Protein AF-A0A3D3YYX7-F1 (afdb_monomer_lite)

Sequence (593 aa):
MVRGTFVSLSLAIGIAASSFFGPSGAAPVSASFKPTRCFSAPGLVEGSTMRCGTVQVPMVSGGKGVVTLFVTIVGSNSKGAKQAVFHLPGGPGASAESYAPILASTYLPLSEAVGKPIIFVDQRGTGRSKPFLECSDIAVPAKCSAAWAAAKIDPLAFTTPNAADDLAAVAGALGLSSIDVWGASYGSRLALETVRRHANLVRSLVIESVDTSDSQLDDAQDILAALTRVGSECASNAACNGVIPDLVATTEATAKTLATAPLVTQLGIIDTNMFLSDVSSLMEWSRGISFVPAYIASVRDRDAAAAEAFRGVILSLPFPGGQFSEAMNRLVNCTDIAPFNAAAAMGRNAASTENLLSQARRAQTIEQYVKPCAGWPVDPTMTNQPVLSDVPTLVLTGAIDSNTPLENAQFAASHLTNSTIVTFPSTGHFAVHQGGTPCGESILAAFFLEPAASVKTKCVGKAKPIEKLPLPLDASFQSAFITSLGFSADVPEGWITLDHATWRTAGGVVGFARAPGRIKDAIAAVASQVGLETVAPKQEMIGNLTWTQVSGPDTSLLFYQAKNSVVVLVVGLSNGGDVSTFAKRIARSITSP

Structure (mmCIF, N/CA/C/O backbone):
data_AF-A0A3D3YYX7-F1
#
_entry.id   AF-A0A3D3YYX7-F1
#
loop_
_atom_site.group_PDB
_atom_site.id
_atom_site.type_symbol
_atom_site.label_atom_id
_atom_site.label_alt_id
_atom_site.label_comp_id
_atom_site.label_asym_id
_atom_site.label_entity_id
_atom_site.label_seq_id
_atom_site.pdbx_PDB_ins_code
_atom_site.Cartn_x
_atom_site.Cartn_y
_atom_site.Cartn_z
_atom_site.occupancy
_atom_site.B_iso_or_equiv
_atom_site.auth_seq_id
_atom_site.auth_comp_id
_atom_site.auth_asym_id
_atom_site.auth_atom_id
_atom_site.pdbx_PDB_model_num
ATOM 1 N N . MET A 1 1 ? -56.704 -52.235 49.862 1.00 36.00 1 MET A N 1
ATOM 2 C CA . MET A 1 1 ? -55.242 -52.044 49.726 1.00 36.00 1 MET A CA 1
ATOM 3 C C . MET A 1 1 ? -55.007 -50.543 49.609 1.00 36.00 1 MET A C 1
ATOM 5 O O . MET A 1 1 ? -55.415 -49.971 48.618 1.00 36.00 1 MET A O 1
ATOM 9 N N . VAL A 1 2 ? -54.876 -49.840 50.736 1.00 29.88 2 VAL A N 1
ATOM 10 C CA . VAL A 1 2 ? -53.619 -49.471 51.430 1.00 29.88 2 VAL A CA 1
ATOM 11 C C . VAL A 1 2 ? -52.890 -48.298 50.749 1.00 29.88 2 VAL A C 1
ATOM 13 O O . VAL A 1 2 ? -52.233 -48.506 49.743 1.00 29.88 2 VAL A O 1
ATOM 16 N N . ARG A 1 3 ? -53.039 -47.123 51.401 1.00 27.31 3 ARG A N 1
ATOM 17 C CA . ARG A 1 3 ? -52.081 -46.028 51.727 1.00 27.31 3 ARG A CA 1
ATOM 18 C C . ARG A 1 3 ? -51.199 -45.449 50.601 1.00 27.31 3 ARG A C 1
ATOM 20 O O . ARG A 1 3 ? -50.604 -46.190 49.847 1.00 27.31 3 ARG A O 1
ATOM 27 N N . GLY A 1 4 ? -50.953 -44.142 50.504 1.00 26.33 4 GLY A N 1
ATOM 28 C CA . GLY A 1 4 ? -51.200 -43.032 51.422 1.00 26.33 4 GLY A CA 1
ATOM 29 C C . GLY A 1 4 ? -50.416 -41.776 50.988 1.00 26.33 4 GLY A C 1
ATOM 30 O O . GLY A 1 4 ? -49.450 -41.855 50.239 1.00 26.33 4 GLY A O 1
ATOM 31 N N . THR A 1 5 ? -50.913 -40.647 51.473 1.00 25.52 5 THR A N 1
ATOM 32 C CA . THR A 1 5 ? -50.507 -39.228 51.437 1.00 25.52 5 THR A CA 1
ATOM 33 C C . THR A 1 5 ? -49.030 -38.906 51.746 1.00 25.52 5 THR A C 1
ATOM 35 O O . THR A 1 5 ? -48.401 -39.668 52.467 1.00 25.52 5 THR A O 1
ATOM 38 N N . PHE A 1 6 ? -48.525 -37.746 51.273 1.00 25.59 6 PHE A N 1
ATOM 39 C CA . PHE A 1 6 ? -47.937 -36.590 52.023 1.00 25.59 6 PHE A CA 1
ATOM 40 C C . PHE A 1 6 ? -47.098 -35.696 51.062 1.00 25.59 6 PHE A C 1
ATOM 42 O O . PHE A 1 6 ? -46.216 -36.195 50.380 1.00 25.59 6 PHE A O 1
ATOM 49 N N . VAL A 1 7 ? -47.534 -34.469 50.733 1.00 24.89 7 VAL A N 1
ATOM 50 C CA . VAL A 1 7 ? -47.218 -33.138 51.328 1.00 24.89 7 VAL A CA 1
ATOM 51 C C . VAL A 1 7 ? -45.797 -32.596 51.064 1.00 24.89 7 VAL A C 1
ATOM 53 O O . VAL A 1 7 ? -44.790 -33.211 51.387 1.00 24.89 7 VAL A O 1
ATOM 56 N N . SER A 1 8 ? -45.815 -31.377 50.516 1.00 24.48 8 SER A N 1
ATOM 57 C CA . SER A 1 8 ? -44.835 -30.298 50.335 1.00 24.48 8 SER A CA 1
ATOM 58 C C . SER A 1 8 ? -43.621 -30.212 51.272 1.00 24.48 8 SER A C 1
ATOM 60 O O . SER A 1 8 ? -43.777 -30.345 52.480 1.00 24.48 8 SER A O 1
ATOM 62 N N . LEU A 1 9 ? -42.483 -29.735 50.739 1.00 24.61 9 LEU A N 1
ATOM 63 C CA . LEU A 1 9 ? -41.772 -28.571 51.300 1.00 24.61 9 LEU A CA 1
ATOM 64 C C . LEU A 1 9 ? -40.759 -27.983 50.299 1.00 24.61 9 LEU A C 1
ATOM 66 O O . LEU A 1 9 ? -39.840 -28.658 49.842 1.00 24.61 9 LEU A O 1
ATOM 70 N N . SER A 1 10 ? -40.933 -26.702 49.985 1.00 24.06 10 SER A N 1
ATOM 71 C CA . SER A 1 10 ? -39.972 -25.863 49.274 1.00 24.06 10 SER A CA 1
ATOM 72 C C . SER A 1 10 ? -38.704 -25.693 50.112 1.00 24.06 10 SER A C 1
ATOM 74 O O . SER A 1 10 ? -38.786 -25.234 51.251 1.00 24.06 10 SER A O 1
ATOM 76 N N . LEU A 1 11 ? -37.536 -25.996 49.543 1.00 25.05 11 LEU A N 1
ATOM 77 C CA . LEU A 1 11 ? -36.246 -25.645 50.131 1.00 25.05 11 LEU A CA 1
ATOM 78 C C . LEU A 1 11 ? -35.489 -24.745 49.152 1.00 25.05 11 LEU A C 1
ATOM 80 O O . LEU A 1 11 ? -34.940 -25.196 48.150 1.00 25.05 11 LEU A O 1
ATOM 84 N N . ALA A 1 12 ? -35.511 -23.446 49.444 1.00 25.20 12 ALA A N 1
ATOM 85 C CA . ALA A 1 12 ? -34.633 -22.469 48.828 1.00 25.20 12 ALA A CA 1
ATOM 86 C C . ALA A 1 12 ? -33.199 -22.745 49.301 1.00 25.20 12 ALA A C 1
ATOM 88 O O . ALA A 1 12 ? -32.877 -22.535 50.469 1.00 25.20 12 ALA A O 1
ATOM 89 N N . ILE A 1 13 ? -32.345 -23.216 48.396 1.00 30.12 13 ILE A N 1
ATOM 90 C CA . ILE A 1 13 ? -30.898 -23.259 48.607 1.00 30.12 13 ILE A CA 1
ATOM 91 C C . ILE A 1 13 ? -30.305 -22.158 47.736 1.00 30.12 13 ILE A C 1
ATOM 93 O O . ILE A 1 13 ? -30.216 -22.281 46.515 1.00 30.12 13 ILE A O 1
ATOM 97 N N . GLY A 1 14 ? -29.949 -21.049 48.384 1.00 27.16 14 GLY A N 1
ATOM 98 C CA . GLY A 1 14 ? -29.149 -19.993 47.786 1.00 27.16 14 GLY A CA 1
ATOM 99 C C . GLY A 1 14 ? -27.758 -20.529 47.474 1.00 27.16 14 GLY A C 1
ATOM 100 O O . GLY A 1 14 ? -26.980 -20.812 48.382 1.00 27.16 14 GLY A O 1
ATOM 101 N N . ILE A 1 15 ? -27.449 -20.666 46.188 1.00 31.34 15 ILE A N 1
ATOM 102 C CA . ILE A 1 15 ? -26.084 -20.897 45.725 1.00 31.34 15 ILE A CA 1
ATOM 103 C C . ILE A 1 15 ? -25.504 -19.523 45.411 1.00 31.34 15 ILE A C 1
ATOM 105 O O . ILE A 1 15 ? -25.885 -18.865 44.443 1.00 31.34 15 ILE A O 1
ATOM 109 N N . ALA A 1 16 ? -24.622 -19.076 46.301 1.00 28.64 16 ALA A N 1
ATOM 110 C CA . ALA A 1 16 ? -23.836 -17.869 46.150 1.00 28.64 16 ALA A CA 1
ATOM 111 C C . ALA A 1 16 ? -23.035 -17.930 44.842 1.00 28.64 16 ALA A C 1
ATOM 113 O O . ALA A 1 16 ? -22.205 -18.821 44.643 1.00 28.64 16 ALA A O 1
ATOM 114 N N . ALA A 1 17 ? -23.284 -16.963 43.958 1.00 30.12 17 ALA A N 1
ATOM 115 C CA . ALA A 1 17 ? -22.437 -16.693 42.810 1.00 30.12 17 ALA A CA 1
ATOM 116 C C . ALA A 1 17 ? -21.025 -16.377 43.321 1.00 30.12 17 ALA A C 1
ATOM 118 O O . ALA A 1 17 ? -20.783 -15.351 43.957 1.00 30.12 17 ALA A O 1
ATOM 119 N N . SER A 1 18 ? -20.102 -17.304 43.085 1.00 30.28 18 SER A N 1
ATOM 120 C CA . SER A 1 18 ? -18.690 -17.126 43.398 1.00 30.28 18 SER A CA 1
ATOM 121 C C . SER A 1 18 ? -18.080 -16.253 42.309 1.00 30.28 18 SER A C 1
ATOM 123 O O . SER A 1 18 ? -17.601 -16.742 41.289 1.00 30.28 18 SER A O 1
ATOM 125 N N . SER A 1 19 ? -18.157 -14.942 42.512 1.00 30.12 19 SER A N 1
ATOM 126 C CA . SER A 1 19 ? -17.432 -13.951 41.730 1.00 30.12 19 SER A CA 1
ATOM 127 C C . SER A 1 19 ? -15.930 -14.156 41.930 1.00 30.12 19 SER A C 1
ATOM 129 O O . SER A 1 19 ? -15.353 -13.658 42.895 1.00 30.12 19 SER A O 1
ATOM 131 N N . PHE A 1 20 ? -15.276 -14.875 41.018 1.00 31.62 20 PHE A N 1
ATOM 132 C CA . PHE A 1 20 ? -13.818 -14.863 40.904 1.00 31.62 20 PHE A CA 1
ATOM 133 C C . PHE A 1 20 ? -13.369 -13.537 40.271 1.00 31.62 20 PHE A C 1
ATOM 135 O O . PHE A 1 20 ? -12.958 -13.476 39.117 1.00 31.62 20 PHE A O 1
ATOM 142 N N . PHE A 1 21 ? -13.449 -12.452 41.043 1.00 36.56 21 PHE A N 1
ATOM 143 C CA . PHE A 1 21 ? -12.618 -11.273 40.818 1.00 36.56 21 PHE A CA 1
ATOM 144 C C . PHE A 1 21 ? -11.265 -11.532 41.486 1.00 36.56 21 PHE A C 1
ATOM 146 O O . PHE A 1 21 ? -11.097 -11.325 42.686 1.00 36.56 21 PHE A O 1
ATOM 153 N N . GLY A 1 22 ? -10.296 -12.017 40.711 1.00 30.45 22 GLY A N 1
ATOM 154 C CA . GLY A 1 22 ? -8.889 -11.947 41.099 1.00 30.45 22 GLY A CA 1
ATOM 155 C C . GLY A 1 22 ? -8.378 -10.512 40.909 1.00 30.45 22 GLY A C 1
ATOM 156 O O . GLY A 1 22 ? -8.582 -9.949 39.831 1.00 30.45 22 GLY A O 1
ATOM 157 N N . PRO A 1 23 ? -7.730 -9.885 41.906 1.00 42.38 23 PRO A N 1
ATOM 158 C CA . PRO A 1 23 ? -7.213 -8.535 41.766 1.00 42.38 23 PRO A CA 1
ATOM 159 C C . PRO A 1 23 ? -5.831 -8.579 41.103 1.00 42.38 23 PRO A C 1
ATOM 161 O O . PRO A 1 23 ? -4.894 -9.150 41.654 1.00 42.38 23 PRO A O 1
ATOM 164 N N . SER A 1 24 ? -5.674 -7.914 39.958 1.00 37.25 24 SER A N 1
ATOM 165 C CA . SER A 1 24 ? -4.362 -7.431 39.520 1.00 37.25 24 SER A CA 1
ATOM 166 C C . SER A 1 24 ? -4.404 -5.907 39.495 1.00 37.25 24 SER A C 1
ATOM 168 O O . SER A 1 24 ? -5.078 -5.286 38.676 1.00 37.25 24 SER A O 1
ATOM 170 N N . GLY A 1 25 ? -3.762 -5.307 40.499 1.00 36.22 25 GLY A N 1
ATOM 171 C CA . GLY A 1 25 ? -3.796 -3.880 40.798 1.00 36.22 25 GLY A CA 1
ATOM 172 C C . GLY A 1 25 ? -2.966 -3.033 39.834 1.00 36.22 25 GLY A C 1
ATOM 173 O O . GLY A 1 25 ? -1.841 -2.633 40.150 1.00 36.22 25 GLY A O 1
ATOM 174 N N . ALA A 1 26 ? -3.571 -2.681 38.704 1.00 38.44 26 ALA A N 1
ATOM 175 C CA . ALA A 1 26 ? -3.301 -1.435 38.001 1.00 38.44 26 ALA A CA 1
ATOM 176 C C . ALA A 1 26 ? -4.599 -0.618 37.992 1.00 38.44 26 ALA A C 1
ATOM 178 O O . ALA A 1 26 ? -5.660 -1.146 37.662 1.00 38.44 26 ALA A O 1
ATOM 179 N N . ALA A 1 27 ? -4.539 0.656 38.391 1.00 37.72 27 ALA A N 1
ATOM 180 C CA . ALA A 1 27 ? -5.666 1.560 38.183 1.00 37.72 27 ALA A CA 1
ATOM 181 C C . ALA A 1 27 ? -6.027 1.537 36.685 1.00 37.72 27 ALA A C 1
ATOM 183 O O . ALA A 1 27 ? -5.101 1.578 35.867 1.00 37.72 27 ALA A O 1
ATOM 184 N N . PRO A 1 28 ? -7.316 1.449 36.304 1.00 50.09 28 PRO A N 1
ATOM 185 C CA . PRO A 1 28 ? -7.688 1.489 34.900 1.00 50.09 28 PRO A CA 1
ATOM 186 C C . PRO A 1 28 ? -7.166 2.803 34.320 1.00 50.09 28 PRO A C 1
ATOM 188 O O . PRO A 1 28 ? -7.523 3.885 34.789 1.00 50.09 28 PRO A O 1
ATOM 191 N N . VAL A 1 29 ? -6.271 2.713 33.335 1.00 58.44 29 VAL A N 1
ATOM 192 C CA . VAL A 1 29 ? -5.879 3.875 32.538 1.00 58.44 29 VAL A CA 1
ATOM 193 C C . VAL A 1 29 ? -7.170 4.369 31.896 1.00 58.44 29 VAL A C 1
ATOM 195 O O . VAL A 1 29 ? -7.724 3.684 31.040 1.00 58.44 29 VAL A O 1
ATOM 198 N N . SER A 1 30 ? -7.717 5.503 32.350 1.00 59.78 30 SER A N 1
ATOM 199 C CA . SER A 1 30 ? -8.926 6.044 31.730 1.00 59.78 30 SER A CA 1
ATOM 200 C C . SER A 1 30 ? -8.548 6.534 30.334 1.00 59.78 30 SER A C 1
ATOM 202 O O . SER A 1 30 ? -7.976 7.623 30.180 1.00 59.78 30 SER A O 1
ATOM 204 N N . ALA A 1 31 ? -8.816 5.708 29.324 1.00 74.50 31 ALA A N 1
ATOM 205 C CA . ALA A 1 31 ? -8.591 6.047 27.932 1.00 74.50 31 ALA A CA 1
ATOM 206 C C . ALA A 1 31 ? -9.440 7.282 27.603 1.00 74.50 31 ALA A C 1
ATOM 208 O O . ALA A 1 31 ? -10.664 7.231 27.522 1.00 74.50 31 ALA A O 1
ATOM 209 N N . SER A 1 32 ? -8.777 8.429 27.502 1.00 90.56 32 SER A N 1
ATOM 210 C CA . SER A 1 32 ? -9.374 9.715 27.158 1.00 90.56 32 SER A CA 1
ATOM 211 C C . SER A 1 32 ? -8.585 10.295 26.001 1.00 90.56 32 SER A C 1
ATOM 213 O O . SER A 1 32 ? -7.353 10.247 26.000 1.00 90.56 32 SER A O 1
ATOM 215 N N . PHE A 1 33 ? -9.296 10.828 25.012 1.00 95.19 33 PHE A N 1
ATOM 216 C CA . PHE A 1 33 ? -8.663 11.494 23.888 1.00 95.19 33 PHE A CA 1
ATOM 217 C C . PHE A 1 33 ? -8.140 12.865 24.319 1.00 95.19 33 PHE A C 1
ATOM 219 O O . PHE A 1 33 ? -8.906 13.738 24.734 1.00 95.19 33 PHE A O 1
ATOM 226 N N . LYS A 1 34 ? -6.828 13.068 24.199 1.00 96.69 34 LYS A N 1
ATOM 227 C CA . LYS A 1 34 ? -6.159 14.336 24.505 1.00 96.69 34 LYS A CA 1
ATOM 228 C C . LYS A 1 34 ? -5.703 14.996 23.206 1.00 96.69 34 LYS A C 1
ATOM 230 O O . LYS A 1 34 ? -4.824 14.442 22.553 1.00 96.69 34 LYS A O 1
ATOM 235 N N . PRO A 1 35 ? -6.263 16.153 22.807 1.00 96.31 35 PRO A N 1
ATOM 236 C CA . PRO A 1 35 ? -5.828 16.849 21.600 1.00 96.31 35 PRO A CA 1
ATOM 237 C C . PRO A 1 35 ? -4.323 17.132 21.603 1.00 96.31 35 PRO A C 1
ATOM 239 O O . PRO A 1 35 ? -3.750 17.484 22.633 1.00 96.31 35 PRO A O 1
ATOM 242 N N . THR A 1 36 ? -3.697 17.006 20.439 1.00 96.62 36 THR A N 1
ATOM 243 C CA . THR A 1 36 ? -2.289 17.337 20.211 1.00 96.62 36 THR A CA 1
ATOM 244 C C . THR A 1 36 ? -2.117 17.895 18.803 1.00 96.62 36 THR A C 1
ATOM 246 O O . THR A 1 36 ? -3.038 17.824 17.988 1.00 96.62 36 THR A O 1
ATOM 249 N N . ARG A 1 37 ? -0.934 18.437 18.515 1.00 95.31 37 ARG A N 1
ATOM 250 C CA . ARG A 1 37 ? -0.628 19.007 17.205 1.00 95.31 37 ARG A CA 1
ATOM 251 C C . ARG A 1 37 ? -0.574 17.924 16.127 1.00 95.31 37 ARG A C 1
ATOM 253 O O . ARG A 1 37 ? 0.082 16.897 16.316 1.00 95.31 37 ARG A O 1
ATOM 260 N N . CYS A 1 38 ? -1.204 18.186 14.990 1.00 91.62 38 CYS A N 1
ATOM 261 C CA . CYS A 1 38 ? -1.065 17.348 13.807 1.00 91.62 38 CYS A CA 1
ATOM 262 C C . CYS A 1 38 ? 0.289 17.506 13.107 1.00 91.62 38 CYS A C 1
ATOM 264 O O . CYS A 1 38 ? 0.976 18.525 13.213 1.00 91.62 38 CYS A O 1
ATOM 266 N N . PHE A 1 39 ? 0.656 16.486 12.340 1.00 87.12 39 PHE A N 1
ATOM 267 C CA . PHE A 1 39 ? 1.705 16.605 11.337 1.00 87.12 39 PHE A CA 1
ATOM 268 C C . PHE A 1 39 ? 1.223 17.407 10.126 1.00 87.12 39 PHE A C 1
ATOM 270 O O . PHE A 1 39 ? 0.034 17.681 9.966 1.00 87.12 39 PHE A O 1
ATOM 277 N N . SER A 1 40 ? 2.163 17.814 9.274 1.00 82.69 40 SER A N 1
ATOM 278 C CA . SER A 1 40 ? 1.823 18.516 8.036 1.00 82.69 40 SER A CA 1
ATOM 279 C C . SER A 1 40 ? 1.324 17.517 6.997 1.00 82.69 40 SER A C 1
ATOM 281 O O . SER A 1 40 ? 2.068 16.622 6.610 1.00 82.69 40 SER A O 1
ATOM 283 N N . ALA A 1 41 ? 0.089 17.694 6.535 1.00 79.75 41 ALA A N 1
ATOM 284 C CA . ALA A 1 41 ? -0.506 16.915 5.455 1.00 79.75 41 ALA A CA 1
ATOM 285 C C . ALA A 1 41 ? -0.970 17.874 4.344 1.00 79.75 41 ALA A C 1
ATOM 287 O O . ALA A 1 41 ? -1.789 18.758 4.622 1.00 79.75 41 ALA A O 1
ATOM 288 N N . PRO A 1 42 ? -0.442 17.764 3.109 1.00 73.69 42 PRO A N 1
ATOM 289 C CA . PRO A 1 42 ? -0.862 18.606 1.993 1.00 73.69 42 PRO A CA 1
ATOM 290 C C . PRO A 1 42 ? -2.381 18.567 1.778 1.00 73.69 42 PRO A 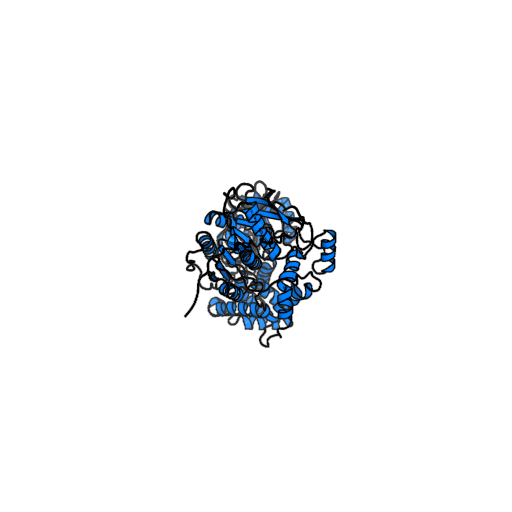C 1
ATOM 292 O O . PRO A 1 42 ? -2.999 17.511 1.852 1.00 73.69 42 PRO A O 1
ATOM 295 N N . GLY A 1 43 ? -2.989 19.729 1.528 1.00 71.19 43 GLY A N 1
ATOM 296 C CA . GLY A 1 43 ? -4.433 19.852 1.288 1.00 71.19 43 GLY A CA 1
ATOM 297 C C . GLY A 1 43 ? -5.325 19.756 2.534 1.00 71.19 43 GLY A C 1
ATOM 298 O O . GLY A 1 43 ? -6.531 19.963 2.420 1.00 71.19 43 GLY A O 1
ATOM 299 N N . LEU A 1 44 ? -4.767 19.505 3.725 1.00 80.00 44 LEU A N 1
ATOM 300 C CA . LEU A 1 44 ? -5.517 19.478 4.984 1.00 80.00 44 LEU A CA 1
ATOM 301 C C . LEU A 1 44 ? -5.190 20.671 5.889 1.00 80.00 44 LEU A C 1
ATOM 303 O O . LEU A 1 44 ? -4.074 21.186 5.912 1.00 80.00 44 LEU A O 1
ATOM 307 N N . VAL A 1 45 ? -6.183 21.095 6.672 1.00 83.06 45 VAL A N 1
ATOM 308 C CA . VAL A 1 45 ? -6.098 22.222 7.607 1.00 83.06 45 VAL A CA 1
ATOM 309 C C . VAL A 1 45 ? -6.417 21.725 9.014 1.00 83.06 45 VAL A C 1
ATOM 311 O O . VAL A 1 45 ? -7.539 21.296 9.299 1.00 83.06 45 VAL A O 1
ATOM 314 N N . GLU A 1 46 ? -5.429 21.804 9.907 1.00 88.31 46 GLU A N 1
ATOM 315 C CA . GLU A 1 46 ? -5.586 21.435 11.315 1.00 88.31 46 GLU A CA 1
ATOM 316 C C . GLU A 1 46 ? -6.705 22.253 11.985 1.00 88.31 46 GLU A C 1
ATOM 318 O O . GLU A 1 46 ? -6.807 23.467 11.822 1.00 88.31 46 GLU A O 1
ATOM 323 N N . GLY A 1 47 ? -7.573 21.570 12.731 1.00 87.44 47 GLY A N 1
ATOM 324 C CA . GLY A 1 47 ? -8.740 22.153 13.391 1.00 87.44 47 GLY A CA 1
ATOM 325 C C . GLY A 1 47 ? -9.973 22.308 12.496 1.00 87.44 47 GLY A C 1
ATOM 326 O O . GLY A 1 47 ? -11.064 22.476 13.041 1.00 87.44 47 GLY A O 1
ATOM 327 N N . SER A 1 48 ? -9.816 22.201 11.172 1.00 88.25 48 SER A N 1
ATOM 328 C CA . SER A 1 48 ? -10.909 22.245 10.194 1.00 88.25 48 SER A CA 1
ATOM 329 C C . SER A 1 48 ? -11.140 20.866 9.573 1.00 88.25 48 SER A C 1
ATOM 331 O O . SER A 1 48 ? -12.064 20.166 9.973 1.00 88.25 48 SER A O 1
ATOM 333 N N . THR A 1 49 ? -10.255 20.424 8.677 1.00 89.50 49 THR A N 1
ATOM 334 C CA . THR A 1 49 ? -10.381 19.151 7.945 1.00 89.50 49 THR A CA 1
ATOM 335 C C . THR A 1 49 ? -9.547 18.022 8.550 1.00 89.50 49 THR A C 1
ATOM 337 O O . THR A 1 49 ? -9.679 16.871 8.137 1.00 89.50 49 THR A O 1
ATOM 340 N N . MET A 1 50 ? -8.713 18.320 9.553 1.00 93.31 50 MET A N 1
ATOM 341 C CA . MET A 1 50 ? -7.897 17.335 10.267 1.00 93.31 50 MET A CA 1
ATOM 342 C C . MET A 1 50 ? -7.738 17.693 11.747 1.00 93.31 50 MET A C 1
ATOM 344 O O . MET A 1 50 ? -7.581 18.862 12.100 1.00 93.31 50 MET A O 1
ATOM 348 N N . ARG A 1 51 ? -7.754 16.699 12.638 1.00 95.56 51 ARG A N 1
ATOM 349 C CA . ARG A 1 51 ? -7.487 16.851 14.078 1.00 95.56 51 ARG A CA 1
ATOM 350 C C . ARG A 1 51 ? -6.667 15.681 14.585 1.00 95.56 51 ARG A C 1
ATOM 352 O O . ARG A 1 51 ? -6.886 14.558 14.152 1.00 95.56 51 ARG A O 1
ATOM 359 N N . CYS A 1 52 ? -5.795 15.934 15.552 1.00 96.69 52 CYS A N 1
ATOM 360 C CA . CYS A 1 52 ? -4.952 14.899 16.126 1.00 96.69 52 CYS A CA 1
ATOM 361 C C . CYS A 1 52 ? -5.048 14.899 17.646 1.00 96.69 52 CYS A C 1
ATOM 363 O O . CYS A 1 52 ? -5.419 15.891 18.283 1.00 96.69 52 CYS A O 1
ATOM 365 N N . GLY A 1 53 ? -4.746 13.756 18.238 1.00 97.06 53 GLY A N 1
ATOM 366 C CA . GLY A 1 53 ? -4.708 13.592 19.679 1.00 97.06 53 GLY A CA 1
ATOM 367 C C . GLY A 1 53 ? -4.003 12.318 20.077 1.00 97.06 53 GLY A C 1
ATOM 368 O O . GLY A 1 53 ? -3.459 11.601 19.240 1.00 97.06 53 GLY A O 1
ATOM 369 N N . THR A 1 54 ? -4.012 12.049 21.372 1.00 98.12 54 THR A N 1
ATOM 370 C CA . THR A 1 54 ? -3.463 10.827 21.928 1.00 98.12 54 THR A CA 1
ATOM 371 C C . THR A 1 54 ? -4.455 10.113 22.825 1.00 98.12 54 THR A C 1
ATOM 373 O O . THR A 1 54 ? -5.306 10.740 23.459 1.00 98.12 54 THR A O 1
ATOM 376 N N . VAL A 1 55 ? -4.328 8.791 22.882 1.00 97.56 55 VAL A N 1
ATOM 377 C CA . VAL A 1 55 ? -5.066 7.921 23.801 1.00 97.56 55 VAL A CA 1
ATOM 378 C C . VAL A 1 55 ? -4.056 7.045 24.525 1.00 97.56 55 VAL A C 1
ATOM 380 O O . VAL A 1 55 ? -3.172 6.463 23.905 1.00 97.56 55 VAL A O 1
ATOM 383 N N . GLN A 1 56 ? -4.156 6.979 25.849 1.00 95.88 56 GLN A N 1
ATOM 384 C CA . GLN A 1 56 ? -3.304 6.111 26.654 1.00 95.88 56 GLN A CA 1
ATOM 385 C C . GLN A 1 56 ? -3.991 4.772 26.883 1.00 95.88 56 GLN A C 1
ATOM 387 O O . GLN A 1 56 ? -5.144 4.732 27.311 1.00 95.88 56 GLN A O 1
ATOM 392 N N . VAL A 1 57 ? -3.255 3.698 26.627 1.00 93.44 57 VAL A N 1
ATOM 393 C CA . VAL A 1 57 ? -3.693 2.311 26.783 1.00 93.44 57 VAL A CA 1
ATOM 394 C C . VAL A 1 57 ? -2.636 1.520 27.561 1.00 93.44 57 VAL A C 1
ATOM 396 O O . VAL A 1 57 ? -1.465 1.912 27.587 1.00 93.44 57 VAL A O 1
ATOM 399 N N . PRO A 1 58 ? -3.006 0.422 28.232 1.00 89.25 58 PRO A N 1
ATOM 400 C CA . PRO A 1 58 ? -2.041 -0.423 28.924 1.00 89.25 58 PRO A CA 1
ATOM 401 C C . PRO A 1 58 ? -1.042 -1.101 27.972 1.00 89.25 58 PRO A C 1
ATOM 403 O O . PRO A 1 58 ? -1.400 -1.596 26.905 1.00 89.25 58 PRO A O 1
ATOM 406 N N . MET A 1 59 ? 0.214 -1.185 28.407 1.00 84.00 59 MET A N 1
ATOM 407 C CA . MET A 1 59 ? 1.227 -2.076 27.837 1.00 84.00 59 MET A CA 1
ATOM 408 C C . MET A 1 59 ? 1.185 -3.385 28.643 1.00 84.00 59 MET A C 1
ATOM 410 O O . MET A 1 59 ? 1.612 -3.386 29.792 1.00 84.00 59 MET A O 1
ATOM 414 N N . VAL A 1 60 ? 0.618 -4.473 28.116 1.00 70.00 60 VAL A N 1
ATOM 415 C CA . VAL A 1 60 ? 0.558 -5.791 28.799 1.00 70.00 60 VAL A CA 1
ATOM 416 C C . VAL A 1 60 ? 0.881 -6.903 27.790 1.00 70.00 60 VAL A C 1
ATOM 418 O O . VAL A 1 60 ? 0.551 -6.743 26.619 1.00 70.00 60 VAL A O 1
ATOM 421 N N . SER A 1 61 ? 1.599 -7.975 28.163 1.00 51.28 61 SER A N 1
ATOM 422 C CA . SER A 1 61 ? 1.215 -8.969 29.188 1.00 51.28 61 SER A CA 1
ATOM 423 C C . SER A 1 61 ? 2.258 -9.207 30.305 1.00 51.28 61 SER A C 1
ATOM 425 O O . SER A 1 61 ? 3.330 -9.747 30.070 1.00 51.28 61 SER A O 1
ATOM 427 N N . GLY A 1 62 ? 1.912 -8.852 31.557 1.00 52.00 62 GLY A N 1
ATOM 428 C CA . GLY A 1 62 ? 2.673 -9.202 32.775 1.00 52.00 62 GLY A CA 1
ATOM 429 C C . GLY A 1 62 ? 3.230 -8.043 33.623 1.00 52.00 62 GLY A C 1
ATOM 430 O O . GLY A 1 62 ? 3.734 -8.290 34.719 1.00 52.00 62 GLY A O 1
ATOM 431 N N . GLY A 1 63 ? 3.121 -6.779 33.190 1.00 53.16 63 GLY A N 1
ATOM 432 C CA . GLY A 1 63 ? 3.718 -5.627 33.888 1.00 53.16 63 GLY A CA 1
ATOM 433 C C . GLY A 1 63 ? 2.960 -4.297 33.758 1.00 53.16 63 GLY A C 1
ATOM 434 O O . GLY A 1 63 ? 2.017 -4.165 32.987 1.00 53.16 63 GLY A O 1
ATOM 435 N N . LYS A 1 64 ? 3.371 -3.304 34.566 1.00 61.09 64 LYS A N 1
ATOM 436 C CA . LYS A 1 64 ? 2.807 -1.942 34.649 1.00 61.09 64 LYS A CA 1
ATOM 437 C C . LYS A 1 64 ? 3.476 -1.024 33.612 1.00 61.09 64 LYS A C 1
ATOM 439 O O . LYS A 1 64 ? 4.586 -0.558 33.853 1.00 61.09 64 LYS A O 1
ATOM 444 N N . GLY A 1 65 ? 2.808 -0.731 32.497 1.00 80.12 65 GLY A N 1
ATOM 445 C CA . GLY A 1 65 ? 3.282 0.215 31.478 1.00 80.12 65 GLY A CA 1
ATOM 446 C C . GLY A 1 65 ? 2.135 0.847 30.686 1.00 80.12 65 GLY A C 1
ATOM 447 O O . GLY A 1 65 ? 0.994 0.389 30.762 1.00 80.12 65 GLY A O 1
ATOM 448 N N . VAL A 1 66 ? 2.428 1.915 29.939 1.00 90.00 66 VAL A N 1
ATOM 449 C CA . VAL A 1 66 ? 1.442 2.656 29.134 1.00 90.00 66 VAL A CA 1
ATOM 450 C C . VAL A 1 66 ? 1.974 2.841 27.719 1.00 90.00 66 VAL A C 1
ATOM 452 O O . VAL A 1 66 ? 3.100 3.304 27.538 1.00 90.00 66 VAL A O 1
ATOM 455 N N . VAL A 1 67 ? 1.146 2.530 26.728 1.00 93.88 67 VAL A N 1
ATOM 456 C CA . VAL A 1 67 ? 1.323 2.968 25.344 1.00 93.88 67 VAL A CA 1
ATOM 457 C C . VAL A 1 67 ? 0.484 4.228 25.143 1.00 93.88 67 VAL A C 1
ATOM 459 O O . VAL A 1 67 ? -0.673 4.298 25.547 1.00 93.88 67 VAL A O 1
ATOM 462 N N . THR A 1 68 ? 1.074 5.258 24.548 1.00 96.50 68 THR A N 1
ATOM 463 C CA . THR A 1 68 ? 0.357 6.454 24.102 1.00 96.50 68 THR A CA 1
ATOM 464 C C . THR A 1 68 ? 0.174 6.353 22.598 1.00 96.50 68 THR A C 1
ATOM 466 O O . THR A 1 68 ? 1.128 6.545 21.852 1.00 96.50 68 THR A O 1
ATOM 469 N N . LEU A 1 69 ? -1.039 6.043 22.165 1.00 97.69 69 LEU A N 1
ATOM 470 C CA . LEU A 1 69 ? -1.407 5.962 20.759 1.00 97.69 69 LEU A CA 1
ATOM 471 C C . LEU A 1 69 ? -1.602 7.365 20.199 1.00 97.69 69 LEU A C 1
ATOM 473 O O . LEU A 1 69 ? -2.270 8.181 20.836 1.00 97.69 69 LEU A O 1
ATOM 477 N N . PHE A 1 70 ? -1.051 7.643 19.024 1.00 97.56 70 PHE A N 1
ATOM 478 C CA . PHE A 1 70 ? -1.357 8.842 18.257 1.00 97.56 70 PHE A CA 1
ATOM 479 C C . PHE A 1 70 ? -2.546 8.570 17.337 1.00 97.56 70 PHE A C 1
ATOM 481 O O . PHE A 1 70 ? -2.609 7.549 16.657 1.00 97.56 70 PHE A O 1
ATOM 488 N N . VAL A 1 71 ? -3.512 9.481 17.345 1.00 97.81 71 VAL A N 1
ATOM 489 C CA . VAL A 1 71 ? -4.774 9.334 16.625 1.00 97.81 71 VAL A CA 1
ATOM 490 C C . VAL A 1 71 ? -4.947 10.530 15.705 1.00 97.81 71 VAL A C 1
ATOM 492 O O . VAL A 1 71 ? -4.956 11.671 16.174 1.00 97.81 71 VAL A O 1
ATOM 495 N N . THR A 1 72 ? -5.119 10.262 14.414 1.00 97.12 72 THR A N 1
ATOM 496 C CA . THR A 1 72 ? -5.400 11.264 13.380 1.00 97.12 72 THR A CA 1
ATOM 497 C C . THR A 1 72 ? -6.839 11.114 12.916 1.00 97.12 72 THR A C 1
ATOM 499 O O . THR A 1 72 ? -7.291 10.014 12.618 1.00 97.12 72 THR A O 1
ATOM 502 N N . ILE A 1 73 ? -7.569 12.222 12.858 1.00 97.19 73 ILE A N 1
ATOM 503 C CA . ILE A 1 73 ? -8.984 12.277 12.497 1.00 97.19 73 ILE A CA 1
ATOM 504 C C . ILE A 1 73 ? -9.126 13.200 11.288 1.00 97.19 73 ILE A C 1
ATOM 506 O O . ILE A 1 73 ? -8.898 14.404 11.406 1.00 97.19 73 ILE A O 1
ATOM 510 N N . VAL A 1 74 ? -9.520 12.647 10.143 1.00 95.69 74 VAL A N 1
ATOM 511 C CA . VAL A 1 74 ? -9.719 13.365 8.876 1.00 95.69 74 VAL A CA 1
ATOM 512 C C . VAL A 1 74 ? -11.217 13.559 8.621 1.00 95.69 74 VAL A C 1
ATOM 514 O O . VAL A 1 74 ? -11.993 12.600 8.612 1.00 95.69 74 VAL A O 1
ATOM 517 N N . GLY A 1 75 ? -11.637 14.808 8.425 1.00 94.25 75 GLY A N 1
ATOM 518 C CA . GLY A 1 75 ? -13.022 15.181 8.126 1.00 94.25 75 GLY A CA 1
ATOM 519 C C . GLY A 1 75 ? -13.457 16.511 8.746 1.00 94.25 75 GLY A C 1
ATOM 520 O O . GLY A 1 75 ? -13.181 16.786 9.919 1.00 94.25 75 GLY A O 1
ATOM 521 N N . SER A 1 76 ? -14.210 17.294 7.969 1.00 81.19 76 SER A N 1
ATOM 522 C CA . SER A 1 76 ? -14.663 18.660 8.289 1.00 81.19 76 SER A CA 1
ATOM 523 C C . SER A 1 76 ? -15.640 18.752 9.477 1.00 81.19 76 SER A C 1
ATOM 525 O O . SER A 1 76 ? -15.703 19.778 10.148 1.00 81.19 76 SER A O 1
ATOM 527 N N . ASN A 1 77 ? -16.364 17.668 9.796 1.00 70.00 77 ASN A N 1
ATOM 528 C CA . ASN A 1 77 ? -17.385 17.609 10.860 1.00 70.00 77 ASN A CA 1
ATOM 529 C C . ASN A 1 77 ? -17.115 16.499 11.894 1.00 70.00 77 ASN A C 1
ATOM 531 O O . ASN A 1 77 ? -18.014 15.803 12.355 1.00 70.00 77 ASN A O 1
ATOM 535 N N . SER A 1 78 ? -15.854 16.315 12.281 1.00 76.81 78 SER A N 1
ATOM 536 C CA . SER A 1 78 ? -15.453 15.218 13.177 1.00 76.81 78 SER A CA 1
ATOM 537 C C . SER A 1 78 ? -15.819 15.407 14.661 1.00 76.81 78 SER A C 1
ATOM 539 O O . SER A 1 78 ? -15.706 14.471 15.455 1.00 76.81 78 SER A O 1
ATOM 541 N N . LYS A 1 79 ? -16.211 16.612 15.101 1.00 78.38 79 LYS A N 1
ATOM 542 C CA . LYS A 1 79 ? -16.561 16.876 16.512 1.00 78.38 79 LYS A CA 1
ATOM 543 C C . LYS A 1 79 ? -17.944 16.315 16.843 1.00 78.38 79 LYS A C 1
ATOM 545 O O . LYS A 1 79 ? -18.927 16.703 16.231 1.00 78.38 79 LYS A O 1
ATOM 550 N N . GLY A 1 80 ? -18.015 15.461 17.864 1.00 81.81 80 GLY A N 1
ATOM 551 C CA . GLY A 1 80 ? -19.281 14.897 18.346 1.00 81.81 80 GLY A CA 1
ATOM 552 C C . GLY A 1 80 ? -19.839 13.758 17.490 1.00 81.81 80 GLY A C 1
ATOM 553 O O . GLY A 1 80 ? -20.932 13.277 17.787 1.00 81.81 80 GLY A O 1
ATOM 554 N N . ALA A 1 81 ? -19.095 13.307 16.473 1.00 89.50 81 ALA A N 1
ATOM 555 C CA . ALA A 1 81 ? -19.445 12.127 15.694 1.00 89.50 81 ALA A CA 1
ATOM 556 C C . ALA A 1 81 ? -19.652 10.917 16.620 1.00 89.50 81 ALA A C 1
ATOM 558 O O . ALA A 1 81 ? -18.891 10.706 17.563 1.00 89.50 81 ALA A O 1
ATOM 559 N N . LYS A 1 82 ? -20.704 10.135 16.359 1.00 93.06 82 LYS A N 1
ATOM 560 C CA . LYS A 1 82 ? -21.003 8.888 17.087 1.00 93.06 82 LYS A CA 1
ATOM 561 C C . LYS A 1 82 ? -20.532 7.639 16.351 1.00 93.06 82 LYS A C 1
ATOM 563 O O . LYS A 1 82 ? -20.472 6.567 16.944 1.00 93.06 82 LYS A O 1
ATOM 568 N N . GLN A 1 83 ? -20.176 7.801 15.081 1.00 95.44 83 GLN A N 1
ATOM 569 C CA . GLN A 1 83 ? -19.650 6.765 14.207 1.00 95.44 83 GLN A CA 1
ATOM 570 C C . GLN A 1 83 ? -18.452 7.316 13.442 1.00 95.44 83 GLN A C 1
ATOM 572 O O . GLN A 1 83 ? -18.384 8.517 13.176 1.00 95.44 83 GLN A O 1
ATOM 577 N N . ALA A 1 84 ? -17.525 6.436 13.089 1.00 97.50 84 ALA A N 1
ATOM 578 C CA . ALA A 1 84 ? -16.336 6.764 12.318 1.00 97.50 84 ALA A CA 1
ATOM 579 C C . ALA A 1 84 ? -15.882 5.547 11.510 1.00 97.50 84 ALA A C 1
ATOM 581 O O . ALA A 1 84 ? -16.209 4.415 11.874 1.00 97.50 84 ALA A O 1
ATOM 582 N N . VAL A 1 85 ? -15.102 5.792 10.460 1.00 97.94 85 VAL A N 1
ATOM 583 C CA . VAL A 1 85 ? -14.385 4.742 9.732 1.00 97.94 85 VAL A CA 1
ATOM 584 C C . VAL A 1 85 ? -12.963 4.682 10.273 1.00 97.94 85 VAL A C 1
ATOM 586 O O . VAL A 1 85 ? -12.236 5.665 10.192 1.00 97.94 85 VAL A O 1
ATOM 589 N N . PHE A 1 86 ? -12.552 3.552 10.827 1.00 98.19 86 PHE A N 1
ATOM 590 C CA . PHE A 1 86 ? -11.175 3.290 11.225 1.00 98.19 86 PHE A CA 1
ATOM 591 C C . PHE A 1 86 ? -10.450 2.687 10.035 1.00 98.19 86 PHE A C 1
ATOM 593 O O . PHE A 1 86 ? -10.751 1.560 9.645 1.00 98.19 86 PHE A O 1
ATOM 600 N N . HIS A 1 87 ? -9.509 3.428 9.457 1.00 96.25 87 HIS A N 1
ATOM 601 C CA . HIS A 1 87 ? -8.646 2.879 8.425 1.00 96.25 87 HIS A CA 1
ATOM 602 C C . HIS A 1 87 ? -7.363 2.326 9.045 1.00 96.25 87 HIS A C 1
ATOM 604 O O . HIS A 1 87 ? -6.665 3.018 9.789 1.00 96.25 87 HIS A O 1
ATOM 610 N N . LEU A 1 88 ? -7.081 1.065 8.733 1.00 94.69 88 LEU A N 1
ATOM 611 C CA . LEU A 1 88 ? -5.951 0.303 9.232 1.00 94.69 88 LEU A CA 1
ATOM 612 C C . LEU A 1 88 ? -5.010 0.046 8.058 1.00 94.69 88 LEU A C 1
ATOM 614 O O . LEU A 1 88 ? -5.333 -0.768 7.183 1.00 94.69 88 LEU A O 1
ATOM 618 N N . PRO A 1 89 ? -3.883 0.768 7.998 1.00 87.19 89 PRO A N 1
ATOM 619 C CA . PRO A 1 89 ? -2.953 0.600 6.905 1.00 87.19 89 PRO A CA 1
ATOM 620 C C . PRO A 1 89 ? -2.193 -0.724 6.990 1.00 87.19 89 PRO A C 1
ATOM 622 O O . PRO A 1 89 ? -2.170 -1.401 8.020 1.00 87.19 89 PRO A O 1
ATOM 625 N N . GLY A 1 90 ? -1.549 -1.066 5.877 1.00 84.94 90 GLY A N 1
ATOM 626 C CA . GLY A 1 90 ? -0.677 -2.228 5.770 1.00 84.94 90 GLY A CA 1
ATOM 627 C C . GLY A 1 90 ? 0.712 -2.016 6.374 1.00 84.94 90 GLY A C 1
ATOM 628 O O . GLY A 1 90 ? 0.952 -1.132 7.196 1.00 84.94 90 GLY A O 1
ATOM 629 N N . GLY A 1 91 ? 1.652 -2.850 5.941 1.00 83.25 91 GLY A N 1
ATOM 630 C CA . GLY A 1 91 ? 3.016 -2.892 6.455 1.00 83.25 91 GLY A CA 1
ATOM 631 C C . GLY A 1 91 ? 3.319 -4.286 6.998 1.00 83.25 91 GLY A C 1
ATOM 632 O O . GLY A 1 91 ? 3.747 -5.116 6.200 1.00 83.25 91 GLY A O 1
ATOM 633 N N . PRO A 1 92 ? 3.091 -4.587 8.297 1.00 87.56 92 PRO A N 1
ATOM 634 C CA . PRO A 1 92 ? 2.836 -3.674 9.428 1.00 87.56 92 PRO A CA 1
ATOM 635 C C . PRO A 1 92 ? 3.914 -2.596 9.562 1.00 87.56 92 PRO A C 1
ATOM 637 O O . PRO A 1 92 ? 4.986 -2.740 8.987 1.00 87.56 92 PRO A O 1
ATOM 640 N N . GLY A 1 93 ? 3.661 -1.532 10.326 1.00 87.31 93 GLY A N 1
ATOM 641 C CA . GLY A 1 93 ? 4.663 -0.483 10.573 1.00 87.31 93 GLY A CA 1
ATOM 642 C C . GLY A 1 93 ? 4.322 0.887 9.988 1.00 87.31 93 GLY A C 1
ATOM 643 O O . GLY A 1 93 ? 4.967 1.867 10.366 1.00 87.31 93 GLY A O 1
ATOM 644 N N . ALA A 1 94 ? 3.315 0.970 9.114 1.00 87.88 94 ALA A N 1
ATOM 645 C CA . ALA A 1 94 ? 2.833 2.231 8.564 1.00 87.88 94 ALA A CA 1
ATOM 646 C C . ALA A 1 94 ? 2.050 3.049 9.605 1.00 87.88 94 ALA A C 1
ATOM 648 O O . ALA A 1 94 ? 1.482 2.511 10.556 1.00 87.88 94 ALA A O 1
ATOM 649 N N . SER A 1 95 ? 2.010 4.363 9.401 1.00 88.38 95 SER A N 1
ATOM 650 C CA . SER A 1 95 ? 1.309 5.331 10.251 1.00 88.38 95 SER A CA 1
ATOM 651 C C . SER A 1 95 ? 0.433 6.257 9.410 1.00 88.38 95 SER A C 1
ATOM 653 O O . SER A 1 95 ? 0.520 6.253 8.182 1.00 88.38 95 SER A O 1
ATOM 655 N N . ALA A 1 96 ? -0.383 7.101 10.047 1.00 85.50 96 ALA A N 1
ATOM 656 C CA . ALA A 1 96 ? -1.130 8.134 9.325 1.00 85.50 96 ALA A CA 1
ATOM 657 C C . ALA A 1 96 ? -0.206 9.063 8.510 1.00 85.50 96 ALA A C 1
ATOM 659 O O . ALA A 1 96 ? -0.592 9.542 7.445 1.00 85.50 96 ALA A O 1
ATOM 660 N N . GLU A 1 97 ? 1.021 9.300 8.992 1.00 83.81 97 GLU A N 1
ATOM 661 C CA . GLU A 1 97 ? 2.014 10.122 8.294 1.00 83.81 97 GLU A CA 1
ATOM 662 C C . GLU A 1 97 ? 2.506 9.498 7.002 1.00 83.81 97 GLU A C 1
ATOM 664 O O . GLU A 1 97 ? 2.721 10.240 6.049 1.00 83.81 97 GLU A O 1
ATOM 669 N N . SER A 1 98 ? 2.642 8.167 6.954 1.00 79.38 98 SER A N 1
ATOM 670 C CA . SER A 1 98 ? 2.956 7.453 5.714 1.00 79.38 98 SER A CA 1
ATOM 671 C C . SER A 1 98 ? 1.979 7.887 4.611 1.00 79.38 98 SER A C 1
ATOM 673 O O . SER A 1 98 ? 2.366 8.155 3.482 1.00 79.38 98 SER A O 1
ATOM 675 N N . TYR A 1 99 ? 0.708 8.096 4.953 1.00 77.38 99 TYR A N 1
ATOM 676 C CA . TYR A 1 99 ? -0.342 8.466 4.003 1.00 77.38 99 TYR A CA 1
ATOM 677 C C . TYR A 1 99 ? -0.553 9.961 3.806 1.00 77.38 99 TYR A C 1
ATOM 679 O O . TYR A 1 99 ? -1.433 10.336 3.028 1.00 77.38 99 TYR A O 1
ATOM 687 N N . ALA A 1 100 ? 0.245 10.820 4.451 1.00 77.31 100 ALA A N 1
ATOM 688 C CA . ALA A 1 100 ? 0.090 12.274 4.393 1.00 77.31 100 ALA A CA 1
ATOM 689 C C . ALA A 1 100 ? -0.129 12.831 2.968 1.00 77.31 100 ALA A C 1
ATOM 691 O O . ALA A 1 100 ? -1.007 13.688 2.825 1.00 77.31 100 ALA A O 1
ATOM 692 N N . PRO A 1 101 ? 0.571 12.353 1.912 1.00 73.75 101 PRO A N 1
ATOM 693 C CA . PRO A 1 101 ? 0.377 12.857 0.549 1.00 73.75 101 PRO A CA 1
ATOM 694 C C . PRO A 1 101 ? -1.018 12.609 -0.044 1.00 73.75 101 PRO A C 1
ATOM 696 O O . PRO A 1 101 ? -1.437 13.363 -0.919 1.00 73.75 101 PRO A O 1
ATOM 699 N N . ILE A 1 102 ? -1.739 11.582 0.421 1.00 74.88 102 ILE A N 1
ATOM 700 C CA . ILE A 1 102 ? -3.035 11.164 -0.143 1.00 74.88 102 ILE A CA 1
ATOM 701 C C . ILE A 1 102 ? -4.227 11.397 0.799 1.00 74.88 102 ILE A C 1
ATOM 703 O O . ILE A 1 102 ? -5.375 11.150 0.422 1.00 74.88 102 ILE A O 1
ATOM 707 N N . LEU A 1 103 ? -4.002 11.915 2.015 1.00 82.25 103 LEU A N 1
ATOM 708 C CA . LEU A 1 103 ? -5.090 12.183 2.967 1.00 82.25 103 LEU A CA 1
ATOM 709 C C . LEU A 1 103 ? -6.155 13.132 2.395 1.00 82.25 103 LEU A C 1
ATOM 711 O O . LEU A 1 103 ? -7.349 12.878 2.552 1.00 82.25 103 LEU A O 1
ATOM 715 N N . ALA A 1 104 ? -5.742 14.196 1.703 1.00 80.00 104 ALA A N 1
ATOM 716 C CA . ALA A 1 104 ? -6.668 15.169 1.124 1.00 80.00 104 ALA A CA 1
ATOM 717 C C . ALA A 1 104 ? -7.359 14.686 -0.158 1.00 80.00 104 ALA A C 1
ATOM 719 O O . ALA A 1 104 ? -8.490 15.086 -0.407 1.00 80.00 104 ALA A O 1
ATOM 720 N N . SER A 1 105 ? -6.704 13.856 -0.975 1.00 72.31 105 SER A N 1
ATOM 721 C CA . SER A 1 105 ? -7.248 13.417 -2.267 1.00 72.31 105 SER A CA 1
ATOM 722 C C . SER A 1 105 ? -8.127 12.175 -2.167 1.00 72.31 105 SER A C 1
ATOM 724 O O . SER A 1 105 ? -9.015 12.008 -2.991 1.00 72.31 105 SER A O 1
ATOM 726 N N . THR A 1 106 ? -7.889 11.310 -1.176 1.00 78.06 106 THR A N 1
ATOM 727 C CA . THR A 1 106 ? -8.592 10.021 -1.037 1.00 78.06 106 THR A CA 1
ATOM 728 C C . THR A 1 106 ? -9.504 10.006 0.188 1.00 78.06 106 THR A C 1
ATOM 730 O O . THR A 1 106 ? -10.701 9.739 0.095 1.00 78.06 106 THR A O 1
ATOM 733 N N . TYR A 1 107 ? -8.966 10.339 1.363 1.00 88.00 107 TYR A N 1
ATOM 734 C CA . TYR A 1 107 ? -9.675 10.117 2.626 1.00 88.00 107 TYR A CA 1
ATOM 735 C C . TYR A 1 107 ? -10.630 11.242 3.005 1.00 88.00 107 TYR A C 1
ATOM 737 O O . TYR A 1 107 ? -11.687 10.967 3.572 1.00 88.00 107 TYR A O 1
ATOM 745 N N . LEU A 1 108 ? -10.294 12.499 2.702 1.00 87.12 108 LEU A N 1
ATOM 746 C CA . LEU A 1 108 ? -11.212 13.614 2.932 1.00 87.12 108 LEU A CA 1
ATOM 747 C C . LEU A 1 108 ? -12.480 13.501 2.057 1.00 87.12 108 LEU A C 1
ATOM 749 O O . LEU A 1 108 ? -13.564 13.558 2.636 1.00 87.12 108 LEU A O 1
ATOM 753 N N . PRO A 1 109 ? -12.404 13.231 0.736 1.00 85.81 109 PRO A N 1
ATOM 754 C CA . PRO A 1 109 ? -13.599 13.005 -0.078 1.00 85.81 109 PRO A CA 1
ATOM 755 C C . PRO A 1 109 ? -14.422 11.804 0.389 1.00 85.81 109 PRO A C 1
ATOM 757 O O . PRO A 1 109 ? -15.648 11.881 0.422 1.00 85.81 109 PRO A O 1
ATOM 760 N N . LEU A 1 110 ? -13.773 10.713 0.820 1.00 89.69 110 LEU A N 1
ATOM 761 C CA . LEU A 1 110 ? -14.482 9.574 1.407 1.00 89.69 110 LEU A CA 1
ATOM 762 C C . LEU A 1 110 ? -15.232 9.984 2.683 1.00 89.69 110 LEU A C 1
ATOM 764 O O . LEU A 1 110 ? -16.414 9.678 2.810 1.00 89.69 110 LEU A O 1
ATOM 768 N N . SER A 1 111 ? -14.568 10.707 3.594 1.00 94.06 111 SER A N 1
ATOM 769 C CA . SER A 1 111 ? -15.154 11.252 4.832 1.00 94.06 111 SER A CA 1
ATOM 770 C C . SER A 1 111 ? -16.422 12.063 4.553 1.00 94.06 111 SER A C 1
ATOM 772 O O . SER A 1 111 ? -17.449 11.886 5.214 1.00 94.06 111 SER A O 1
ATOM 774 N N . GLU A 1 112 ? -16.366 12.923 3.534 1.00 90.88 112 GLU A N 1
ATOM 775 C CA . GLU A 1 112 ? -17.486 13.750 3.082 1.00 90.88 112 GLU A CA 1
ATOM 776 C C . GLU A 1 112 ? -18.605 12.909 2.460 1.00 90.88 112 GLU A C 1
ATOM 778 O O . GLU A 1 112 ? -19.772 13.104 2.799 1.00 90.88 112 GLU A O 1
ATOM 783 N N . ALA A 1 113 ? -18.257 11.931 1.619 1.00 91.00 113 ALA A N 1
ATOM 784 C CA . ALA A 1 113 ? -19.213 11.049 0.957 1.00 91.00 113 ALA A CA 1
ATOM 785 C C . ALA A 1 113 ? -19.993 10.166 1.944 1.00 91.00 113 ALA A C 1
ATOM 787 O O . ALA A 1 113 ? -21.189 9.945 1.755 1.00 91.00 113 ALA A O 1
ATOM 788 N N . VAL A 1 114 ? -19.340 9.671 3.003 1.00 94.38 114 VAL A N 1
ATOM 789 C CA . VAL A 1 114 ? -19.983 8.802 4.007 1.00 94.38 114 VAL A CA 1
ATOM 790 C C . VAL A 1 114 ? -20.521 9.562 5.222 1.00 94.38 114 VAL A C 1
ATOM 792 O O . VAL A 1 114 ? -21.164 8.964 6.085 1.00 94.38 114 VAL A O 1
ATOM 795 N N . GLY A 1 115 ? -20.244 10.867 5.322 1.00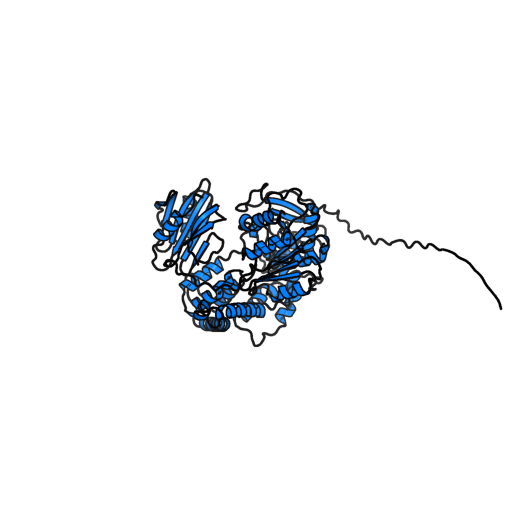 93.56 115 GLY A N 1
ATOM 796 C CA . GLY A 1 115 ? -20.659 11.717 6.442 1.00 93.56 115 GLY A CA 1
ATOM 797 C C . GLY A 1 115 ? -20.029 11.337 7.789 1.00 93.56 115 GLY A C 1
ATOM 798 O O . GLY A 1 115 ? -20.622 11.598 8.838 1.00 93.56 115 GLY A O 1
ATOM 799 N N . LYS A 1 116 ? -18.854 10.697 7.784 1.00 95.19 116 LYS A N 1
ATOM 800 C CA . LYS A 1 116 ? -18.169 10.178 8.980 1.00 95.19 116 LYS A CA 1
ATOM 801 C C . LYS A 1 116 ? -16.682 10.503 8.918 1.00 95.19 116 LYS A C 1
ATOM 803 O O . LYS A 1 116 ? -16.089 10.342 7.857 1.00 95.19 116 LYS A O 1
ATOM 808 N N . PRO A 1 117 ? -16.045 10.874 10.042 1.00 96.94 117 PRO A N 1
ATOM 809 C CA . PRO A 1 117 ? -14.602 11.043 10.053 1.00 96.94 117 PRO A CA 1
ATOM 810 C C . PRO A 1 117 ? -13.883 9.722 9.757 1.00 96.94 117 PRO A C 1
ATOM 812 O O . PRO A 1 117 ? -14.316 8.659 10.212 1.00 96.94 117 PRO A O 1
ATOM 815 N N . ILE A 1 118 ? -12.749 9.819 9.059 1.00 97.00 118 ILE A N 1
ATOM 816 C CA . ILE A 1 118 ? -11.795 8.718 8.924 1.00 97.00 118 ILE A CA 1
ATOM 817 C C . ILE A 1 118 ? -10.768 8.844 10.045 1.00 97.00 118 ILE A C 1
ATOM 819 O O . ILE A 1 118 ? -10.164 9.903 10.229 1.00 97.00 118 ILE A O 1
ATOM 823 N N . ILE A 1 119 ? -10.586 7.777 10.808 1.00 97.44 119 ILE A N 1
ATOM 824 C CA . ILE A 1 119 ? -9.675 7.704 11.940 1.00 97.44 119 ILE A CA 1
ATOM 825 C C . ILE A 1 119 ? -8.521 6.785 11.577 1.00 97.44 119 ILE A C 1
ATOM 827 O O . ILE A 1 119 ? -8.722 5.640 11.182 1.00 97.44 119 ILE A O 1
ATOM 831 N N . PHE A 1 120 ? -7.317 7.294 11.782 1.00 96.56 120 PHE A N 1
ATOM 832 C CA . PHE A 1 120 ? -6.092 6.520 11.789 1.00 96.56 120 PHE A CA 1
ATOM 833 C C . PHE A 1 120 ? -5.601 6.441 13.225 1.00 96.56 120 PHE A C 1
ATOM 835 O O . PHE A 1 120 ? -5.519 7.458 13.923 1.00 96.56 120 PHE A O 1
ATOM 842 N N . VAL A 1 121 ? -5.254 5.237 13.652 1.00 97.19 121 VAL A N 1
ATOM 843 C CA . VAL A 1 121 ? -4.512 5.008 14.885 1.00 97.19 121 VAL A CA 1
ATOM 844 C C . VAL A 1 121 ? -3.122 4.587 14.454 1.00 97.19 121 VAL A C 1
ATOM 846 O O . VAL A 1 121 ? -2.973 3.546 13.818 1.00 97.19 121 VAL A O 1
ATOM 849 N N . ASP A 1 122 ? -2.113 5.386 14.787 1.00 95.56 122 ASP A N 1
ATOM 850 C CA . ASP A 1 122 ? -0.735 4.924 14.672 1.00 95.56 122 ASP A CA 1
ATOM 851 C C . ASP A 1 122 ? -0.615 3.745 15.639 1.00 95.56 122 ASP A C 1
ATOM 853 O O . ASP A 1 122 ? -0.686 3.924 16.861 1.00 95.56 122 ASP A O 1
ATOM 857 N N . GLN A 1 123 ? -0.513 2.525 15.111 1.00 93.50 123 GLN A N 1
ATOM 858 C CA . GLN A 1 123 ? -0.472 1.325 15.942 1.00 93.50 123 GLN A CA 1
ATOM 859 C C . GLN A 1 123 ? 0.649 1.451 16.984 1.00 93.50 123 GLN A C 1
ATOM 861 O O . GLN A 1 123 ? 1.662 2.132 16.759 1.00 93.50 123 GLN A O 1
ATOM 866 N N . ARG A 1 124 ? 0.488 0.790 18.134 1.00 93.94 124 ARG A N 1
ATOM 867 C CA . ARG A 1 124 ? 1.553 0.699 19.139 1.00 93.94 124 ARG A CA 1
ATOM 868 C C . ARG A 1 124 ? 2.894 0.384 18.460 1.00 93.94 124 ARG A C 1
ATOM 870 O O . ARG A 1 124 ? 2.972 -0.512 17.626 1.00 93.94 124 ARG A O 1
ATOM 877 N N . GLY A 1 125 ? 3.931 1.164 18.765 1.00 93.25 125 GLY A N 1
ATOM 878 C CA . GLY A 1 125 ? 5.255 0.990 18.161 1.00 93.25 125 GLY A CA 1
ATOM 879 C C . GLY A 1 125 ? 5.509 1.723 16.842 1.00 93.25 125 GLY A C 1
ATOM 880 O O . GLY A 1 125 ? 6.629 1.643 16.349 1.00 93.25 125 GLY A O 1
ATOM 881 N N . THR A 1 126 ? 4.539 2.454 16.283 1.00 92.75 126 THR A N 1
ATOM 882 C CA . THR A 1 126 ? 4.668 3.115 14.964 1.00 92.75 126 THR A CA 1
ATOM 883 C C . THR A 1 126 ? 4.392 4.610 15.001 1.00 92.75 126 THR A C 1
ATOM 885 O O . THR A 1 126 ? 3.800 5.115 15.955 1.00 92.75 126 THR A O 1
ATOM 888 N N . GLY A 1 127 ? 4.836 5.309 13.951 1.00 91.31 127 GLY A N 1
ATOM 889 C CA . GLY A 1 127 ? 4.630 6.740 13.765 1.00 91.31 127 GLY A CA 1
ATOM 890 C C . GLY A 1 127 ? 4.881 7.553 15.032 1.00 91.31 127 GLY A C 1
ATOM 891 O O . GLY A 1 127 ? 5.912 7.449 15.702 1.00 91.31 127 GLY A O 1
ATOM 892 N N . ARG A 1 128 ? 3.877 8.343 15.406 1.00 93.81 128 ARG A N 1
ATOM 893 C CA . ARG A 1 128 ? 3.942 9.220 16.576 1.00 93.81 128 ARG A CA 1
ATOM 894 C C . ARG A 1 128 ? 3.536 8.538 17.880 1.00 93.81 128 ARG A C 1
ATOM 896 O O . ARG A 1 128 ? 3.666 9.169 18.936 1.00 93.81 128 ARG A O 1
ATOM 903 N N . SER A 1 129 ? 3.080 7.287 17.840 1.00 95.38 129 SER A N 1
ATOM 904 C CA . SER A 1 129 ? 2.767 6.517 19.043 1.00 95.38 129 SER A CA 1
ATOM 905 C C . SER A 1 129 ? 4.018 6.260 19.877 1.00 95.38 129 SER A C 1
ATOM 907 O O . SER A 1 129 ? 5.135 6.150 19.368 1.00 95.38 129 SER A O 1
ATOM 909 N N . LYS A 1 130 ? 3.842 6.205 21.201 1.00 94.44 130 LYS A N 1
ATOM 910 C CA . LYS A 1 130 ? 4.930 6.007 22.160 1.00 94.44 130 LYS A CA 1
ATOM 911 C C . LYS A 1 130 ? 4.701 4.772 23.037 1.00 94.44 130 LYS A C 1
ATOM 913 O O . LYS A 1 130 ? 3.603 4.620 23.566 1.00 94.44 130 LYS A O 1
ATOM 918 N N . PRO A 1 131 ? 5.733 3.940 23.250 1.00 92.94 131 PRO A N 1
ATOM 919 C CA . PRO A 1 131 ? 7.056 4.049 22.633 1.00 92.94 131 PRO A CA 1
ATOM 920 C C . PRO A 1 131 ? 6.990 3.730 21.128 1.00 92.94 131 PRO A C 1
ATOM 922 O O . PRO A 1 131 ? 6.183 2.909 20.699 1.00 92.94 131 PRO A O 1
ATOM 925 N N . PHE A 1 132 ? 7.815 4.424 20.345 1.00 91.62 132 PHE A N 1
ATOM 926 C CA . PHE A 1 132 ? 8.067 4.066 18.951 1.00 91.62 132 PHE A CA 1
ATOM 927 C C . PHE A 1 132 ? 9.123 2.958 18.973 1.00 91.62 132 PHE A C 1
ATOM 929 O O . PHE A 1 132 ? 10.102 3.080 19.717 1.00 91.62 132 PHE A O 1
ATOM 936 N N . LEU A 1 133 ? 8.900 1.860 18.250 1.00 89.31 133 LEU A N 1
ATOM 937 C CA . LEU A 1 133 ? 9.863 0.766 18.230 1.00 89.31 133 LEU A CA 1
ATOM 938 C C . LEU A 1 133 ? 10.996 1.126 17.275 1.00 89.31 133 LEU A C 1
ATOM 940 O O . LEU A 1 133 ? 10.806 1.201 16.062 1.00 89.31 133 LEU A O 1
ATOM 944 N N . GLU A 1 134 ? 12.178 1.316 17.848 1.00 84.25 134 GLU A N 1
ATOM 945 C CA . GLU A 1 134 ? 13.432 1.512 17.129 1.00 84.25 134 GLU A CA 1
ATOM 946 C C . GLU A 1 134 ? 14.481 0.547 17.658 1.00 84.25 134 GLU A C 1
ATOM 948 O O . GLU A 1 134 ? 14.467 0.146 18.826 1.00 84.25 134 GLU A O 1
ATOM 953 N N . CYS A 1 135 ? 15.430 0.217 16.792 1.00 84.88 135 CYS A N 1
ATOM 954 C CA . CYS A 1 135 ? 16.712 -0.325 17.192 1.00 84.88 135 CYS A CA 1
ATOM 955 C C . CYS A 1 135 ? 17.784 0.084 16.185 1.00 84.88 135 CYS A C 1
ATOM 957 O O . CYS A 1 135 ? 17.484 0.450 15.052 1.00 84.88 135 CYS A O 1
ATOM 959 N N . SER A 1 136 ? 19.044 0.045 16.618 1.00 83.88 136 SER A N 1
ATOM 960 C CA . SER A 1 136 ? 20.174 0.512 15.810 1.00 83.88 136 SER A CA 1
ATOM 961 C C . SER A 1 136 ? 20.448 -0.346 14.574 1.00 83.88 136 SER A C 1
ATOM 963 O O . SER A 1 136 ? 21.151 0.113 13.679 1.00 83.88 136 SER A O 1
ATOM 965 N N . ASP A 1 137 ? 19.939 -1.581 14.542 1.00 86.50 137 ASP A N 1
ATOM 966 C CA . ASP A 1 137 ? 20.140 -2.534 13.453 1.00 86.50 137 ASP A CA 1
ATOM 967 C C . ASP A 1 137 ? 19.142 -3.700 13.581 1.00 86.50 137 ASP A C 1
ATOM 969 O O . ASP A 1 137 ? 19.303 -4.589 14.421 1.00 86.50 137 ASP A O 1
ATOM 973 N N . ILE A 1 138 ? 18.098 -3.673 12.748 1.00 85.69 138 ILE A N 1
ATOM 974 C CA . ILE A 1 138 ? 17.018 -4.675 12.721 1.00 85.69 138 ILE A CA 1
ATOM 975 C C . ILE A 1 138 ? 17.493 -6.070 12.293 1.00 85.69 138 ILE A C 1
ATOM 977 O O . ILE A 1 138 ? 16.809 -7.053 12.569 1.00 85.69 138 ILE A O 1
ATOM 981 N N . ALA A 1 139 ? 18.649 -6.175 11.627 1.00 83.19 139 ALA A N 1
ATOM 982 C CA . ALA A 1 139 ? 19.197 -7.454 11.187 1.00 83.19 139 ALA A CA 1
ATOM 983 C C . ALA A 1 139 ? 19.882 -8.217 12.334 1.00 83.19 139 ALA A C 1
ATOM 985 O O . ALA A 1 139 ? 20.192 -9.399 12.192 1.00 83.19 139 ALA A O 1
ATOM 986 N N . VAL A 1 140 ? 20.105 -7.565 13.482 1.00 86.75 140 VAL A N 1
ATOM 987 C CA . VAL A 1 140 ? 20.742 -8.163 14.660 1.00 86.75 140 VAL A CA 1
ATOM 988 C C . VAL A 1 140 ? 19.751 -8.148 15.835 1.00 86.75 140 VAL A C 1
ATOM 990 O O . VAL A 1 140 ? 19.753 -7.194 16.620 1.00 86.75 140 VAL A O 1
ATOM 993 N N . PRO A 1 141 ? 18.935 -9.211 16.016 1.00 85.81 141 PRO A N 1
ATOM 994 C CA . PRO A 1 141 ? 17.859 -9.259 17.015 1.00 85.81 141 PRO A CA 1
ATOM 995 C C . PRO A 1 141 ? 18.307 -8.837 18.423 1.00 85.81 141 PRO A C 1
ATOM 997 O O . PRO A 1 141 ? 17.633 -8.058 19.093 1.00 85.81 141 PRO A O 1
ATOM 1000 N N . ALA A 1 142 ? 19.505 -9.262 18.841 1.00 87.06 142 ALA A N 1
ATOM 1001 C CA . ALA A 1 142 ? 20.075 -8.937 20.148 1.00 87.06 142 ALA A CA 1
ATOM 1002 C C . ALA A 1 142 ? 20.242 -7.424 20.394 1.00 87.06 142 ALA A C 1
ATOM 1004 O O . ALA A 1 142 ? 20.079 -6.971 21.529 1.00 87.06 142 ALA A O 1
ATOM 1005 N N . LYS A 1 143 ? 20.533 -6.625 19.355 1.00 89.88 143 LYS A N 1
ATOM 1006 C CA . LYS A 1 143 ? 20.606 -5.158 19.478 1.00 89.88 143 LYS A CA 1
ATOM 1007 C C . LYS A 1 143 ? 19.220 -4.559 19.723 1.00 89.88 143 LYS A C 1
ATOM 1009 O O . LYS A 1 143 ? 19.101 -3.637 20.527 1.00 89.88 143 LYS A O 1
ATOM 1014 N N . CYS A 1 144 ? 18.180 -5.101 19.087 1.00 90.12 144 CYS A N 1
ATOM 1015 C CA . CYS A 1 144 ? 16.799 -4.669 19.304 1.00 90.12 144 CYS A CA 1
ATOM 1016 C C . CYS A 1 144 ? 16.297 -5.073 20.694 1.00 90.12 144 CYS A C 1
ATOM 1018 O O . CYS A 1 144 ? 15.835 -4.215 21.443 1.00 90.12 144 CYS A O 1
ATOM 1020 N N . SER A 1 145 ? 16.506 -6.327 21.108 1.00 88.81 145 SER A N 1
ATOM 1021 C CA . SER A 1 145 ? 16.146 -6.788 22.455 1.00 88.81 145 SER A CA 1
ATOM 1022 C C . SER A 1 145 ? 16.836 -5.977 23.557 1.00 88.81 145 SER A C 1
ATOM 1024 O O . SER A 1 145 ? 16.190 -5.607 24.535 1.00 88.81 145 SER A O 1
ATOM 1026 N N . ALA A 1 146 ? 18.124 -5.648 23.399 1.00 90.06 146 ALA A N 1
ATOM 1027 C CA . ALA A 1 146 ? 18.851 -4.819 24.361 1.00 90.06 146 ALA A CA 1
ATOM 1028 C C . ALA A 1 146 ? 18.296 -3.385 24.438 1.00 90.06 146 ALA A C 1
ATOM 1030 O O . ALA A 1 146 ? 18.119 -2.857 25.539 1.00 90.06 146 ALA A O 1
ATOM 1031 N N . ALA A 1 147 ? 17.984 -2.769 23.291 1.00 90.81 147 ALA A N 1
ATOM 1032 C CA . ALA A 1 147 ? 17.393 -1.432 23.237 1.00 90.81 147 ALA A CA 1
ATOM 1033 C C . ALA A 1 147 ? 16.016 -1.390 23.921 1.00 90.81 147 ALA A C 1
ATOM 1035 O O . ALA A 1 147 ? 15.752 -0.508 24.741 1.00 90.81 147 ALA A O 1
ATOM 1036 N N . TRP A 1 148 ? 15.161 -2.375 23.648 1.00 90.94 148 TRP A N 1
ATOM 1037 C CA . TRP A 1 148 ? 13.833 -2.468 24.252 1.00 90.94 148 TRP A CA 1
ATOM 1038 C C . TRP A 1 148 ? 13.891 -2.756 25.748 1.00 90.94 148 TRP A C 1
ATOM 1040 O O . TRP A 1 148 ? 13.198 -2.091 26.515 1.00 90.94 148 TRP A O 1
ATOM 1050 N N . ALA A 1 149 ? 14.774 -3.655 26.192 1.00 89.56 149 ALA A N 1
ATOM 1051 C CA . ALA A 1 149 ? 14.985 -3.918 27.613 1.00 89.56 149 ALA A CA 1
ATOM 1052 C C . ALA A 1 149 ? 15.442 -2.655 28.366 1.00 89.56 149 ALA A C 1
ATOM 1054 O O . ALA A 1 149 ? 14.896 -2.334 29.423 1.00 89.56 149 ALA A O 1
ATOM 1055 N N . ALA A 1 150 ? 16.385 -1.891 27.799 1.00 90.44 150 ALA A N 1
ATOM 1056 C CA . ALA A 1 150 ? 16.835 -0.620 28.371 1.00 90.44 150 ALA A CA 1
ATOM 1057 C C . ALA A 1 150 ? 15.699 0.417 28.455 1.00 90.44 150 ALA A C 1
ATOM 1059 O O . ALA A 1 150 ? 15.588 1.144 29.444 1.00 90.44 150 ALA A O 1
ATOM 1060 N N . ALA A 1 151 ? 14.820 0.443 27.451 1.00 89.00 151 ALA A N 1
ATOM 1061 C CA . ALA A 1 151 ? 13.631 1.290 27.412 1.00 89.00 151 ALA A CA 1
ATOM 1062 C C . ALA A 1 151 ? 12.437 0.734 28.218 1.00 89.00 151 ALA A C 1
ATOM 1064 O O . ALA A 1 151 ? 11.391 1.382 28.271 1.00 89.00 151 ALA A O 1
ATOM 1065 N N . LYS A 1 152 ? 12.583 -0.434 28.867 1.00 89.00 152 LYS A N 1
ATOM 1066 C CA . LYS A 1 152 ? 11.515 -1.159 29.585 1.00 89.00 152 LYS A CA 1
ATOM 1067 C C . LYS A 1 152 ? 10.293 -1.453 28.706 1.00 89.00 152 LYS A C 1
ATOM 1069 O O . LYS A 1 152 ? 9.156 -1.389 29.166 1.00 89.00 152 LYS A O 1
ATOM 1074 N N . ILE A 1 153 ? 10.546 -1.745 27.438 1.00 89.69 153 ILE A N 1
ATOM 1075 C CA . ILE A 1 153 ? 9.553 -2.134 26.446 1.00 89.69 153 ILE A CA 1
ATOM 1076 C C . ILE A 1 153 ? 9.480 -3.656 26.446 1.00 89.69 153 ILE A C 1
ATOM 1078 O O . ILE A 1 153 ? 10.485 -4.323 26.199 1.00 89.69 153 ILE A O 1
ATOM 1082 N N . ASP A 1 154 ? 8.292 -4.192 26.706 1.00 88.81 154 ASP A N 1
ATOM 1083 C CA . ASP A 1 154 ? 8.000 -5.599 26.451 1.00 88.81 154 ASP A CA 1
ATOM 1084 C C . ASP A 1 154 ? 7.565 -5.758 24.986 1.00 88.81 154 ASP A C 1
ATOM 1086 O O . ASP A 1 154 ? 6.479 -5.287 24.637 1.00 88.81 154 ASP A O 1
ATOM 1090 N N . PRO A 1 155 ? 8.374 -6.382 24.112 1.00 88.50 155 PRO A N 1
ATOM 1091 C CA . PRO A 1 155 ? 8.013 -6.558 22.709 1.00 88.50 155 PRO A CA 1
ATOM 1092 C C . PRO A 1 155 ? 6.756 -7.418 22.519 1.00 88.50 155 PRO A C 1
ATOM 1094 O O . PRO A 1 155 ? 6.025 -7.196 21.561 1.00 88.50 155 PRO A O 1
ATOM 1097 N N . LEU A 1 156 ? 6.421 -8.325 23.444 1.00 88.31 156 LEU A N 1
ATOM 1098 C CA . LEU A 1 156 ? 5.191 -9.122 23.344 1.00 88.31 156 LEU A CA 1
ATOM 1099 C C . LEU A 1 156 ? 3.925 -8.305 23.646 1.00 88.31 156 LEU A C 1
ATOM 1101 O O . LEU A 1 156 ? 2.809 -8.761 23.403 1.00 88.31 156 LEU A O 1
ATOM 1105 N N . ALA A 1 157 ? 4.067 -7.057 24.100 1.00 90.56 157 ALA A N 1
ATOM 1106 C CA . ALA A 1 157 ? 2.956 -6.119 24.110 1.00 90.56 157 ALA A CA 1
ATOM 1107 C C . ALA A 1 157 ? 2.624 -5.592 22.698 1.00 90.56 157 ALA A C 1
ATOM 1109 O O . ALA A 1 157 ? 1.558 -5.020 22.514 1.00 90.56 157 ALA A O 1
ATOM 1110 N N . PHE A 1 158 ? 3.479 -5.755 21.687 1.00 91.38 158 PHE A N 1
ATOM 1111 C CA . PHE A 1 158 ? 3.336 -5.133 20.362 1.00 91.38 158 PHE A CA 1
ATOM 1112 C C . PHE A 1 158 ? 2.881 -6.147 19.304 1.00 91.38 158 PHE A C 1
ATOM 1114 O O . PHE A 1 158 ? 3.557 -6.365 18.307 1.00 91.38 158 PHE A O 1
ATOM 1121 N N . THR A 1 159 ? 1.717 -6.753 19.536 1.00 90.19 159 THR A N 1
ATOM 1122 C CA . THR A 1 159 ? 1.122 -7.805 18.692 1.00 90.19 159 THR A CA 1
ATOM 1123 C C . THR A 1 159 ? -0.197 -7.347 18.063 1.00 90.19 159 THR A C 1
ATOM 1125 O O . THR A 1 159 ? -0.819 -6.389 18.541 1.00 90.19 159 THR A O 1
ATOM 1128 N N . THR A 1 160 ? -0.662 -8.034 17.013 1.00 91.62 160 THR A N 1
ATOM 1129 C CA . THR A 1 160 ? -1.949 -7.739 16.352 1.00 91.62 160 THR A CA 1
ATOM 1130 C C . THR A 1 160 ? -3.136 -7.789 17.321 1.00 91.62 160 THR A C 1
ATOM 1132 O O . THR A 1 160 ? -3.926 -6.841 17.306 1.00 91.62 160 THR A O 1
ATOM 1135 N N . PRO A 1 161 ? -3.282 -8.795 18.214 1.00 91.12 161 PRO A N 1
ATOM 1136 C CA . PRO A 1 161 ? -4.382 -8.805 19.177 1.00 91.12 161 PRO A CA 1
ATOM 1137 C C . PRO A 1 161 ? -4.382 -7.554 20.053 1.00 91.12 161 PRO A C 1
ATOM 1139 O O . PRO A 1 161 ? -5.406 -6.884 20.181 1.00 91.12 161 PRO A O 1
ATOM 1142 N N . ASN A 1 162 ? -3.231 -7.183 20.607 1.00 92.12 162 ASN A N 1
ATOM 1143 C CA . ASN A 1 162 ? -3.109 -6.000 21.449 1.00 92.12 162 ASN A CA 1
ATOM 1144 C C . ASN A 1 162 ? -3.414 -4.698 20.686 1.00 92.12 162 ASN A C 1
ATOM 1146 O O . ASN A 1 162 ? -4.050 -3.798 21.231 1.00 92.12 162 ASN A O 1
ATOM 1150 N N . ALA A 1 163 ? -3.023 -4.609 19.414 1.00 94.50 163 ALA A N 1
ATOM 1151 C CA . ALA A 1 163 ? -3.416 -3.501 18.550 1.00 94.50 163 ALA A CA 1
ATOM 1152 C C . ALA A 1 163 ? -4.932 -3.486 18.256 1.00 94.50 163 ALA A C 1
ATOM 1154 O O . ALA A 1 163 ? -5.504 -2.412 18.112 1.00 94.50 163 ALA A O 1
ATOM 1155 N N . ALA A 1 164 ? -5.617 -4.632 18.215 1.00 95.38 164 ALA A N 1
ATOM 1156 C CA . ALA A 1 164 ? -7.073 -4.679 18.052 1.00 95.38 164 ALA A CA 1
ATOM 1157 C C . ALA A 1 164 ? -7.818 -4.131 19.288 1.00 95.38 164 ALA A C 1
ATOM 1159 O O . ALA A 1 164 ? -8.806 -3.406 19.147 1.00 95.38 164 ALA A O 1
ATOM 1160 N N . ASP A 1 165 ? -7.319 -4.404 20.500 1.00 95.56 165 ASP A N 1
ATOM 1161 C CA . ASP A 1 165 ? -7.844 -3.792 21.735 1.00 95.56 165 ASP A CA 1
ATOM 1162 C C . ASP A 1 165 ? -7.656 -2.276 21.762 1.00 95.56 165 ASP A C 1
ATOM 1164 O O . ASP A 1 165 ? -8.521 -1.544 22.251 1.00 95.56 165 ASP A O 1
ATOM 1168 N N . ASP A 1 166 ? -6.545 -1.796 21.209 1.00 96.56 166 ASP A N 1
ATOM 1169 C CA . ASP A 1 166 ? -6.260 -0.369 21.108 1.00 96.56 166 ASP A CA 1
ATOM 1170 C C . ASP A 1 166 ? -7.314 0.367 20.287 1.00 96.56 166 ASP A C 1
ATOM 1172 O O . ASP A 1 166 ? -7.730 1.463 20.667 1.00 96.56 166 ASP A O 1
ATOM 1176 N N . LEU A 1 167 ? -7.796 -0.236 19.198 1.00 97.62 167 LEU A N 1
ATOM 1177 C CA . LEU A 1 167 ? -8.851 0.362 18.379 1.00 97.62 167 LEU A CA 1
ATOM 1178 C C . LEU A 1 167 ? -10.153 0.513 19.171 1.00 97.62 167 LEU A C 1
ATOM 1180 O O . LEU A 1 167 ? -10.784 1.572 19.119 1.00 97.62 167 LEU A O 1
ATOM 1184 N N . ALA A 1 168 ? -10.522 -0.498 19.963 1.00 96.88 168 ALA A N 1
ATOM 1185 C CA . ALA A 1 168 ? -11.687 -0.430 20.841 1.00 96.88 168 ALA A CA 1
ATOM 1186 C C . ALA A 1 168 ? -11.516 0.635 21.940 1.00 96.88 168 ALA A C 1
ATOM 1188 O O . ALA A 1 168 ? -12.437 1.416 22.204 1.00 96.88 168 ALA A O 1
ATOM 1189 N N . ALA A 1 169 ? -10.324 0.735 22.535 1.00 96.31 169 ALA A N 1
ATOM 1190 C CA . ALA A 1 169 ? -10.009 1.759 23.528 1.00 96.31 169 ALA A CA 1
ATOM 1191 C C . ALA A 1 169 ? -10.064 3.178 22.936 1.00 96.31 169 ALA A C 1
ATOM 1193 O O . ALA A 1 169 ? -10.610 4.088 23.563 1.00 96.31 169 ALA A O 1
ATOM 1194 N N . VAL A 1 170 ? -9.552 3.375 21.716 1.00 97.56 170 VAL A N 1
ATOM 1195 C CA . VAL A 1 170 ? -9.640 4.652 20.993 1.00 97.56 170 VAL A CA 1
ATOM 1196 C C . VAL A 1 170 ? -11.093 4.996 20.667 1.00 97.56 170 VAL A C 1
ATOM 1198 O O . VAL A 1 170 ? -11.506 6.135 20.890 1.00 97.56 170 VAL A O 1
ATOM 1201 N N . ALA A 1 171 ? -11.894 4.033 20.199 1.00 97.12 171 ALA A N 1
ATOM 1202 C CA . ALA A 1 171 ? -13.313 4.252 19.930 1.00 97.12 171 ALA A CA 1
ATOM 1203 C C . ALA A 1 171 ? -14.073 4.701 21.190 1.00 97.12 171 ALA A C 1
ATOM 1205 O O . ALA A 1 171 ? -14.817 5.685 21.147 1.00 97.12 171 ALA A O 1
ATOM 1206 N N . GLY A 1 172 ? -13.815 4.049 22.330 1.00 95.94 172 GLY A N 1
ATOM 1207 C CA . GLY A 1 172 ? -14.364 4.439 23.629 1.00 95.94 172 GLY A CA 1
ATOM 1208 C C . GLY A 1 172 ? -13.904 5.829 24.079 1.00 95.94 172 GLY A C 1
ATOM 1209 O O . GLY A 1 172 ? -14.728 6.654 24.476 1.00 95.94 172 GLY A O 1
ATOM 1210 N N . ALA A 1 173 ? -12.610 6.135 23.945 1.00 96.00 173 ALA A N 1
ATOM 1211 C CA . ALA A 1 173 ? -12.030 7.432 24.306 1.00 96.00 173 ALA A CA 1
ATOM 1212 C C . ALA A 1 173 ? -12.575 8.604 23.469 1.00 96.00 173 ALA A C 1
ATOM 1214 O O . ALA A 1 173 ? -12.585 9.747 23.932 1.00 96.00 173 ALA A O 1
ATOM 1215 N N . LEU A 1 174 ? -13.021 8.323 22.242 1.00 95.44 174 LEU A N 1
ATOM 1216 C CA . LEU A 1 174 ? -13.679 9.272 21.343 1.00 95.44 174 LEU A CA 1
ATOM 1217 C C . LEU A 1 174 ? -15.205 9.329 21.527 1.00 95.44 174 LEU A C 1
ATOM 1219 O O . LEU A 1 174 ? -15.856 10.191 20.936 1.00 95.44 174 LEU A O 1
ATOM 1223 N N . GLY A 1 175 ? -15.783 8.454 22.357 1.00 95.31 175 GLY A N 1
ATOM 1224 C CA . GLY A 1 175 ? -17.223 8.401 22.619 1.00 95.31 175 GLY A CA 1
ATOM 1225 C C . GLY A 1 175 ? -18.052 7.888 21.437 1.00 95.31 175 GLY A C 1
ATOM 1226 O O . GLY A 1 175 ? -19.206 8.307 21.277 1.00 95.31 175 GLY A O 1
ATOM 1227 N N . LEU A 1 176 ? -17.461 7.024 20.606 1.00 96.31 176 LEU A N 1
ATOM 1228 C CA . LEU A 1 176 ? -18.125 6.372 19.479 1.00 96.31 176 LEU A CA 1
ATOM 1229 C C . LEU A 1 176 ? -18.994 5.217 19.980 1.00 96.31 176 LEU A C 1
ATOM 1231 O O . LEU A 1 176 ? -18.576 4.441 20.835 1.00 96.31 176 LEU A O 1
ATOM 1235 N N . SER A 1 177 ? -20.203 5.093 19.437 1.00 95.12 177 SER A N 1
ATOM 1236 C CA . SER A 1 177 ? -21.117 3.990 19.764 1.00 95.12 177 SER A CA 1
ATOM 1237 C C . SER A 1 177 ? -20.907 2.765 18.877 1.00 95.12 177 SER A C 1
ATOM 1239 O O . SER A 1 177 ? -21.306 1.669 19.247 1.00 95.12 177 SER A O 1
ATOM 1241 N N . SER A 1 178 ? -20.331 2.959 17.690 1.00 96.44 178 SER A N 1
ATOM 1242 C CA . SER A 1 178 ? -20.032 1.902 16.724 1.00 96.44 178 SER A CA 1
ATOM 1243 C C . SER A 1 178 ? -19.004 2.401 15.713 1.00 96.44 178 SER A C 1
ATOM 1245 O O . SER A 1 178 ? -19.002 3.595 15.393 1.00 96.44 178 SER A O 1
ATOM 1247 N N . ILE A 1 179 ? -18.200 1.506 15.150 1.00 98.19 179 ILE A N 1
ATOM 1248 C CA . ILE A 1 179 ? -17.183 1.844 14.148 1.00 98.19 179 ILE A CA 1
ATOM 1249 C C . ILE A 1 179 ? -17.373 1.037 12.867 1.00 98.19 179 ILE A C 1
ATOM 1251 O O . ILE A 1 179 ? -17.855 -0.091 12.898 1.00 98.19 179 ILE A O 1
ATOM 1255 N N . ASP A 1 180 ? -16.965 1.615 11.748 1.00 98.50 180 ASP A N 1
ATOM 1256 C CA . ASP A 1 180 ? -16.700 0.882 10.516 1.00 98.50 180 ASP A CA 1
ATOM 1257 C C . ASP A 1 180 ? -15.194 0.632 10.433 1.00 98.50 180 ASP A C 1
ATOM 1259 O O . ASP A 1 180 ? -14.422 1.536 10.743 1.00 98.50 180 ASP A O 1
ATOM 1263 N N . VAL A 1 181 ? -14.756 -0.566 10.055 1.00 98.44 181 VAL A N 1
ATOM 1264 C CA . VAL A 1 181 ? -13.324 -0.903 10.001 1.00 98.44 181 VAL A CA 1
ATOM 1265 C C . VAL A 1 181 ? -12.920 -1.172 8.561 1.00 98.44 181 VAL A C 1
ATOM 1267 O O . VAL A 1 181 ? -13.539 -1.995 7.900 1.00 98.44 181 VAL A O 1
ATOM 1270 N N . TRP A 1 182 ? -11.875 -0.499 8.083 1.00 97.31 182 TRP A N 1
ATOM 1271 C CA . TRP A 1 182 ? -11.285 -0.695 6.761 1.00 97.31 182 TRP A CA 1
ATOM 1272 C C . TRP A 1 182 ? -9.820 -1.092 6.888 1.00 97.31 182 TRP A C 1
ATOM 1274 O O . TRP A 1 182 ? -8.966 -0.233 7.104 1.00 97.31 182 TRP A O 1
ATOM 1284 N N . GLY A 1 183 ? -9.524 -2.378 6.736 1.00 95.56 183 GLY A N 1
ATOM 1285 C CA . GLY A 1 183 ? -8.161 -2.897 6.759 1.00 95.56 183 GLY A CA 1
ATOM 1286 C C . GLY A 1 183 ? -7.618 -3.187 5.369 1.00 95.56 183 GLY A C 1
ATOM 1287 O O . GLY A 1 183 ? -8.298 -3.843 4.584 1.00 95.56 183 GLY A O 1
ATOM 1288 N N . ALA A 1 184 ? -6.393 -2.743 5.085 1.00 91.81 184 ALA A N 1
ATOM 1289 C CA . ALA A 1 184 ? -5.712 -3.023 3.822 1.00 91.81 184 ALA A CA 1
ATOM 1290 C C . ALA A 1 184 ? -4.385 -3.770 4.045 1.00 91.81 184 ALA A C 1
ATOM 1292 O O . ALA A 1 184 ? -3.604 -3.360 4.907 1.00 91.81 184 ALA A O 1
ATOM 1293 N N . SER A 1 185 ? -4.090 -4.820 3.261 1.00 91.38 185 SER A N 1
ATOM 1294 C CA . SER A 1 185 ? -2.872 -5.643 3.428 1.00 91.38 185 SER A CA 1
ATOM 1295 C C . SER A 1 185 ? -2.793 -6.204 4.855 1.00 91.38 185 SER A C 1
ATOM 1297 O O . SER A 1 185 ? -3.809 -6.659 5.361 1.00 91.38 185 SER A O 1
ATOM 1299 N N . TYR A 1 186 ? -1.670 -6.110 5.575 1.00 91.69 186 TYR A N 1
ATOM 1300 C CA . TYR A 1 186 ? -1.619 -6.451 7.013 1.00 91.69 186 TYR A CA 1
ATOM 1301 C C . TYR A 1 186 ? -2.775 -5.836 7.838 1.00 91.69 186 TYR A C 1
ATOM 1303 O O . TYR A 1 186 ? -3.291 -6.453 8.774 1.00 91.69 186 TYR A O 1
ATOM 1311 N N . GLY A 1 187 ? -3.243 -4.639 7.473 1.00 94.12 187 GLY A N 1
ATOM 1312 C CA . GLY A 1 187 ? -4.389 -4.002 8.109 1.00 94.12 187 GLY A CA 1
ATOM 1313 C C . GLY A 1 187 ? -5.671 -4.838 8.034 1.00 94.12 187 GLY A C 1
ATOM 1314 O O . GLY A 1 187 ? -6.503 -4.724 8.931 1.00 94.12 187 GLY A O 1
ATOM 1315 N N . SER A 1 188 ? -5.841 -5.715 7.033 1.00 95.31 188 SER A N 1
ATOM 1316 C CA . SER A 1 188 ? -6.955 -6.671 6.994 1.00 95.31 188 SER A CA 1
ATOM 1317 C C . SER A 1 188 ? -6.843 -7.721 8.089 1.00 95.31 188 SER A C 1
ATOM 1319 O O . SER A 1 188 ? -7.861 -8.051 8.691 1.00 95.31 188 SER A O 1
ATOM 1321 N N . ARG A 1 189 ? -5.632 -8.197 8.415 1.00 92.88 189 ARG A N 1
ATOM 1322 C CA . ARG A 1 189 ? -5.415 -9.103 9.552 1.00 92.88 189 ARG A CA 1
ATOM 1323 C C . ARG A 1 189 ? -5.793 -8.413 10.862 1.00 92.88 189 ARG A C 1
ATOM 1325 O O . ARG A 1 189 ? -6.522 -8.994 11.663 1.00 92.88 189 ARG A O 1
ATOM 1332 N N . LEU A 1 190 ? -5.382 -7.157 11.049 1.00 95.06 190 LEU A N 1
ATOM 1333 C CA . LEU A 1 190 ? -5.779 -6.362 12.216 1.00 95.06 190 LEU A CA 1
ATOM 1334 C C . LEU A 1 190 ? -7.294 -6.100 12.260 1.00 95.06 190 LEU A C 1
ATOM 1336 O O . LEU A 1 190 ? -7.903 -6.170 13.328 1.00 95.06 190 LEU A O 1
ATOM 1340 N N . ALA A 1 191 ? -7.929 -5.838 11.117 1.00 97.12 191 ALA A N 1
ATOM 1341 C CA . ALA A 1 191 ? -9.374 -5.639 11.025 1.00 97.12 191 ALA A CA 1
ATOM 1342 C C . ALA A 1 191 ? -10.156 -6.912 11.391 1.00 97.12 191 ALA A C 1
ATOM 1344 O O . ALA A 1 191 ? -11.104 -6.865 12.175 1.00 97.12 191 ALA A O 1
ATOM 1345 N N . LEU A 1 192 ? -9.717 -8.055 10.865 1.00 96.25 192 LEU A N 1
ATOM 1346 C CA . LEU A 1 192 ? -10.238 -9.383 11.173 1.00 96.25 192 LEU A CA 1
ATOM 1347 C C . LEU A 1 192 ? -10.089 -9.702 12.668 1.00 96.25 192 LEU A C 1
ATOM 1349 O O . LEU A 1 192 ? -11.054 -10.119 13.311 1.00 96.25 192 LEU A O 1
ATOM 1353 N N . GLU A 1 193 ? -8.924 -9.424 13.253 1.00 94.88 193 GLU A N 1
ATOM 1354 C CA . GLU A 1 193 ? -8.701 -9.587 14.692 1.00 94.88 193 GLU A CA 1
ATOM 1355 C C . GLU A 1 193 ? -9.589 -8.654 15.531 1.00 94.88 193 GLU A C 1
ATOM 1357 O O . GLU A 1 193 ? -10.131 -9.048 16.563 1.00 94.88 193 GLU A O 1
ATOM 1362 N N . THR A 1 194 ? -9.831 -7.435 15.053 1.00 97.00 194 THR A N 1
ATOM 1363 C CA . THR A 1 194 ? -10.763 -6.497 15.695 1.00 97.00 194 THR A CA 1
ATOM 1364 C C . THR A 1 194 ? -12.183 -7.042 15.709 1.00 97.00 194 THR A C 1
ATOM 1366 O O . THR A 1 194 ? -12.846 -6.969 16.739 1.00 97.00 194 THR A O 1
ATOM 1369 N N . VAL A 1 195 ? -12.644 -7.652 14.616 1.00 97.25 195 VAL A N 1
ATOM 1370 C CA . VAL A 1 195 ? -13.949 -8.327 14.588 1.00 97.25 195 VAL A CA 1
ATOM 1371 C C . VAL A 1 195 ? -13.973 -9.522 15.538 1.00 97.25 195 VAL A C 1
ATOM 1373 O O . VAL A 1 195 ? -14.919 -9.647 16.312 1.00 97.25 195 VAL A O 1
ATOM 1376 N N . ARG A 1 196 ? -12.926 -10.357 15.557 1.00 95.62 196 ARG A N 1
ATOM 1377 C CA . ARG A 1 196 ? -12.832 -11.504 16.477 1.00 95.62 196 ARG A CA 1
ATOM 1378 C C . ARG A 1 196 ? -13.008 -11.092 17.939 1.00 95.62 196 ARG A C 1
ATOM 1380 O O . ARG A 1 196 ? -13.672 -11.797 18.695 1.00 95.62 196 ARG A O 1
ATOM 1387 N N . ARG A 1 197 ? -12.397 -9.977 18.343 1.00 94.88 197 ARG A N 1
ATOM 1388 C CA . ARG A 1 197 ? -12.355 -9.547 19.749 1.00 94.88 197 ARG A CA 1
ATOM 1389 C C . ARG A 1 197 ? -13.478 -8.582 20.131 1.00 94.88 197 ARG A C 1
ATOM 1391 O O . ARG A 1 197 ? -13.926 -8.599 21.274 1.00 94.88 197 ARG A O 1
ATOM 1398 N N . HIS A 1 198 ? -13.944 -7.769 19.183 1.00 97.06 198 HIS A N 1
ATOM 1399 C CA . HIS A 1 198 ? -14.821 -6.616 19.422 1.00 97.06 198 HIS A CA 1
ATOM 1400 C C . HIS A 1 198 ? -15.995 -6.535 18.435 1.00 97.06 198 HIS A C 1
ATOM 1402 O O . HIS A 1 198 ? -16.440 -5.436 18.110 1.00 97.06 198 HIS A O 1
ATOM 1408 N N . ALA A 1 199 ? -16.540 -7.670 17.978 1.00 95.81 199 ALA A N 1
ATOM 1409 C CA . ALA A 1 199 ? -17.651 -7.721 17.012 1.00 95.81 199 ALA A CA 1
ATOM 1410 C C . ALA A 1 199 ? -18.817 -6.769 17.348 1.00 95.81 199 ALA A C 1
ATOM 1412 O O . ALA A 1 199 ? -19.321 -6.082 16.468 1.00 95.81 199 ALA A O 1
ATOM 1413 N N . ASN A 1 200 ? -19.189 -6.646 18.629 1.00 96.12 200 ASN A N 1
ATOM 1414 C CA . ASN A 1 200 ? -20.281 -5.768 19.080 1.00 96.12 200 ASN A CA 1
ATOM 1415 C C . ASN A 1 200 ? -20.037 -4.268 18.822 1.00 96.12 200 ASN A C 1
ATOM 1417 O O . ASN A 1 200 ? -20.983 -3.484 18.824 1.00 96.12 200 ASN A O 1
ATOM 1421 N N . LEU A 1 201 ? -18.779 -3.856 18.647 1.00 97.62 201 LEU A N 1
ATOM 1422 C CA . LEU A 1 201 ? -18.400 -2.480 18.323 1.00 97.62 201 LEU A CA 1
ATOM 1423 C C . LEU A 1 201 ? -18.390 -2.233 16.805 1.00 97.62 201 LEU A C 1
ATOM 1425 O O . LEU A 1 201 ? -18.571 -1.093 16.367 1.00 97.62 201 LEU A O 1
ATOM 1429 N N . VAL A 1 202 ? -18.167 -3.278 16.003 1.00 98.50 202 VAL A N 1
ATOM 1430 C CA . VAL A 1 202 ? -17.974 -3.178 14.553 1.00 98.50 202 VAL A CA 1
ATOM 1431 C C . VAL A 1 202 ? -19.320 -3.246 13.834 1.00 98.50 202 VAL A C 1
ATOM 1433 O O . VAL A 1 202 ? -19.993 -4.270 13.816 1.00 98.50 202 VAL A O 1
ATOM 1436 N N . ARG A 1 203 ? -19.705 -2.140 13.196 1.00 98.12 203 ARG A N 1
ATOM 1437 C CA . ARG A 1 203 ? -20.932 -2.029 12.399 1.00 98.12 203 ARG A CA 1
ATOM 1438 C C . ARG A 1 203 ? -20.771 -2.630 11.003 1.00 98.12 203 ARG A C 1
ATOM 1440 O O . ARG A 1 203 ? -21.713 -3.219 10.481 1.00 98.12 203 ARG A O 1
ATOM 1447 N N . SER A 1 204 ? -19.610 -2.434 10.384 1.00 98.50 204 SER A N 1
ATOM 1448 C CA . SER A 1 204 ? -19.264 -3.022 9.090 1.00 98.50 204 SER A CA 1
ATOM 1449 C C . SER A 1 204 ? -17.756 -3.195 8.953 1.00 98.50 204 SER A C 1
ATOM 1451 O O . SER A 1 204 ? -16.978 -2.443 9.550 1.00 98.50 204 SER A O 1
ATOM 1453 N N . LEU A 1 205 ? -17.360 -4.196 8.172 1.00 98.62 205 LEU A N 1
ATOM 1454 C CA . LEU A 1 205 ? -15.973 -4.549 7.902 1.00 98.62 205 LEU A CA 1
ATOM 1455 C C . LEU A 1 205 ? -15.688 -4.407 6.404 1.00 98.62 205 LEU A C 1
ATOM 1457 O O . LEU A 1 205 ? -16.421 -4.917 5.563 1.00 98.62 205 LEU A O 1
ATOM 1461 N N . VAL A 1 206 ? -14.586 -3.753 6.064 1.00 98.00 206 VAL A N 1
ATOM 1462 C CA . VAL A 1 206 ? -13.993 -3.779 4.731 1.00 98.00 206 VAL A CA 1
ATOM 1463 C C . VAL A 1 206 ? -12.583 -4.326 4.860 1.00 98.00 206 VAL A C 1
ATOM 1465 O O . VAL A 1 206 ? -11.768 -3.776 5.602 1.00 98.00 206 VAL A O 1
ATOM 1468 N N . ILE A 1 207 ? -12.290 -5.393 4.125 1.00 97.06 207 ILE A N 1
ATOM 1469 C CA . ILE A 1 207 ? -10.938 -5.937 4.001 1.00 97.06 207 ILE A CA 1
ATOM 1470 C C . ILE A 1 207 ? -10.492 -5.861 2.548 1.00 97.06 207 ILE A C 1
ATOM 1472 O O . ILE A 1 207 ? -11.188 -6.313 1.642 1.00 97.06 207 ILE A O 1
ATOM 1476 N N . GLU A 1 208 ? -9.337 -5.250 2.329 1.00 93.56 208 GLU A N 1
ATOM 1477 C CA . GLU A 1 208 ? -8.774 -4.986 1.014 1.00 93.56 208 GLU A CA 1
ATOM 1478 C C . GLU A 1 208 ? -7.396 -5.627 0.891 1.00 93.56 208 GLU A C 1
ATOM 1480 O O . GLU A 1 208 ? -6.559 -5.402 1.758 1.00 93.56 208 GLU A O 1
ATOM 1485 N N . SER A 1 209 ? -7.126 -6.342 -0.208 1.00 92.19 209 SER A N 1
ATOM 1486 C CA . SER A 1 209 ? -5.824 -7.002 -0.441 1.00 92.19 209 SER A CA 1
ATOM 1487 C C . SER A 1 209 ? -5.450 -7.873 0.762 1.00 92.19 209 SER A C 1
ATOM 1489 O O . SER A 1 209 ? -4.680 -7.486 1.633 1.00 92.19 209 SER A O 1
ATOM 1491 N N . VAL A 1 210 ? -6.156 -8.994 0.887 1.00 92.25 210 VAL A N 1
ATOM 1492 C CA . VAL A 1 210 ? -6.398 -9.631 2.182 1.00 92.25 210 VAL A CA 1
ATOM 1493 C C . VAL A 1 210 ? -5.211 -10.474 2.652 1.00 92.25 210 VAL A C 1
ATOM 1495 O O . VAL A 1 210 ? -4.868 -11.486 2.048 1.00 92.25 210 VAL A O 1
ATOM 1498 N N . ASP A 1 211 ? -4.652 -10.102 3.793 1.00 88.62 211 ASP A N 1
ATOM 1499 C CA . ASP A 1 211 ? -3.805 -10.936 4.645 1.00 88.62 211 ASP A CA 1
ATOM 1500 C C . ASP A 1 211 ? -4.643 -11.537 5.796 1.00 88.62 211 ASP A C 1
ATOM 1502 O O . ASP A 1 211 ? -5.421 -10.828 6.451 1.00 88.62 211 ASP A O 1
ATOM 1506 N N . THR A 1 212 ? -4.502 -12.845 6.047 1.00 81.31 212 THR A N 1
ATOM 1507 C CA . THR A 1 212 ? -5.160 -13.575 7.151 1.00 81.31 212 THR A CA 1
ATOM 1508 C C . THR A 1 212 ? -4.136 -14.397 7.924 1.00 81.31 212 THR A C 1
ATOM 1510 O O . THR A 1 212 ? -3.132 -14.832 7.378 1.00 81.31 212 THR A O 1
ATOM 1513 N N . SER A 1 213 ? -4.324 -14.619 9.230 1.00 72.12 213 SER A N 1
ATOM 1514 C CA . SER A 1 213 ? -3.363 -15.391 10.049 1.00 72.12 213 SER A CA 1
ATOM 1515 C C . SER A 1 213 ? -3.230 -16.867 9.658 1.00 72.12 213 SER A C 1
ATOM 1517 O O . SER A 1 213 ? -2.312 -17.529 10.129 1.00 72.12 213 SER A O 1
ATOM 1519 N N . ASP A 1 214 ? -4.110 -17.376 8.801 1.00 66.94 214 ASP A N 1
ATOM 1520 C CA . ASP A 1 214 ? -4.216 -18.790 8.448 1.00 66.94 214 ASP A CA 1
ATOM 1521 C C . ASP A 1 214 ? -4.056 -19.083 6.955 1.00 66.94 214 ASP A C 1
ATOM 1523 O O . ASP A 1 214 ? -4.105 -20.245 6.541 1.00 66.94 214 ASP A O 1
ATOM 1527 N N . SER A 1 215 ? -3.834 -18.047 6.145 1.00 61.88 215 SER A N 1
ATOM 1528 C CA . SER A 1 215 ? -3.469 -18.227 4.752 1.00 61.88 215 SER A CA 1
ATOM 1529 C C . SER A 1 215 ? -2.169 -19.021 4.711 1.00 61.88 215 SER A C 1
ATOM 1531 O O . SER A 1 215 ? -1.147 -18.577 5.238 1.00 61.88 215 SER A O 1
ATOM 1533 N N . GLN A 1 216 ? -2.195 -20.200 4.086 1.00 55.12 216 GLN A N 1
ATOM 1534 C CA . GLN A 1 216 ? -0.998 -20.996 3.819 1.00 55.12 216 GLN A CA 1
ATOM 1535 C C . GLN A 1 216 ? -0.181 -20.358 2.688 1.00 55.12 216 GLN A C 1
ATOM 1537 O O . GLN A 1 216 ? 0.024 -20.992 1.653 1.00 55.12 216 GLN A O 1
ATOM 1542 N N . LEU A 1 217 ? 0.268 -19.116 2.891 1.00 55.41 217 LEU A N 1
ATOM 1543 C CA . LEU A 1 217 ? 1.007 -18.307 1.920 1.00 55.41 217 LEU A CA 1
ATOM 1544 C C . LEU A 1 217 ? 2.174 -19.123 1.370 1.00 55.41 217 LEU A C 1
ATOM 1546 O O . LEU A 1 217 ? 3.070 -19.537 2.113 1.00 55.41 217 LEU A O 1
ATOM 1550 N N . ASP A 1 218 ? 2.107 -19.447 0.085 1.00 68.81 218 ASP A N 1
ATOM 1551 C CA . ASP A 1 218 ? 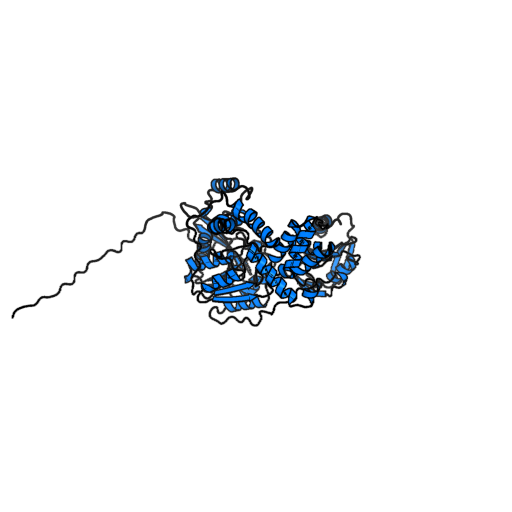3.236 -19.975 -0.665 1.00 68.81 218 ASP A CA 1
ATOM 1552 C C . ASP A 1 218 ? 3.619 -18.885 -1.647 1.00 68.81 218 ASP A C 1
ATOM 1554 O O . ASP A 1 218 ? 3.245 -18.944 -2.815 1.00 68.81 218 ASP A O 1
ATOM 1558 N N . ASP A 1 219 ? 4.347 -17.878 -1.159 1.00 75.31 219 ASP A N 1
ATOM 1559 C CA . ASP A 1 219 ? 4.708 -16.682 -1.925 1.00 75.31 219 ASP A CA 1
ATOM 1560 C C . ASP A 1 219 ? 5.245 -17.016 -3.330 1.00 75.31 219 ASP A C 1
ATOM 1562 O O . ASP A 1 219 ? 5.040 -16.263 -4.281 1.00 75.31 219 ASP A O 1
ATOM 1566 N N . ALA A 1 220 ? 5.922 -18.162 -3.474 1.00 80.88 220 ALA A N 1
ATOM 1567 C CA . ALA A 1 220 ? 6.426 -18.670 -4.745 1.00 80.88 220 ALA A CA 1
ATOM 1568 C C . ALA A 1 220 ? 5.306 -19.084 -5.714 1.00 80.88 220 ALA A C 1
ATOM 1570 O O . ALA A 1 220 ? 5.369 -18.769 -6.901 1.00 80.88 220 ALA A O 1
ATOM 1571 N N . GLN A 1 221 ? 4.280 -19.786 -5.232 1.00 81.06 221 GLN A N 1
ATOM 1572 C CA . GLN A 1 221 ? 3.108 -20.131 -6.040 1.00 81.06 221 GLN A CA 1
ATOM 1573 C C . GLN A 1 221 ? 2.214 -18.915 -6.276 1.00 81.06 221 GLN A C 1
ATOM 1575 O O . GLN A 1 221 ? 1.682 -18.759 -7.374 1.00 81.06 221 GLN A O 1
ATOM 1580 N N . ASP A 1 222 ? 2.099 -18.026 -5.292 1.00 83.69 222 ASP A N 1
ATOM 1581 C CA . ASP A 1 222 ? 1.250 -16.838 -5.368 1.00 83.69 222 ASP A CA 1
ATOM 1582 C C . ASP A 1 222 ? 1.757 -15.867 -6.444 1.00 83.69 222 ASP A C 1
ATOM 1584 O O . ASP A 1 222 ? 0.987 -15.421 -7.302 1.00 83.69 222 ASP A O 1
ATOM 1588 N N . ILE A 1 223 ? 3.074 -15.621 -6.496 1.00 87.06 223 ILE A N 1
ATOM 1589 C CA . ILE A 1 223 ? 3.662 -14.798 -7.561 1.00 87.06 223 ILE A CA 1
ATOM 1590 C C . ILE A 1 223 ? 3.542 -15.468 -8.937 1.00 87.06 223 ILE A C 1
ATOM 1592 O O . ILE A 1 223 ? 3.295 -14.788 -9.934 1.00 87.06 223 ILE A O 1
ATOM 1596 N N . LEU A 1 224 ? 3.650 -16.799 -9.022 1.00 88.06 224 LEU A N 1
ATOM 1597 C CA . LEU A 1 224 ? 3.473 -17.526 -10.281 1.00 88.06 224 LEU A CA 1
ATOM 1598 C C . LEU A 1 224 ? 2.029 -17.455 -10.783 1.00 88.06 224 LEU A C 1
ATOM 1600 O O . LEU A 1 224 ? 1.797 -17.225 -11.973 1.00 88.06 224 LEU A O 1
ATOM 1604 N N . ALA A 1 225 ? 1.058 -17.634 -9.889 1.00 87.19 225 ALA A N 1
ATOM 1605 C CA . ALA A 1 225 ? -0.359 -17.522 -10.196 1.00 87.19 225 ALA A CA 1
ATOM 1606 C C . ALA A 1 225 ? -0.702 -16.106 -10.676 1.00 87.19 225 ALA A C 1
ATOM 1608 O O . ALA A 1 225 ? -1.358 -15.953 -11.711 1.00 87.19 225 ALA A O 1
ATOM 1609 N N . ALA A 1 226 ? -0.191 -15.075 -9.995 1.00 89.19 226 ALA A N 1
ATOM 1610 C CA . ALA A 1 226 ? -0.339 -13.689 -10.422 1.00 89.19 226 ALA A CA 1
ATOM 1611 C C . ALA A 1 226 ? 0.274 -13.457 -11.816 1.00 89.19 226 ALA A C 1
ATOM 1613 O O . ALA A 1 226 ? -0.418 -12.965 -12.708 1.00 89.19 226 ALA A O 1
ATOM 1614 N N . LEU A 1 227 ? 1.518 -13.896 -12.063 1.00 91.06 227 LEU A N 1
ATOM 1615 C CA . LEU A 1 227 ? 2.175 -13.747 -13.371 1.00 91.06 227 LEU A CA 1
ATOM 1616 C C . LEU A 1 227 ? 1.400 -14.474 -14.481 1.00 91.06 227 LEU A C 1
ATOM 1618 O O . LEU A 1 227 ? 1.257 -13.957 -15.588 1.00 91.06 227 LEU A O 1
ATOM 1622 N N . THR A 1 228 ? 0.858 -15.654 -14.183 1.00 91.31 228 THR A N 1
ATOM 1623 C CA . THR A 1 228 ? 0.060 -16.450 -15.127 1.00 91.31 228 THR A CA 1
ATOM 1624 C C . THR A 1 228 ? -1.245 -15.746 -15.496 1.00 91.31 228 THR A C 1
ATOM 1626 O O . THR A 1 228 ? -1.640 -15.744 -16.666 1.00 91.31 228 THR A O 1
ATOM 1629 N N . ARG A 1 229 ? -1.912 -15.102 -14.530 1.00 89.19 229 ARG A N 1
ATOM 1630 C CA . ARG A 1 229 ? -3.114 -14.295 -14.789 1.00 89.19 229 ARG A CA 1
ATOM 1631 C C . ARG A 1 229 ? -2.788 -13.071 -15.641 1.00 89.19 229 ARG A C 1
ATOM 1633 O O . ARG A 1 229 ? -3.475 -12.853 -16.635 1.00 89.19 229 ARG A O 1
ATOM 1640 N N . VAL A 1 230 ? -1.699 -12.352 -15.344 1.00 87.50 230 VAL A N 1
ATOM 1641 C CA . VAL A 1 230 ? -1.218 -11.238 -16.190 1.00 87.50 230 VAL A CA 1
ATOM 1642 C C . VAL A 1 230 ? -0.914 -11.723 -17.608 1.00 87.50 230 VAL A C 1
ATOM 1644 O O . VAL A 1 230 ? -1.312 -11.089 -18.583 1.00 87.50 230 VAL A O 1
ATOM 1647 N N . GLY A 1 231 ? -0.257 -12.878 -17.740 1.00 89.19 231 GLY A N 1
ATOM 1648 C CA . GLY A 1 231 ? 0.030 -13.496 -19.033 1.00 89.19 231 GLY A CA 1
ATOM 1649 C C . GLY A 1 231 ? -1.236 -13.850 -19.810 1.00 89.19 231 GLY A C 1
ATOM 1650 O O . GLY A 1 231 ? -1.316 -13.574 -21.003 1.00 89.19 231 GLY A O 1
ATOM 1651 N N . SER A 1 232 ? -2.252 -14.385 -19.132 1.00 88.69 232 SER A N 1
ATOM 1652 C CA . SER A 1 232 ? -3.546 -14.716 -19.740 1.00 88.69 232 SER A CA 1
ATOM 1653 C C . SER A 1 232 ? -4.296 -13.466 -20.212 1.00 88.69 232 SER A C 1
ATOM 1655 O O . SER A 1 232 ? -4.839 -13.452 -21.319 1.00 88.69 232 SER A O 1
ATOM 1657 N N . GLU A 1 233 ? -4.289 -12.390 -19.416 1.00 85.12 233 GLU A N 1
ATOM 1658 C CA . GLU A 1 233 ? -4.850 -11.098 -19.825 1.00 85.12 233 GLU A CA 1
ATOM 1659 C C . GLU A 1 233 ? -4.105 -10.535 -21.045 1.00 85.12 233 GLU A C 1
ATOM 1661 O O . GLU A 1 233 ? -4.745 -10.139 -22.023 1.00 85.12 233 GLU A O 1
ATOM 1666 N N . CYS A 1 234 ? -2.769 -10.585 -21.040 1.00 84.25 234 CYS A N 1
ATOM 1667 C CA . CYS A 1 234 ? -1.937 -10.151 -22.161 1.00 84.25 234 CYS A CA 1
ATOM 1668 C C . CYS A 1 234 ? -2.220 -10.952 -23.442 1.00 84.25 234 CYS A C 1
ATOM 1670 O O . CYS A 1 234 ? -2.468 -10.355 -24.489 1.00 84.25 234 CYS A O 1
ATOM 1672 N N . ALA A 1 235 ? -2.264 -12.285 -23.361 1.00 87.06 235 ALA A N 1
ATOM 1673 C CA . ALA A 1 235 ? -2.522 -13.166 -24.501 1.00 87.06 235 ALA A CA 1
ATOM 1674 C C . ALA A 1 235 ? -3.916 -12.942 -25.117 1.00 87.06 235 ALA A C 1
ATOM 1676 O O . ALA A 1 235 ? -4.095 -13.032 -26.332 1.00 87.06 235 ALA A O 1
ATOM 1677 N N . SER A 1 236 ? -4.912 -12.591 -24.294 1.00 85.38 236 SER A N 1
ATOM 1678 C CA . SER A 1 236 ? -6.267 -12.263 -24.760 1.00 85.38 236 SER A CA 1
ATOM 1679 C C . SER A 1 236 ? -6.374 -10.902 -25.470 1.00 85.38 236 SER A C 1
ATOM 1681 O O . SER A 1 236 ? -7.396 -10.599 -26.092 1.00 85.38 236 SER A O 1
ATOM 1683 N N . ASN A 1 237 ? -5.326 -10.077 -25.402 1.00 80.81 237 ASN A N 1
ATOM 1684 C CA . ASN A 1 237 ? -5.277 -8.741 -25.974 1.00 80.81 237 ASN A CA 1
ATOM 1685 C C . ASN A 1 237 ? -4.309 -8.689 -27.163 1.00 80.81 237 ASN A C 1
ATOM 1687 O O . ASN A 1 237 ? -3.109 -8.858 -26.995 1.00 80.81 237 ASN A O 1
ATOM 1691 N N . ALA A 1 238 ? -4.795 -8.367 -28.364 1.00 83.56 238 ALA A N 1
ATOM 1692 C CA . ALA A 1 238 ? -3.962 -8.371 -29.572 1.00 83.56 238 ALA A CA 1
ATOM 1693 C C . ALA A 1 238 ? -2.726 -7.449 -29.495 1.00 83.56 238 ALA A C 1
ATOM 1695 O O . ALA A 1 238 ? -1.674 -7.806 -30.024 1.00 83.56 238 ALA A O 1
ATOM 1696 N N . ALA A 1 239 ? -2.831 -6.290 -28.832 1.00 79.31 239 ALA A N 1
ATOM 1697 C CA . ALA A 1 239 ? -1.714 -5.356 -28.696 1.00 79.31 239 ALA A CA 1
ATOM 1698 C C . ALA A 1 239 ? -0.634 -5.900 -27.752 1.00 79.31 239 ALA A C 1
ATOM 1700 O O . ALA A 1 239 ? 0.547 -5.812 -28.075 1.00 79.31 239 ALA A O 1
ATOM 1701 N N . CYS A 1 240 ? -1.027 -6.506 -26.627 1.00 81.31 240 CYS A N 1
ATOM 1702 C CA . CYS A 1 240 ? -0.072 -7.102 -25.695 1.00 81.31 240 CYS A CA 1
ATOM 1703 C C . CYS A 1 240 ? 0.492 -8.429 -26.212 1.00 81.31 240 CYS A C 1
ATOM 1705 O O . CYS A 1 240 ? 1.706 -8.608 -26.227 1.00 81.31 240 CYS A O 1
ATOM 1707 N N . ASN A 1 241 ? -0.363 -9.315 -26.727 1.00 85.44 241 ASN A N 1
ATOM 1708 C CA . ASN A 1 241 ? 0.032 -10.588 -27.326 1.00 85.44 241 ASN A CA 1
ATOM 1709 C C . ASN A 1 241 ? 1.030 -10.404 -28.482 1.00 85.44 241 ASN A C 1
ATOM 1711 O O . ASN A 1 241 ? 1.921 -11.224 -28.663 1.00 85.44 241 ASN A O 1
ATOM 1715 N N . GLY A 1 242 ? 0.922 -9.311 -29.249 1.00 83.31 242 GLY A N 1
ATOM 1716 C CA . GLY A 1 242 ? 1.904 -8.961 -30.280 1.00 83.31 242 GLY A CA 1
ATOM 1717 C C . GLY A 1 242 ? 3.289 -8.580 -29.735 1.00 83.31 242 GLY A C 1
ATOM 1718 O O . GLY A 1 242 ? 4.270 -8.669 -30.468 1.00 83.31 242 GLY A O 1
ATOM 1719 N N . VAL A 1 243 ? 3.381 -8.173 -28.465 1.00 82.44 243 VAL A N 1
ATOM 1720 C CA . VAL A 1 243 ? 4.634 -7.810 -27.781 1.00 82.44 243 VAL A CA 1
ATOM 1721 C C . VAL A 1 243 ? 5.190 -9.000 -26.996 1.00 82.44 243 VAL A C 1
ATOM 1723 O O . VAL A 1 243 ? 6.379 -9.307 -27.111 1.00 82.44 243 VAL A O 1
ATOM 1726 N N . ILE A 1 244 ? 4.346 -9.686 -26.220 1.00 87.81 244 ILE A N 1
ATOM 1727 C CA . ILE A 1 244 ? 4.673 -10.892 -25.449 1.00 87.81 244 ILE A CA 1
ATOM 1728 C C . ILE A 1 244 ? 3.516 -11.899 -25.561 1.00 87.81 244 ILE A C 1
ATOM 1730 O O . ILE A 1 244 ? 2.524 -11.763 -24.846 1.00 87.81 244 ILE A O 1
ATOM 1734 N N . PRO A 1 245 ? 3.642 -12.934 -26.409 1.00 86.19 245 PRO A N 1
ATOM 1735 C CA . PRO A 1 245 ? 2.619 -13.974 -26.526 1.00 86.19 245 PRO A CA 1
ATOM 1736 C C . PRO A 1 245 ? 2.524 -14.899 -25.303 1.00 86.19 245 PRO A C 1
ATOM 1738 O O . PRO A 1 245 ? 1.435 -15.295 -24.902 1.00 86.19 245 PRO A O 1
ATOM 1741 N N . ASP A 1 246 ? 3.668 -15.245 -24.704 1.00 93.44 246 ASP A N 1
ATOM 1742 C CA . ASP A 1 246 ? 3.750 -16.088 -23.506 1.00 93.44 246 ASP A CA 1
ATOM 1743 C C . ASP A 1 246 ? 4.609 -15.388 -22.454 1.00 93.44 246 ASP A C 1
ATOM 1745 O O . ASP A 1 246 ? 5.842 -15.391 -22.523 1.00 93.44 246 ASP A O 1
ATOM 1749 N N . LEU A 1 247 ? 3.944 -14.741 -21.498 1.00 92.44 247 LEU A N 1
ATOM 1750 C CA . LEU A 1 247 ? 4.6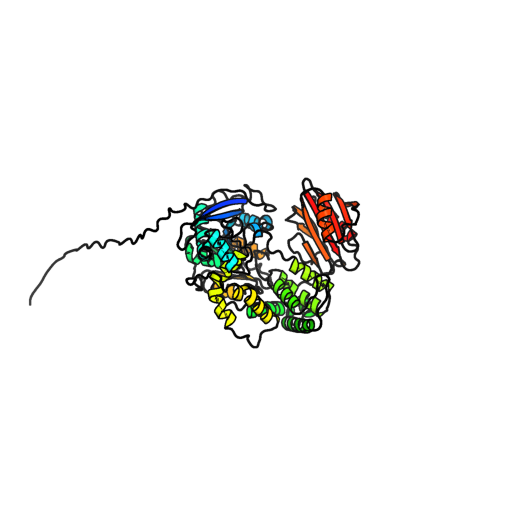09 -13.944 -20.473 1.00 92.44 247 LEU A CA 1
ATOM 1751 C C . LEU A 1 247 ? 5.484 -14.794 -19.560 1.00 92.44 247 LEU A C 1
ATOM 1753 O O . LEU A 1 247 ? 6.637 -14.442 -19.334 1.00 92.44 247 LEU A O 1
ATOM 1757 N N . VAL A 1 248 ? 4.964 -15.924 -19.084 1.00 94.25 248 VAL A N 1
ATOM 1758 C CA . VAL A 1 248 ? 5.664 -16.779 -18.120 1.00 94.25 248 VAL A CA 1
ATOM 1759 C C . VAL A 1 248 ? 6.914 -17.383 -18.759 1.00 94.25 248 VAL A C 1
ATOM 1761 O O . VAL A 1 248 ? 7.998 -17.312 -18.174 1.00 94.25 248 VAL A O 1
ATOM 1764 N N . ALA A 1 249 ? 6.795 -17.921 -19.978 1.00 95.69 249 ALA A N 1
ATOM 1765 C CA . ALA A 1 249 ? 7.938 -18.483 -20.692 1.00 95.69 249 ALA A CA 1
ATOM 1766 C C . ALA A 1 249 ? 8.962 -17.408 -21.083 1.00 95.69 249 ALA A C 1
ATOM 1768 O O . ALA A 1 249 ? 10.168 -17.652 -21.004 1.00 95.69 249 ALA A O 1
ATOM 1769 N N . THR A 1 250 ? 8.506 -16.209 -21.464 1.00 96.50 250 THR A N 1
ATOM 1770 C CA . THR A 1 250 ? 9.407 -15.097 -21.803 1.00 96.50 250 THR A CA 1
ATOM 1771 C C . THR A 1 250 ? 10.185 -14.621 -20.579 1.00 96.50 250 THR A C 1
ATOM 1773 O O . THR A 1 250 ? 11.393 -14.428 -20.687 1.00 96.50 250 THR A O 1
ATOM 1776 N N . THR A 1 251 ? 9.553 -14.489 -19.407 1.00 97.12 251 THR A N 1
ATOM 1777 C CA . THR A 1 251 ? 10.257 -14.157 -18.155 1.00 97.12 251 THR A CA 1
ATOM 1778 C C . THR A 1 251 ? 11.371 -15.161 -17.872 1.00 97.12 251 THR A C 1
ATOM 1780 O O . THR A 1 251 ? 12.514 -14.774 -17.635 1.00 97.12 251 THR A O 1
ATOM 1783 N N . GLU A 1 252 ? 11.057 -16.453 -17.952 1.00 96.50 252 GLU A N 1
ATOM 1784 C CA . GLU A 1 252 ? 12.004 -17.539 -17.699 1.00 96.50 252 GLU A CA 1
ATOM 1785 C C . GLU A 1 252 ? 13.184 -17.527 -18.690 1.00 96.50 252 GLU A C 1
ATOM 1787 O O . GLU A 1 252 ? 14.345 -17.660 -18.295 1.00 96.50 252 GLU A O 1
ATOM 1792 N N . ALA A 1 253 ? 12.904 -17.351 -19.984 1.00 97.44 253 ALA A N 1
ATOM 1793 C CA . ALA A 1 253 ? 13.926 -17.304 -21.026 1.00 97.44 253 ALA A CA 1
ATOM 1794 C C . ALA A 1 253 ? 14.833 -16.071 -20.889 1.00 97.44 253 ALA A C 1
ATOM 1796 O O . ALA A 1 253 ? 16.058 -16.204 -20.935 1.00 97.44 253 ALA A O 1
ATOM 1797 N N . THR A 1 254 ? 14.248 -14.891 -20.654 1.00 98.19 254 THR A N 1
ATOM 1798 C CA . THR A 1 254 ? 14.990 -13.640 -20.445 1.00 98.19 254 THR A CA 1
ATOM 1799 C C . THR A 1 254 ? 15.897 -13.742 -19.221 1.00 98.19 254 THR A C 1
ATOM 1801 O O . THR A 1 254 ? 17.087 -13.441 -19.318 1.00 98.19 254 THR A O 1
ATOM 1804 N N . ALA A 1 255 ? 15.389 -14.260 -18.097 1.00 97.69 255 ALA A N 1
ATOM 1805 C CA . ALA A 1 255 ? 16.179 -14.484 -16.887 1.00 97.69 255 ALA A CA 1
ATOM 1806 C C . ALA A 1 255 ? 17.406 -15.380 -17.153 1.00 97.69 255 ALA A C 1
ATOM 1808 O O . ALA A 1 255 ? 18.514 -15.056 -16.719 1.00 97.69 255 ALA A O 1
ATOM 1809 N N . LYS A 1 256 ? 17.235 -16.467 -17.922 1.00 97.56 256 LYS A N 1
ATOM 1810 C CA . LYS A 1 256 ? 18.326 -17.369 -18.337 1.00 97.56 256 LYS A CA 1
ATOM 1811 C C . LYS A 1 256 ? 19.345 -16.689 -19.248 1.00 97.56 256 LYS A C 1
ATOM 1813 O O . LYS A 1 256 ? 20.541 -16.891 -19.064 1.00 97.56 256 LYS A O 1
ATOM 1818 N N . THR A 1 257 ? 18.910 -15.871 -20.207 1.00 98.12 257 THR A N 1
ATOM 1819 C CA . THR A 1 257 ? 19.832 -15.114 -21.074 1.00 98.12 257 THR A CA 1
ATOM 1820 C C . THR A 1 257 ? 20.691 -14.134 -20.273 1.00 98.12 257 THR A C 1
ATOM 1822 O O . THR A 1 257 ? 21.891 -14.012 -20.531 1.00 98.12 257 THR A O 1
ATOM 1825 N N . LEU A 1 258 ? 20.109 -13.461 -19.277 1.00 98.38 258 LEU A N 1
ATOM 1826 C CA . LEU A 1 258 ? 20.826 -12.493 -18.443 1.00 98.38 258 LEU A CA 1
ATOM 1827 C C . LEU A 1 258 ? 21.918 -13.125 -17.570 1.00 98.38 258 LEU A C 1
ATOM 1829 O O . LEU A 1 258 ? 22.866 -12.428 -17.218 1.00 98.38 258 LEU A O 1
ATOM 1833 N N . ALA A 1 259 ? 21.845 -14.432 -17.295 1.00 96.12 259 ALA A N 1
ATOM 1834 C CA . ALA A 1 259 ? 22.867 -15.140 -16.522 1.00 96.12 259 ALA A CA 1
ATOM 1835 C C . ALA A 1 259 ? 24.234 -15.143 -17.228 1.00 96.12 259 ALA A C 1
ATOM 1837 O O . ALA A 1 259 ? 25.275 -15.165 -16.577 1.00 96.12 259 ALA A O 1
ATOM 1838 N N . THR A 1 260 ? 24.237 -15.103 -18.564 1.00 96.94 260 THR A N 1
ATOM 1839 C CA . THR A 1 260 ? 25.460 -15.059 -19.383 1.00 96.94 260 THR A CA 1
ATOM 1840 C C . THR A 1 260 ? 25.671 -13.723 -20.090 1.00 96.94 260 THR A C 1
ATOM 1842 O O . THR A 1 260 ? 26.790 -13.416 -20.491 1.00 96.94 260 THR A O 1
ATOM 1845 N N . ALA A 1 261 ? 24.614 -12.929 -20.264 1.00 97.75 261 ALA A N 1
ATOM 1846 C CA . ALA A 1 261 ? 24.663 -11.640 -20.945 1.00 97.75 261 ALA A CA 1
ATOM 1847 C C . ALA A 1 261 ? 23.813 -10.590 -20.203 1.00 97.75 261 ALA A C 1
ATOM 1849 O O . ALA A 1 261 ? 22.687 -10.307 -20.632 1.00 97.75 261 ALA A O 1
ATOM 1850 N N . PRO A 1 262 ? 24.326 -9.993 -19.109 1.00 97.62 262 PRO A N 1
ATOM 1851 C CA . PRO A 1 262 ? 23.640 -8.923 -18.383 1.00 97.62 262 PRO A CA 1
ATOM 1852 C C . PRO A 1 262 ? 23.405 -7.677 -19.250 1.00 97.62 262 PRO A C 1
ATOM 1854 O O . PRO A 1 262 ? 24.161 -7.400 -20.184 1.00 97.62 262 PRO A O 1
ATOM 1857 N N . LEU A 1 263 ? 22.337 -6.925 -18.980 1.00 97.81 263 LEU A N 1
ATOM 1858 C CA . LEU A 1 263 ? 22.020 -5.675 -19.681 1.00 97.81 263 LEU A CA 1
ATOM 1859 C C . LEU A 1 263 ? 22.588 -4.487 -18.901 1.00 97.81 263 LEU A C 1
ATOM 1861 O O . LEU A 1 263 ? 22.298 -4.322 -17.723 1.00 97.81 263 LEU A O 1
ATOM 1865 N N . VAL A 1 264 ? 23.400 -3.652 -19.546 1.00 94.88 264 VAL A N 1
ATOM 1866 C CA . VAL A 1 264 ? 23.978 -2.455 -18.918 1.00 94.88 264 VAL A CA 1
ATOM 1867 C C . VAL A 1 264 ? 23.068 -1.257 -19.186 1.00 94.88 264 VAL A C 1
ATOM 1869 O O . VAL A 1 264 ? 22.745 -0.979 -20.338 1.00 94.88 264 VAL A O 1
ATOM 1872 N N . THR A 1 265 ? 22.674 -0.549 -18.128 1.00 89.06 265 THR A N 1
ATOM 1873 C CA . THR A 1 265 ? 21.890 0.701 -18.170 1.00 89.06 265 THR A CA 1
ATOM 1874 C C . THR A 1 265 ? 22.624 1.803 -17.406 1.00 89.06 265 THR A C 1
ATOM 1876 O O . THR A 1 265 ? 23.610 1.518 -16.718 1.00 89.06 265 THR A O 1
ATOM 1879 N N . GLN A 1 266 ? 22.160 3.055 -17.468 1.00 82.94 266 GLN A N 1
ATOM 1880 C CA . GLN A 1 266 ? 22.768 4.124 -16.662 1.00 82.94 266 GLN A CA 1
ATOM 1881 C C . GLN A 1 266 ? 22.479 3.938 -15.163 1.00 82.94 266 GLN A C 1
ATOM 1883 O O . GLN A 1 266 ? 23.293 4.314 -14.324 1.00 82.94 266 GLN A O 1
ATOM 1888 N N . LEU A 1 267 ? 21.375 3.264 -14.821 1.00 83.19 267 LEU A N 1
ATOM 1889 C CA . LEU A 1 267 ? 21.021 2.870 -13.451 1.00 83.19 267 LEU A CA 1
ATOM 1890 C C . LEU A 1 267 ? 21.698 1.557 -13.002 1.00 83.19 267 LEU A C 1
ATOM 1892 O O . LEU A 1 267 ? 21.265 0.925 -12.034 1.00 83.19 267 LEU A O 1
ATOM 1896 N N . GLY A 1 268 ? 22.732 1.101 -13.714 1.00 89.69 268 GLY A N 1
ATOM 1897 C CA . GLY A 1 268 ? 23.513 -0.093 -13.384 1.00 89.69 268 GLY A CA 1
ATOM 1898 C C . GLY A 1 268 ? 23.194 -1.320 -14.240 1.00 89.69 268 GLY A C 1
ATOM 1899 O O . GLY A 1 268 ? 22.535 -1.239 -15.279 1.00 89.69 268 GLY A O 1
ATOM 1900 N N . ILE A 1 269 ? 23.713 -2.471 -13.811 1.00 95.88 269 ILE A N 1
ATOM 1901 C CA . ILE A 1 269 ? 23.586 -3.745 -14.524 1.00 95.88 269 ILE A CA 1
ATOM 1902 C C . ILE A 1 269 ? 22.278 -4.435 -14.126 1.00 95.88 269 ILE A C 1
ATOM 1904 O O . ILE A 1 269 ? 21.983 -4.589 -12.944 1.00 95.88 269 ILE A O 1
ATOM 1908 N N . ILE A 1 270 ? 21.526 -4.880 -15.127 1.00 97.56 270 ILE A N 1
ATOM 1909 C CA . ILE A 1 270 ? 20.387 -5.781 -14.992 1.00 97.56 270 ILE A CA 1
ATOM 1910 C C . ILE A 1 270 ? 20.889 -7.188 -15.324 1.00 97.56 270 ILE A C 1
ATOM 1912 O O . ILE A 1 270 ? 21.044 -7.552 -16.491 1.00 97.56 270 ILE A O 1
ATOM 1916 N N . ASP A 1 271 ? 21.206 -7.960 -14.290 1.00 97.25 271 ASP A N 1
ATOM 1917 C CA . ASP A 1 271 ? 21.458 -9.399 -14.378 1.00 97.25 271 ASP A CA 1
ATOM 1918 C C . ASP A 1 271 ? 20.178 -10.193 -14.052 1.00 97.25 271 ASP A C 1
ATOM 1920 O O . ASP A 1 271 ? 19.096 -9.620 -13.917 1.00 97.25 271 ASP A O 1
ATOM 1924 N N . THR A 1 272 ? 20.278 -11.519 -13.940 1.00 97.19 272 THR A N 1
ATOM 1925 C CA . THR A 1 272 ? 19.134 -12.386 -13.618 1.00 97.19 272 THR A CA 1
ATOM 1926 C C . THR A 1 272 ? 18.445 -11.993 -12.310 1.00 97.19 272 THR A C 1
ATOM 1928 O O . THR A 1 272 ? 17.218 -11.944 -12.265 1.00 97.19 272 THR A O 1
ATOM 1931 N N . ASN A 1 273 ? 19.208 -11.695 -11.257 1.00 94.81 273 ASN A N 1
ATOM 1932 C CA . ASN A 1 273 ? 18.648 -11.387 -9.943 1.00 94.81 273 ASN A CA 1
ATOM 1933 C C . ASN A 1 273 ? 17.964 -10.021 -9.957 1.00 94.81 273 ASN A C 1
ATOM 1935 O O . ASN A 1 273 ? 16.839 -9.900 -9.480 1.00 94.81 273 ASN A O 1
ATOM 1939 N N . MET A 1 274 ? 18.611 -9.014 -10.553 1.00 95.38 274 MET A N 1
ATOM 1940 C CA . MET A 1 274 ? 18.027 -7.684 -10.714 1.00 95.38 274 MET A CA 1
ATOM 1941 C C . MET A 1 274 ? 16.745 -7.741 -11.549 1.00 95.38 274 MET A C 1
ATOM 1943 O O . MET A 1 274 ? 15.732 -7.186 -11.145 1.00 95.38 274 MET A O 1
ATOM 1947 N N . PHE A 1 275 ? 16.750 -8.467 -12.669 1.00 97.44 275 PHE A N 1
ATOM 1948 C CA . PHE A 1 275 ? 15.571 -8.611 -13.523 1.00 97.44 275 PHE A CA 1
ATOM 1949 C C . PHE A 1 275 ? 14.391 -9.262 -12.796 1.00 97.44 275 PHE A C 1
ATOM 1951 O O . PHE A 1 275 ? 13.276 -8.750 -12.852 1.00 97.44 275 PHE A O 1
ATOM 1958 N N . LEU A 1 276 ? 14.618 -10.373 -12.088 1.00 95.94 276 LEU A N 1
ATOM 1959 C CA . LEU A 1 276 ? 13.557 -11.039 -11.326 1.00 95.94 276 LEU A CA 1
ATOM 1960 C C . LEU A 1 276 ? 13.068 -10.174 -10.153 1.00 95.94 276 LEU A C 1
ATOM 1962 O O . LEU A 1 276 ? 11.867 -10.146 -9.886 1.00 95.94 276 LEU A O 1
ATOM 1966 N N . SER A 1 277 ? 13.966 -9.428 -9.500 1.00 92.19 277 SER A N 1
ATOM 1967 C CA . SER A 1 277 ? 13.616 -8.452 -8.458 1.00 92.19 277 SER A CA 1
ATOM 1968 C C . SER A 1 277 ? 12.760 -7.313 -9.009 1.00 92.19 277 SER A C 1
ATOM 1970 O O . SER A 1 277 ? 11.776 -6.931 -8.380 1.00 92.19 277 SER A O 1
ATOM 1972 N N . ASP A 1 278 ? 13.098 -6.785 -10.185 1.00 93.00 278 ASP A N 1
ATOM 1973 C CA . ASP A 1 278 ? 12.345 -5.722 -10.851 1.00 93.00 278 ASP A CA 1
ATOM 1974 C C . ASP A 1 278 ? 10.946 -6.220 -11.259 1.00 93.00 278 ASP A C 1
ATOM 1976 O O . ASP A 1 278 ? 9.953 -5.527 -11.033 1.00 93.00 278 ASP A O 1
ATOM 1980 N N . VAL A 1 279 ? 10.842 -7.449 -11.791 1.00 93.38 279 VAL A N 1
ATOM 1981 C CA . VAL A 1 279 ? 9.547 -8.094 -12.078 1.00 93.38 279 VAL A CA 1
ATOM 1982 C C . VAL A 1 279 ? 8.726 -8.253 -10.794 1.00 93.38 279 VAL A C 1
ATOM 1984 O O . VAL A 1 279 ? 7.565 -7.848 -10.786 1.00 93.38 279 VAL A O 1
ATOM 1987 N N . SER A 1 280 ? 9.311 -8.772 -9.705 1.00 90.00 280 SER A N 1
ATOM 1988 C CA . SER A 1 280 ? 8.619 -8.884 -8.407 1.00 90.00 280 SER A CA 1
ATOM 1989 C C . SER A 1 280 ? 8.139 -7.521 -7.908 1.00 90.00 280 SER A C 1
ATOM 1991 O O . SER A 1 280 ? 6.965 -7.369 -7.589 1.00 90.00 280 SER A O 1
ATOM 1993 N N . SER A 1 281 ? 9.001 -6.503 -7.939 1.00 87.31 281 SER A N 1
ATOM 1994 C CA . SER A 1 281 ? 8.682 -5.149 -7.461 1.00 87.31 281 SER A CA 1
ATOM 1995 C C . SER A 1 281 ? 7.521 -4.514 -8.232 1.00 87.31 281 SER A C 1
ATOM 1997 O O . SER A 1 281 ? 6.672 -3.846 -7.648 1.00 87.31 281 SER A O 1
ATOM 1999 N N . LEU A 1 282 ? 7.441 -4.732 -9.550 1.00 86.06 282 LEU A N 1
ATOM 2000 C CA . LEU A 1 282 ? 6.301 -4.266 -10.343 1.00 86.06 282 LEU A CA 1
ATOM 2001 C C . LEU A 1 282 ? 5.008 -4.996 -9.964 1.00 86.06 282 LEU A C 1
ATOM 2003 O O . LEU A 1 282 ? 3.953 -4.369 -9.893 1.00 86.06 282 LEU A O 1
ATOM 2007 N N . MET A 1 283 ? 5.079 -6.304 -9.714 1.00 86.81 283 MET A N 1
ATOM 2008 C CA . MET A 1 283 ? 3.918 -7.110 -9.324 1.00 86.81 283 MET A CA 1
ATOM 2009 C C . MET A 1 283 ? 3.398 -6.768 -7.922 1.00 86.81 283 MET A C 1
ATOM 2011 O O . MET A 1 283 ? 2.205 -6.908 -7.657 1.00 86.81 283 MET A O 1
ATOM 2015 N N . GLU A 1 284 ? 4.259 -6.236 -7.055 1.00 80.81 284 GLU A N 1
ATOM 2016 C CA . GLU A 1 284 ? 3.915 -5.838 -5.690 1.00 80.81 284 GLU A CA 1
ATOM 2017 C C . GLU A 1 284 ? 2.987 -4.613 -5.600 1.00 80.81 284 GLU A C 1
ATOM 2019 O O . GLU A 1 284 ? 2.472 -4.318 -4.520 1.00 80.81 284 GLU A O 1
ATOM 2024 N N . TRP A 1 285 ? 2.732 -3.902 -6.706 1.00 76.12 285 TRP A N 1
ATOM 2025 C CA . TRP A 1 285 ? 1.957 -2.659 -6.700 1.00 76.12 285 TRP A CA 1
ATOM 2026 C C . TRP A 1 285 ? 0.745 -2.678 -7.641 1.00 76.12 285 TRP A C 1
ATOM 2028 O O . TRP A 1 285 ? 0.814 -3.195 -8.758 1.00 76.12 285 TRP A O 1
ATOM 2038 N N . SER A 1 286 ? -0.357 -2.036 -7.222 1.00 72.00 286 SER A N 1
ATOM 2039 C CA . SER A 1 286 ? -1.646 -2.009 -7.944 1.00 72.00 286 SER A CA 1
ATOM 2040 C C . SER A 1 286 ? -1.530 -1.724 -9.441 1.00 72.00 286 SER A C 1
ATOM 2042 O O . SER A 1 286 ? -2.117 -2.460 -10.235 1.00 72.00 286 SER A O 1
ATOM 2044 N N . ARG A 1 287 ? -0.803 -0.665 -9.832 1.00 70.50 287 ARG A N 1
ATOM 2045 C CA . ARG A 1 287 ? -0.601 -0.294 -11.245 1.00 70.50 287 ARG A CA 1
ATOM 2046 C C . ARG A 1 287 ? 0.716 -0.813 -11.814 1.00 70.50 287 ARG A C 1
ATOM 2048 O O . ARG A 1 287 ? 0.829 -0.913 -13.033 1.00 70.50 287 ARG A O 1
ATOM 2055 N N . GLY A 1 288 ? 1.685 -1.163 -10.962 1.00 73.81 288 GLY A N 1
ATOM 2056 C CA . GLY A 1 288 ? 3.003 -1.650 -11.384 1.00 73.81 288 GLY A CA 1
ATOM 2057 C C . GLY A 1 288 ? 2.881 -2.902 -12.245 1.00 73.81 288 GLY A C 1
ATOM 2058 O O . GLY A 1 288 ? 3.547 -3.037 -13.270 1.00 73.81 288 GLY A O 1
ATOM 2059 N N . ILE A 1 289 ? 1.917 -3.753 -11.905 1.00 75.75 289 ILE A N 1
ATOM 2060 C CA . ILE A 1 289 ? 1.676 -5.009 -12.599 1.00 75.75 289 ILE A CA 1
ATOM 2061 C C . ILE A 1 289 ? 1.273 -4.841 -14.072 1.00 75.75 289 ILE A C 1
ATOM 2063 O O . ILE A 1 289 ? 1.580 -5.698 -14.897 1.00 75.75 289 ILE A O 1
ATOM 2067 N N . SER A 1 290 ? 0.667 -3.705 -14.438 1.00 75.31 290 SER A N 1
ATOM 2068 C CA . SER A 1 290 ? 0.351 -3.392 -15.839 1.00 75.31 290 SER A CA 1
ATOM 2069 C C . SER A 1 290 ? 1.604 -3.160 -16.693 1.00 75.31 290 SER A C 1
ATOM 2071 O O . SER A 1 290 ? 1.560 -3.335 -17.907 1.00 75.31 290 SER A O 1
ATOM 2073 N N . PHE A 1 291 ? 2.741 -2.835 -16.071 1.00 80.56 291 PHE A N 1
ATOM 2074 C CA . PHE A 1 291 ? 4.015 -2.613 -16.754 1.00 80.56 291 PHE A CA 1
ATOM 2075 C C . PHE A 1 291 ? 4.847 -3.879 -16.925 1.00 80.56 291 PHE A C 1
ATOM 2077 O O . PHE A 1 291 ? 5.792 -3.869 -17.710 1.00 80.56 291 PHE A O 1
ATOM 2084 N N . VAL A 1 292 ? 4.500 -4.971 -16.235 1.00 87.81 292 VAL A N 1
ATOM 2085 C CA . VAL A 1 292 ? 5.284 -6.215 -16.229 1.00 87.81 292 VAL A CA 1
ATOM 2086 C C . VAL A 1 292 ? 5.577 -6.715 -17.650 1.00 87.81 292 VAL A C 1
ATOM 2088 O O . VAL A 1 292 ? 6.750 -6.944 -17.951 1.00 87.81 292 VAL A O 1
ATOM 2091 N N . PRO A 1 293 ? 4.602 -6.803 -18.578 1.00 88.31 293 PRO A N 1
ATOM 2092 C CA . PRO A 1 293 ? 4.895 -7.275 -19.930 1.00 88.31 293 PRO A CA 1
ATOM 2093 C C . PRO A 1 293 ? 5.790 -6.316 -20.718 1.00 88.31 293 PRO A C 1
ATOM 2095 O O . PRO A 1 293 ? 6.709 -6.751 -21.403 1.00 88.31 293 PRO A O 1
ATOM 2098 N N . ALA A 1 294 ? 5.584 -5.006 -20.593 1.00 85.19 294 ALA A N 1
ATOM 2099 C CA . ALA A 1 294 ? 6.409 -4.030 -21.299 1.00 85.19 294 ALA A CA 1
ATOM 2100 C C . ALA A 1 294 ? 7.856 -3.990 -20.766 1.00 85.19 294 ALA A C 1
ATOM 2102 O O . ALA A 1 294 ? 8.791 -3.880 -21.558 1.00 85.19 294 ALA A O 1
ATOM 2103 N N . TYR A 1 295 ? 8.053 -4.152 -19.454 1.00 90.81 295 TYR A N 1
ATOM 2104 C CA . TYR A 1 295 ? 9.380 -4.276 -18.846 1.00 90.81 295 TYR A CA 1
ATOM 2105 C C . TYR A 1 295 ? 10.093 -5.565 -19.273 1.00 90.81 295 TYR A C 1
ATOM 2107 O O . TYR A 1 295 ? 11.251 -5.537 -19.682 1.00 90.81 295 TYR A O 1
ATOM 2115 N N . ILE A 1 296 ? 9.401 -6.709 -19.249 1.00 94.38 296 ILE A N 1
ATOM 2116 C CA . ILE A 1 296 ? 9.990 -7.977 -19.702 1.00 94.38 296 ILE A CA 1
ATOM 2117 C C . ILE A 1 296 ? 10.387 -7.889 -21.180 1.00 94.38 296 ILE A C 1
ATOM 2119 O O . ILE A 1 296 ? 11.455 -8.375 -21.555 1.00 94.38 296 ILE A O 1
ATOM 2123 N N . ALA A 1 297 ? 9.563 -7.243 -22.010 1.00 91.25 297 ALA A N 1
ATOM 2124 C CA . ALA A 1 297 ? 9.851 -7.045 -23.424 1.00 91.25 297 ALA A CA 1
ATOM 2125 C C . ALA A 1 297 ? 11.078 -6.154 -23.629 1.00 91.25 297 ALA A C 1
ATOM 2127 O O . ALA A 1 297 ? 11.954 -6.522 -24.406 1.00 91.25 297 ALA A O 1
ATOM 2128 N N . SER A 1 298 ? 11.193 -5.034 -22.904 1.00 90.62 298 SER A N 1
ATOM 2129 C CA . SER A 1 298 ? 12.344 -4.136 -23.052 1.00 90.62 298 SER A CA 1
ATOM 2130 C C . SER A 1 298 ? 13.660 -4.822 -22.690 1.00 90.62 298 SER A C 1
ATOM 2132 O O . SER A 1 298 ? 14.649 -4.673 -23.404 1.00 90.62 298 SER A O 1
ATOM 2134 N N . VAL A 1 299 ? 13.673 -5.646 -21.639 1.00 95.75 299 VAL A N 1
ATOM 2135 C CA . VAL A 1 299 ? 14.873 -6.396 -21.247 1.00 95.75 299 VAL A CA 1
ATOM 2136 C C . VAL A 1 299 ? 15.181 -7.527 -22.234 1.00 95.75 299 VAL A C 1
ATOM 2138 O O . VAL A 1 299 ? 16.342 -7.692 -22.618 1.00 95.75 299 VAL A O 1
ATOM 2141 N N . ARG A 1 300 ? 14.163 -8.266 -22.702 1.00 95.50 300 ARG A N 1
ATOM 2142 C CA . ARG A 1 300 ? 14.296 -9.299 -23.750 1.00 95.50 300 ARG A CA 1
ATOM 2143 C C . ARG A 1 300 ? 14.900 -8.721 -25.031 1.00 95.50 300 ARG A C 1
ATOM 2145 O O . ARG A 1 300 ? 15.845 -9.288 -25.575 1.00 95.50 300 ARG A O 1
ATOM 2152 N N . ASP A 1 301 ? 14.367 -7.588 -25.478 1.00 93.19 301 ASP A N 1
ATOM 2153 C CA . ASP A 1 301 ? 14.755 -6.907 -26.718 1.00 93.19 301 ASP A CA 1
ATOM 2154 C C . ASP A 1 301 ? 16.038 -6.076 -26.547 1.00 93.19 301 ASP A C 1
ATOM 2156 O O . ASP A 1 301 ? 16.551 -5.503 -27.507 1.00 93.19 301 ASP A O 1
ATOM 2160 N N . ARG A 1 302 ? 16.592 -6.058 -25.326 1.00 93.88 302 ARG A N 1
ATOM 2161 C CA . ARG A 1 302 ? 17.803 -5.332 -24.927 1.00 93.88 302 ARG A CA 1
ATOM 2162 C C . ARG A 1 302 ? 17.714 -3.821 -25.147 1.00 93.88 302 ARG A C 1
ATOM 2164 O O . ARG A 1 302 ? 18.730 -3.159 -25.359 1.00 93.88 302 ARG A O 1
ATOM 2171 N N . ASP A 1 303 ? 16.510 -3.273 -25.040 1.00 89.06 303 ASP A N 1
ATOM 2172 C CA . ASP A 1 303 ? 16.253 -1.838 -25.035 1.00 89.06 303 ASP A CA 1
ATOM 2173 C C . ASP A 1 303 ? 16.609 -1.258 -23.659 1.00 89.06 303 ASP A C 1
ATOM 2175 O O . ASP A 1 303 ? 15.796 -1.211 -22.731 1.00 89.06 303 ASP A O 1
ATOM 2179 N N . ALA A 1 304 ? 17.869 -0.837 -23.523 1.00 87.06 304 ALA A N 1
ATOM 2180 C CA . ALA A 1 304 ? 18.396 -0.281 -22.283 1.00 87.06 304 ALA A CA 1
ATOM 2181 C C . ALA A 1 304 ? 17.634 0.974 -21.826 1.00 87.06 304 ALA A C 1
ATOM 2183 O O . ALA A 1 304 ? 17.423 1.137 -20.628 1.00 87.06 304 ALA A O 1
ATOM 2184 N N . ALA A 1 305 ? 17.183 1.829 -22.751 1.00 79.00 305 ALA A N 1
ATOM 2185 C CA . ALA A 1 305 ? 16.490 3.072 -22.412 1.00 79.00 305 ALA A CA 1
ATOM 2186 C C . ALA A 1 305 ? 15.076 2.804 -21.875 1.00 79.00 305 ALA A C 1
ATOM 2188 O O . ALA A 1 305 ? 14.658 3.400 -20.878 1.00 79.00 305 ALA A O 1
ATOM 2189 N N . ALA A 1 306 ? 14.342 1.875 -22.494 1.00 79.12 306 ALA A N 1
ATOM 2190 C CA . ALA A 1 306 ? 13.031 1.470 -21.999 1.00 79.12 306 ALA A CA 1
ATOM 2191 C C . ALA A 1 306 ? 13.132 0.699 -20.673 1.00 79.12 306 ALA A C 1
ATOM 2193 O O . ALA A 1 306 ? 12.367 0.976 -19.748 1.00 79.12 306 ALA A O 1
ATOM 2194 N N . ALA A 1 307 ? 14.087 -0.229 -20.537 1.00 88.00 307 ALA A N 1
ATOM 2195 C CA . ALA A 1 307 ? 14.333 -0.935 -19.277 1.00 88.00 307 ALA A CA 1
ATOM 2196 C C . ALA A 1 307 ? 14.690 0.039 -18.142 1.00 88.00 307 ALA A C 1
ATOM 2198 O O . ALA A 1 307 ? 14.163 -0.072 -17.035 1.00 88.00 307 ALA A O 1
ATOM 2199 N N . GLU A 1 308 ? 15.522 1.042 -18.426 1.00 83.69 308 GLU A N 1
ATOM 2200 C CA . GLU A 1 308 ? 15.889 2.078 -17.467 1.00 83.69 308 GLU A CA 1
ATOM 2201 C C . GLU A 1 308 ? 14.695 2.933 -17.028 1.00 83.69 308 GLU A C 1
ATOM 2203 O O . GLU A 1 308 ? 14.579 3.249 -15.847 1.00 83.69 308 GLU A O 1
ATOM 2208 N N . ALA A 1 309 ? 13.766 3.257 -17.930 1.00 78.06 309 ALA A N 1
ATOM 2209 C CA . ALA A 1 309 ? 12.558 3.996 -17.569 1.00 78.06 309 ALA A CA 1
ATOM 2210 C C . ALA A 1 309 ? 11.697 3.240 -16.546 1.00 78.06 309 ALA A C 1
ATOM 2212 O O . ALA A 1 309 ? 11.280 3.823 -15.542 1.00 78.06 309 ALA A O 1
ATOM 2213 N N . PHE A 1 310 ? 11.480 1.938 -16.759 1.00 83.25 310 PHE A N 1
ATOM 2214 C CA . PHE A 1 310 ? 10.762 1.089 -15.805 1.00 83.25 310 PHE A CA 1
ATOM 2215 C C . PHE A 1 310 ? 11.518 0.935 -14.487 1.00 83.25 310 PHE A C 1
ATOM 2217 O O . PHE A 1 310 ? 10.908 1.036 -13.428 1.00 83.25 310 PHE A O 1
ATOM 2224 N N . ARG A 1 311 ? 12.846 0.774 -14.520 1.00 86.25 311 ARG A N 1
ATOM 2225 C CA . ARG A 1 311 ? 13.657 0.766 -13.291 1.00 86.25 311 ARG A CA 1
ATOM 2226 C C . ARG A 1 311 ? 13.586 2.088 -12.553 1.00 86.25 311 ARG A C 1
ATOM 2228 O O . ARG A 1 311 ? 13.485 2.106 -11.335 1.00 86.25 311 ARG A O 1
ATOM 2235 N N . GLY A 1 312 ? 13.548 3.194 -13.282 1.00 78.62 312 GLY A N 1
ATOM 2236 C CA . GLY A 1 312 ? 13.254 4.498 -12.726 1.00 78.62 312 GLY A CA 1
ATOM 2237 C C . GLY A 1 312 ? 11.927 4.496 -11.969 1.00 78.62 312 GLY A C 1
ATOM 2238 O O . GLY A 1 312 ? 11.903 4.974 -10.840 1.00 78.62 312 GLY A O 1
ATOM 2239 N N . VAL A 1 313 ? 10.853 3.962 -12.565 1.00 76.25 313 VAL A N 1
ATOM 2240 C CA . VAL A 1 313 ? 9.544 3.802 -11.906 1.00 76.25 313 VAL A CA 1
ATOM 2241 C C . VAL A 1 313 ? 9.679 2.967 -10.635 1.00 76.25 313 VAL A C 1
ATOM 2243 O O . VAL A 1 313 ? 9.288 3.458 -9.582 1.00 76.25 313 VAL A O 1
ATOM 2246 N N . ILE A 1 314 ? 10.291 1.781 -10.720 1.00 80.31 314 ILE A N 1
ATOM 2247 C CA . ILE A 1 314 ? 10.508 0.848 -9.600 1.00 80.31 314 ILE A CA 1
ATOM 2248 C C . ILE A 1 314 ? 11.242 1.532 -8.439 1.00 80.31 314 ILE A C 1
ATOM 2250 O O . ILE A 1 314 ? 10.775 1.506 -7.306 1.00 80.31 314 ILE A O 1
ATOM 2254 N N . LEU A 1 315 ? 12.350 2.216 -8.725 1.00 77.88 315 LEU A N 1
ATOM 2255 C CA . LEU A 1 315 ? 13.156 2.926 -7.725 1.00 77.88 315 LEU A CA 1
ATOM 2256 C C . LEU A 1 315 ? 12.458 4.167 -7.153 1.00 77.88 315 LEU A C 1
ATOM 2258 O O . LEU A 1 315 ? 12.837 4.653 -6.091 1.00 77.88 315 LEU A O 1
ATOM 2262 N N . SER A 1 316 ? 11.464 4.696 -7.865 1.00 67.88 316 SER A N 1
ATOM 2263 C CA . SER A 1 316 ? 10.627 5.813 -7.423 1.00 67.88 316 SER A CA 1
ATOM 2264 C C . SER A 1 316 ? 9.287 5.374 -6.840 1.00 67.88 316 SER A C 1
ATOM 2266 O O . SER A 1 316 ? 8.471 6.245 -6.534 1.00 67.88 316 SER A O 1
ATOM 2268 N N . LEU A 1 317 ? 9.028 4.061 -6.727 1.00 64.12 317 LEU A N 1
ATOM 2269 C CA . LEU A 1 317 ? 7.770 3.565 -6.186 1.00 64.12 317 LEU A CA 1
ATOM 2270 C C . LEU A 1 317 ? 7.591 4.161 -4.790 1.00 64.12 317 LEU A C 1
ATOM 2272 O O . LEU A 1 317 ? 8.453 3.979 -3.924 1.00 64.12 317 LEU A O 1
ATOM 2276 N N . PRO A 1 318 ? 6.500 4.906 -4.565 1.00 50.19 318 PRO A N 1
ATOM 2277 C CA . PRO A 1 318 ? 6.262 5.512 -3.281 1.00 50.19 318 PRO A CA 1
ATOM 2278 C C . PRO A 1 318 ? 5.890 4.388 -2.318 1.00 50.19 318 PRO A C 1
ATOM 2280 O O . PRO A 1 318 ? 4.726 4.006 -2.223 1.00 50.19 318 PRO A O 1
ATOM 2283 N N . PHE A 1 319 ? 6.848 3.889 -1.536 1.00 49.84 319 PHE A N 1
ATOM 2284 C CA . PHE A 1 319 ? 6.453 3.552 -0.177 1.00 49.84 319 PHE A CA 1
ATOM 2285 C C . PHE A 1 319 ? 5.986 4.875 0.434 1.00 49.84 319 PHE A C 1
ATOM 2287 O O . PHE A 1 319 ? 6.728 5.858 0.328 1.00 49.84 319 PHE A O 1
ATOM 2294 N N . PRO A 1 320 ? 4.753 4.969 0.958 1.00 46.28 320 PRO A N 1
ATOM 2295 C CA . PRO A 1 320 ? 4.193 6.254 1.335 1.00 46.28 320 PRO A CA 1
ATOM 2296 C C . PRO A 1 320 ? 5.143 6.943 2.325 1.00 46.28 320 PRO A C 1
ATOM 2298 O O . PRO A 1 320 ? 5.407 6.426 3.414 1.00 46.28 320 PRO A O 1
ATOM 2301 N N . GLY A 1 321 ? 5.757 8.047 1.885 1.00 46.09 321 GLY A N 1
ATOM 2302 C CA . GLY A 1 321 ? 6.771 8.753 2.660 1.00 46.09 321 GLY A CA 1
ATOM 2303 C C . GLY A 1 321 ? 6.213 9.167 4.020 1.00 46.09 321 GLY A C 1
ATOM 2304 O O . GLY A 1 321 ? 5.060 9.559 4.126 1.00 46.09 321 GLY A O 1
ATOM 2305 N N . GLY A 1 322 ? 7.025 9.071 5.068 1.00 54.91 322 GLY A N 1
ATOM 2306 C CA . GLY A 1 322 ? 6.597 9.268 6.453 1.00 54.91 322 GLY A CA 1
ATOM 2307 C C . GLY A 1 322 ? 7.334 8.311 7.386 1.00 54.91 322 GLY A C 1
ATOM 2308 O O . GLY A 1 322 ? 8.302 7.666 6.984 1.00 54.91 322 GLY A O 1
ATOM 2309 N N . GLN A 1 323 ? 6.899 8.214 8.642 1.00 67.94 323 GLN A N 1
ATOM 2310 C CA . GLN A 1 323 ? 7.491 7.276 9.597 1.00 67.94 323 GLN A CA 1
ATOM 2311 C C . GLN A 1 323 ? 6.929 5.859 9.394 1.00 67.94 323 GLN A C 1
ATOM 2313 O O . GLN A 1 323 ? 5.797 5.577 9.794 1.00 67.94 323 GLN A O 1
ATOM 2318 N N . PHE A 1 324 ? 7.733 4.975 8.793 1.00 83.00 324 PHE A N 1
ATOM 2319 C CA . PHE A 1 324 ? 7.520 3.524 8.774 1.00 83.00 324 PHE A CA 1
ATOM 2320 C C . PHE A 1 324 ? 8.440 2.862 9.809 1.00 83.00 324 PHE A C 1
ATOM 2322 O O . PHE A 1 324 ? 9.640 3.134 9.840 1.00 83.00 324 PHE A O 1
ATOM 2329 N N . SER A 1 325 ? 7.892 2.024 10.692 1.00 88.50 325 SER A N 1
ATOM 2330 C CA . SER A 1 325 ? 8.700 1.307 11.687 1.00 88.50 325 SER A CA 1
ATOM 2331 C C . SER A 1 325 ? 9.116 -0.065 11.168 1.00 88.50 325 SER A C 1
ATOM 2333 O O . SER A 1 325 ? 8.360 -1.031 11.259 1.00 88.50 325 SER A O 1
ATOM 2335 N N . GLU A 1 326 ? 10.362 -0.163 10.710 1.00 87.31 326 GLU A N 1
ATOM 2336 C CA . GLU A 1 326 ? 10.992 -1.435 10.339 1.00 87.31 326 GLU A CA 1
ATOM 2337 C C . GLU A 1 326 ? 11.051 -2.424 11.509 1.00 87.31 326 GLU A C 1
ATOM 2339 O O . GLU A 1 326 ? 10.861 -3.626 11.338 1.00 87.31 326 GLU A O 1
ATOM 2344 N N . ALA A 1 327 ? 11.290 -1.929 12.727 1.00 88.88 327 ALA A N 1
ATOM 2345 C CA . ALA A 1 327 ? 11.360 -2.775 13.912 1.00 88.88 327 ALA A CA 1
ATOM 2346 C C . ALA A 1 327 ? 9.985 -3.359 14.270 1.00 88.88 327 ALA A C 1
ATOM 2348 O O . ALA A 1 327 ? 9.899 -4.525 14.645 1.00 88.88 327 ALA A O 1
ATOM 2349 N N . MET A 1 328 ? 8.912 -2.576 14.121 1.00 89.94 328 MET A N 1
ATOM 2350 C CA . MET A 1 328 ? 7.549 -3.071 14.306 1.00 89.94 328 MET A CA 1
ATOM 2351 C C . MET A 1 328 ? 7.128 -4.015 13.177 1.00 89.94 328 MET A C 1
ATOM 2353 O O . MET A 1 328 ? 6.516 -5.044 13.453 1.00 89.94 328 MET A O 1
ATOM 2357 N N . ASN A 1 329 ? 7.488 -3.699 11.926 1.00 88.25 329 ASN A N 1
ATOM 2358 C CA . ASN A 1 329 ? 7.288 -4.597 10.791 1.00 88.25 329 ASN A CA 1
ATOM 2359 C C . ASN A 1 329 ? 7.907 -5.969 11.087 1.00 88.25 329 ASN A C 1
ATOM 2361 O O . ASN A 1 329 ? 7.234 -6.996 11.047 1.00 88.25 329 ASN A O 1
ATOM 2365 N N . ARG A 1 330 ? 9.186 -5.961 11.474 1.00 86.75 330 ARG A N 1
ATOM 2366 C CA . ARG A 1 330 ? 9.946 -7.151 11.841 1.00 86.75 330 ARG A CA 1
ATOM 2367 C C . ARG A 1 330 ? 9.304 -7.913 12.992 1.00 86.75 330 ARG A C 1
ATOM 2369 O O . ARG A 1 330 ? 9.133 -9.121 12.886 1.00 86.75 330 ARG A O 1
ATOM 2376 N N . LEU A 1 331 ? 8.948 -7.213 14.068 1.00 87.69 331 LEU A N 1
ATOM 2377 C CA . LEU A 1 331 ? 8.407 -7.829 15.273 1.00 87.69 331 LEU A CA 1
ATOM 2378 C C . LEU A 1 331 ? 7.114 -8.582 14.985 1.00 87.69 331 LEU A C 1
ATOM 2380 O O . LEU A 1 331 ? 7.053 -9.767 15.281 1.00 87.69 331 LEU A O 1
ATOM 2384 N N . VAL A 1 332 ? 6.138 -7.936 14.343 1.00 86.94 332 VAL A N 1
ATOM 2385 C CA . VAL A 1 332 ? 4.850 -8.569 14.024 1.00 86.94 332 VAL A CA 1
ATOM 2386 C C . VAL A 1 332 ? 5.023 -9.730 13.051 1.00 86.94 332 VAL A C 1
ATOM 2388 O O . VAL A 1 332 ? 4.436 -10.790 13.251 1.00 86.94 332 VAL A O 1
ATOM 2391 N N . ASN A 1 333 ? 5.880 -9.586 12.035 1.00 82.50 333 ASN A N 1
ATOM 2392 C CA . ASN A 1 333 ? 6.207 -10.703 11.149 1.00 82.50 333 ASN A CA 1
ATOM 2393 C C . ASN A 1 333 ? 6.777 -11.899 11.934 1.00 82.50 333 ASN A C 1
ATOM 2395 O O . ASN A 1 333 ? 6.501 -13.044 11.589 1.00 82.50 333 ASN A O 1
ATOM 2399 N N . CYS A 1 334 ? 7.517 -11.667 13.018 1.00 81.75 334 CYS A N 1
ATOM 2400 C CA . CYS A 1 334 ? 8.083 -12.737 13.837 1.00 81.75 334 CYS A CA 1
ATOM 2401 C C . CYS A 1 334 ? 7.159 -13.264 14.944 1.00 81.75 334 CYS A C 1
ATOM 2403 O O . CYS A 1 334 ? 7.267 -14.438 15.290 1.00 81.75 334 CYS A O 1
ATOM 2405 N N . THR A 1 335 ? 6.257 -12.447 15.490 1.00 80.44 335 THR A N 1
ATOM 2406 C CA . THR A 1 335 ? 5.330 -12.859 16.556 1.00 80.44 335 THR A CA 1
ATOM 2407 C C . THR A 1 335 ? 4.034 -13.439 16.011 1.00 80.44 335 THR A C 1
ATOM 2409 O O . THR A 1 335 ? 3.495 -14.364 16.608 1.00 80.44 335 THR A O 1
ATOM 2412 N N . ASP A 1 336 ? 3.551 -12.930 14.878 1.00 74.44 336 ASP A N 1
ATOM 2413 C CA . ASP A 1 336 ? 2.188 -13.187 14.410 1.00 74.44 336 ASP A CA 1
ATOM 2414 C C . ASP A 1 336 ? 2.158 -14.018 13.124 1.00 74.44 336 ASP A C 1
ATOM 2416 O O . ASP A 1 336 ? 1.150 -14.661 12.845 1.00 74.44 336 ASP A O 1
ATOM 2420 N N . ILE A 1 337 ? 3.248 -14.022 12.347 1.00 68.81 337 ILE A N 1
ATOM 2421 C CA . ILE A 1 337 ? 3.313 -14.692 11.038 1.00 68.81 337 ILE A CA 1
ATOM 2422 C C . ILE A 1 337 ? 4.271 -15.882 11.068 1.00 68.81 337 ILE A C 1
ATOM 2424 O O . ILE A 1 337 ? 3.885 -17.007 10.754 1.00 68.81 337 ILE A O 1
ATOM 2428 N N . ALA A 1 338 ? 5.523 -15.664 11.471 1.00 67.25 338 ALA A N 1
ATOM 2429 C CA . ALA A 1 338 ? 6.564 -16.687 11.479 1.00 67.25 338 ALA A CA 1
ATOM 2430 C C . ALA A 1 338 ? 6.215 -17.948 12.289 1.00 67.25 338 ALA A C 1
ATOM 2432 O O . ALA A 1 338 ? 6.560 -19.031 11.814 1.00 67.25 338 ALA A O 1
ATOM 2433 N N . PRO A 1 339 ? 5.505 -17.893 13.436 1.00 66.44 339 PRO A N 1
ATOM 2434 C CA . PRO A 1 339 ? 5.145 -19.107 14.173 1.00 66.44 339 PRO A CA 1
ATOM 2435 C C . PRO A 1 339 ? 4.269 -20.067 13.358 1.00 66.44 339 PRO A C 1
ATOM 2437 O O . PRO A 1 339 ? 4.273 -21.268 13.618 1.00 66.44 339 PRO A O 1
ATOM 2440 N N . PHE A 1 340 ? 3.578 -19.555 12.335 1.00 64.06 340 PHE A N 1
ATOM 2441 C CA . PHE A 1 340 ? 2.735 -20.330 11.426 1.00 64.06 340 PHE A CA 1
ATOM 2442 C C . PHE A 1 340 ? 3.409 -20.570 10.068 1.00 64.06 340 PHE A C 1
ATOM 2444 O O . PHE A 1 340 ? 3.295 -21.658 9.504 1.00 64.06 340 PHE A O 1
ATOM 2451 N N . ASN A 1 341 ? 4.190 -19.602 9.578 1.00 57.41 341 ASN A N 1
ATOM 2452 C CA . ASN A 1 341 ? 4.805 -19.653 8.251 1.00 57.41 341 ASN A CA 1
ATOM 2453 C C . ASN A 1 341 ? 6.205 -20.287 8.228 1.00 57.41 341 ASN A C 1
ATOM 2455 O O . ASN A 1 341 ? 6.601 -20.813 7.193 1.00 57.41 341 ASN A O 1
ATOM 2459 N N . ALA A 1 342 ? 6.959 -20.321 9.334 1.00 49.78 342 ALA A N 1
ATOM 2460 C CA . ALA A 1 342 ? 8.331 -20.845 9.342 1.00 49.78 342 ALA A CA 1
ATOM 2461 C C . ALA A 1 342 ? 8.388 -22.364 9.092 1.00 49.78 342 ALA A C 1
ATOM 2463 O O . ALA A 1 342 ? 9.248 -22.837 8.354 1.00 49.78 342 ALA A O 1
ATOM 2464 N N . ALA A 1 343 ? 7.447 -23.138 9.641 1.00 45.34 343 ALA A N 1
ATOM 2465 C CA . ALA A 1 343 ? 7.378 -24.583 9.408 1.00 45.34 343 ALA A CA 1
ATOM 2466 C C . ALA A 1 343 ? 6.801 -24.937 8.019 1.00 45.34 343 ALA A C 1
ATOM 2468 O O . ALA A 1 343 ? 7.247 -25.901 7.397 1.00 45.34 343 ALA A O 1
ATOM 2469 N N . ALA A 1 344 ? 5.859 -24.138 7.501 1.00 48.03 344 ALA A N 1
ATOM 2470 C CA . ALA A 1 344 ? 5.237 -24.344 6.189 1.00 48.03 344 ALA A CA 1
ATOM 2471 C C . ALA A 1 344 ? 6.122 -23.879 5.012 1.00 48.03 344 ALA A C 1
ATOM 2473 O O . ALA A 1 344 ? 6.147 -24.534 3.969 1.00 48.03 344 ALA A O 1
ATOM 2474 N N . ALA A 1 345 ? 6.888 -22.793 5.180 1.00 48.09 345 ALA A N 1
ATOM 2475 C CA . ALA A 1 345 ? 7.814 -22.267 4.171 1.00 48.09 345 ALA A CA 1
ATOM 2476 C C . ALA A 1 345 ? 9.105 -23.096 4.044 1.00 48.09 345 ALA A C 1
ATOM 2478 O O . ALA A 1 345 ? 9.684 -23.163 2.964 1.00 48.09 345 ALA A O 1
ATOM 2479 N N . MET A 1 346 ? 9.554 -23.749 5.126 1.00 46.75 346 MET A N 1
ATOM 2480 C CA . MET A 1 346 ? 10.737 -24.627 5.107 1.00 46.75 346 MET A CA 1
ATOM 2481 C C . MET A 1 346 ? 10.419 -26.083 4.722 1.00 46.75 346 MET A C 1
ATOM 2483 O O . MET A 1 346 ? 11.319 -26.806 4.301 1.00 46.75 346 MET A O 1
ATOM 2487 N N . GLY A 1 347 ? 9.164 -26.529 4.878 1.00 44.94 347 GLY A N 1
ATOM 2488 C CA . GLY A 1 347 ? 8.752 -27.926 4.681 1.00 44.94 347 GLY A CA 1
ATOM 2489 C C . GLY A 1 347 ? 8.112 -28.256 3.327 1.00 44.94 347 GLY A C 1
ATOM 2490 O O . GLY A 1 347 ? 8.017 -29.434 2.975 1.00 44.94 347 GLY A O 1
ATOM 2491 N N . ARG A 1 348 ? 7.675 -27.258 2.546 1.00 53.06 348 ARG A N 1
ATOM 2492 C CA . ARG A 1 348 ? 7.198 -27.480 1.174 1.00 53.06 348 ARG A CA 1
ATOM 2493 C C . ARG A 1 348 ? 8.412 -27.602 0.254 1.00 53.06 348 ARG A C 1
ATOM 2495 O O . ARG A 1 348 ? 9.064 -26.610 -0.055 1.00 53.06 348 ARG A O 1
ATOM 2502 N N . ASN A 1 349 ? 8.744 -28.836 -0.136 1.00 45.91 349 ASN A N 1
ATOM 2503 C CA . ASN A 1 349 ? 9.721 -29.095 -1.196 1.00 45.91 349 ASN A CA 1
ATOM 2504 C C . ASN A 1 349 ? 9.420 -28.183 -2.387 1.00 45.91 349 ASN A C 1
ATOM 2506 O O . ASN A 1 349 ? 8.248 -28.046 -2.740 1.00 45.91 349 ASN A O 1
ATOM 2510 N N . ALA A 1 350 ? 10.464 -27.625 -3.011 1.00 51.78 350 ALA A N 1
ATOM 2511 C CA . ALA A 1 350 ? 10.345 -26.995 -4.318 1.00 51.78 350 ALA A CA 1
ATOM 2512 C C . ALA A 1 350 ? 9.509 -27.912 -5.204 1.00 51.78 350 ALA A C 1
ATOM 2514 O O . ALA A 1 350 ? 9.916 -29.045 -5.491 1.00 51.78 350 ALA A O 1
ATOM 2515 N N . ALA A 1 351 ? 8.301 -27.468 -5.549 1.00 54.25 351 ALA A N 1
ATOM 2516 C CA . ALA A 1 351 ? 7.491 -28.227 -6.472 1.00 54.25 351 ALA A CA 1
ATOM 2517 C C . ALA A 1 351 ? 8.328 -28.339 -7.750 1.00 54.25 351 ALA A C 1
ATOM 2519 O O . ALA A 1 351 ? 8.976 -27.375 -8.163 1.00 54.25 351 ALA A O 1
ATOM 2520 N N . SER A 1 352 ? 8.336 -29.499 -8.404 1.00 51.53 352 SER A N 1
ATOM 2521 C CA . SER A 1 352 ? 9.092 -29.727 -9.646 1.00 51.53 352 SER A CA 1
ATOM 2522 C C . SER A 1 352 ? 8.632 -28.847 -10.830 1.00 51.53 352 SER A C 1
ATOM 2524 O O . SER A 1 352 ? 9.004 -29.106 -11.970 1.00 51.53 352 SER A O 1
ATOM 2526 N N . THR A 1 353 ? 7.785 -27.848 -10.573 1.00 61.12 353 THR A N 1
ATOM 2527 C CA . THR A 1 353 ? 7.069 -26.979 -11.509 1.00 61.12 353 THR A CA 1
ATOM 2528 C C . THR A 1 353 ? 7.387 -25.487 -11.324 1.00 61.12 353 THR A C 1
ATOM 2530 O O . THR A 1 353 ? 6.803 -24.664 -12.022 1.00 61.12 353 THR A O 1
ATOM 2533 N N . GLU A 1 354 ? 8.275 -25.102 -10.401 1.00 73.81 354 GLU A N 1
ATOM 2534 C CA . GLU A 1 354 ? 8.594 -23.688 -10.143 1.00 73.81 354 GLU A CA 1
ATOM 2535 C C . GLU A 1 354 ? 9.532 -23.067 -11.182 1.00 73.81 354 GLU A C 1
ATOM 2537 O O . GLU A 1 354 ? 10.616 -23.587 -11.456 1.00 73.81 354 GLU A O 1
ATOM 2542 N N . ASN A 1 355 ? 9.150 -21.892 -11.692 1.00 87.88 355 ASN A N 1
ATOM 2543 C CA . ASN A 1 355 ? 10.006 -21.061 -12.541 1.00 87.88 355 ASN A CA 1
ATOM 2544 C C . ASN A 1 355 ? 11.020 -20.241 -11.711 1.00 87.88 355 ASN A C 1
ATOM 2546 O O . ASN A 1 355 ? 10.935 -20.175 -10.481 1.00 87.88 355 ASN A O 1
ATOM 2550 N N . LEU A 1 356 ? 11.974 -19.586 -12.378 1.00 91.56 356 LEU A N 1
ATOM 2551 C CA . LEU A 1 356 ? 13.026 -18.799 -11.728 1.00 91.56 356 LEU A CA 1
ATOM 2552 C C . LEU A 1 356 ? 12.472 -17.648 -10.878 1.00 91.56 356 LEU A C 1
ATOM 2554 O O . LEU A 1 356 ? 13.030 -17.364 -9.822 1.00 91.56 356 LEU A O 1
ATOM 2558 N N . LEU A 1 357 ? 11.363 -17.018 -11.287 1.00 92.19 357 LEU A N 1
ATOM 2559 C CA . LEU A 1 357 ? 10.712 -15.969 -10.492 1.00 92.19 357 LEU A CA 1
ATOM 2560 C C . LEU A 1 357 ? 10.181 -16.516 -9.160 1.00 92.19 357 LEU A C 1
ATOM 2562 O O . LEU A 1 357 ? 10.397 -15.907 -8.118 1.00 92.19 357 LEU A O 1
ATOM 2566 N N . SER A 1 358 ? 9.541 -17.685 -9.186 1.00 89.06 358 SER A N 1
ATOM 2567 C CA . SER A 1 358 ? 9.004 -18.358 -7.995 1.00 89.06 358 SER A CA 1
ATOM 2568 C C . SER A 1 358 ? 10.130 -18.737 -7.029 1.00 89.06 358 SER A C 1
ATOM 2570 O O . SER A 1 358 ? 10.036 -18.508 -5.824 1.00 89.06 358 SER A O 1
ATOM 2572 N N . GLN A 1 359 ? 11.237 -19.258 -7.568 1.00 87.06 359 GLN A N 1
ATOM 2573 C CA . GLN A 1 359 ? 12.428 -19.603 -6.788 1.00 87.06 359 GLN A CA 1
ATOM 2574 C C . GLN A 1 359 ? 13.070 -18.360 -6.158 1.00 87.06 359 GLN A C 1
ATOM 2576 O O . GLN A 1 359 ? 13.417 -18.381 -4.976 1.00 87.06 359 GLN A O 1
ATOM 2581 N N . ALA A 1 360 ? 13.187 -17.268 -6.922 1.00 88.81 360 ALA A N 1
ATOM 2582 C CA . ALA A 1 360 ? 13.697 -15.994 -6.427 1.00 88.81 360 ALA A CA 1
ATOM 2583 C C . ALA A 1 360 ? 12.800 -15.421 -5.319 1.00 88.81 360 ALA A C 1
ATOM 2585 O O . ALA A 1 360 ? 13.313 -15.035 -4.269 1.00 88.81 360 ALA A O 1
ATOM 2586 N N . ARG A 1 361 ? 11.472 -15.450 -5.500 1.00 85.88 361 ARG A N 1
ATOM 2587 C CA . ARG A 1 361 ? 10.500 -15.010 -4.489 1.00 85.88 361 ARG A CA 1
ATOM 2588 C C . ARG A 1 361 ? 10.596 -15.847 -3.218 1.00 85.88 361 ARG A C 1
ATOM 2590 O O . ARG A 1 361 ? 10.685 -15.278 -2.139 1.00 85.88 361 ARG A O 1
ATOM 2597 N N . ARG A 1 362 ? 10.694 -17.179 -3.317 1.00 83.31 362 ARG A N 1
ATOM 2598 C CA . ARG A 1 362 ? 10.928 -18.030 -2.136 1.00 83.31 362 ARG A CA 1
ATOM 2599 C C . ARG A 1 362 ? 12.218 -17.659 -1.416 1.00 83.31 362 ARG A C 1
ATOM 2601 O O . ARG A 1 362 ? 12.222 -17.547 -0.192 1.00 83.31 362 ARG A O 1
ATOM 2608 N N . ALA A 1 363 ? 13.320 -17.526 -2.154 1.00 81.62 363 ALA A N 1
ATOM 2609 C CA . ALA A 1 363 ? 14.611 -17.187 -1.568 1.00 81.62 363 ALA A CA 1
ATOM 2610 C C . ALA A 1 363 ? 14.532 -15.841 -0.835 1.00 81.62 363 ALA A C 1
ATOM 2612 O O . ALA A 1 363 ? 14.952 -15.749 0.318 1.00 81.62 363 ALA A O 1
ATOM 2613 N N . GLN A 1 364 ? 13.903 -14.840 -1.456 1.00 79.44 364 GLN A N 1
ATOM 2614 C CA . GLN A 1 364 ? 13.613 -13.554 -0.834 1.00 79.44 364 GLN A CA 1
ATOM 2615 C C . GLN A 1 364 ? 12.790 -13.725 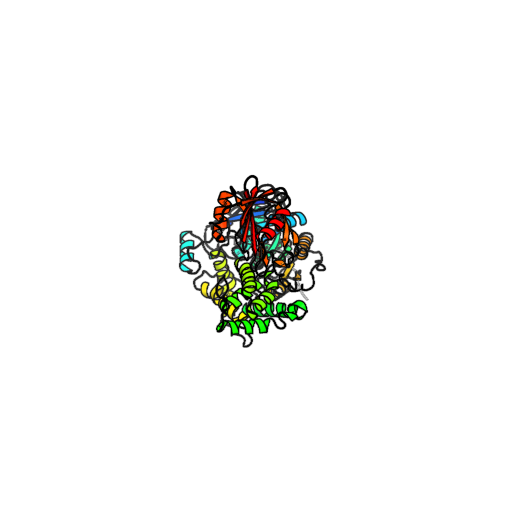0.446 1.00 79.44 364 GLN A C 1
ATOM 2617 O O . GLN A 1 364 ? 13.205 -13.215 1.480 1.00 79.44 364 GLN A O 1
ATOM 2622 N N . THR A 1 365 ? 11.687 -14.477 0.427 1.00 77.88 365 THR A N 1
ATOM 2623 C CA . THR A 1 365 ? 10.847 -14.701 1.614 1.00 77.88 365 THR A CA 1
ATOM 2624 C C . THR A 1 365 ? 11.622 -15.370 2.751 1.00 77.88 365 THR A C 1
ATOM 2626 O O . THR A 1 365 ? 11.488 -14.991 3.916 1.00 77.88 365 THR A O 1
ATOM 2629 N N . ILE A 1 366 ? 12.486 -16.339 2.440 1.00 77.12 366 ILE A N 1
ATOM 2630 C CA . ILE A 1 366 ? 13.329 -16.999 3.444 1.00 77.12 366 ILE A CA 1
ATOM 2631 C C . ILE A 1 366 ? 14.314 -16.004 4.069 1.00 77.12 366 ILE A C 1
ATOM 2633 O O . ILE A 1 366 ? 14.420 -15.947 5.296 1.00 77.12 366 ILE A O 1
ATOM 2637 N N . GLU A 1 367 ? 15.020 -15.215 3.257 1.00 78.44 367 GLU A N 1
ATOM 2638 C CA . GLU A 1 367 ? 15.975 -14.213 3.750 1.00 78.44 367 GLU A CA 1
ATOM 2639 C C . GLU A 1 367 ? 15.290 -13.052 4.475 1.00 78.44 367 GLU A C 1
ATOM 2641 O O . GLU A 1 367 ? 15.832 -12.527 5.444 1.00 78.44 367 GLU A O 1
ATOM 2646 N N . GLN A 1 368 ? 14.103 -12.645 4.023 1.00 72.69 368 GLN A N 1
ATOM 2647 C CA . GLN A 1 368 ? 13.405 -11.464 4.518 1.00 72.69 368 GLN A CA 1
ATOM 2648 C C . GLN A 1 368 ? 12.427 -11.751 5.641 1.00 72.69 368 GLN A C 1
ATOM 2650 O O . GLN A 1 368 ? 12.152 -10.824 6.381 1.00 72.69 368 GLN A O 1
ATOM 2655 N N . TYR A 1 369 ? 11.902 -12.959 5.820 1.00 72.00 369 TYR A N 1
ATOM 2656 C CA . TYR A 1 369 ? 10.883 -13.217 6.847 1.00 72.00 369 TYR A CA 1
ATOM 2657 C C . TYR A 1 369 ? 11.210 -14.425 7.717 1.00 72.00 369 TYR A C 1
ATOM 2659 O O . TYR A 1 369 ? 10.983 -14.374 8.920 1.00 72.00 369 TYR A O 1
ATOM 2667 N N . VAL A 1 370 ? 11.806 -15.486 7.166 1.00 73.62 370 VAL A N 1
ATOM 2668 C CA . VAL A 1 370 ? 12.067 -16.712 7.942 1.00 73.62 370 VAL A CA 1
ATOM 2669 C C . VAL A 1 370 ? 13.344 -16.596 8.774 1.00 73.62 370 VAL A C 1
ATOM 2671 O O . VAL A 1 370 ? 13.300 -16.691 10.001 1.00 73.62 370 VAL A O 1
ATOM 2674 N N . LYS A 1 371 ? 14.496 -16.373 8.129 1.00 76.50 371 LYS A N 1
ATOM 2675 C CA . LYS A 1 371 ? 15.798 -16.300 8.812 1.00 76.50 371 LYS A CA 1
ATOM 2676 C C . LYS A 1 371 ? 15.876 -15.177 9.845 1.00 76.50 371 LYS A C 1
ATOM 2678 O O . LYS A 1 371 ? 16.362 -15.452 10.943 1.00 76.50 371 LYS A O 1
ATOM 2683 N N . PRO A 1 372 ? 15.399 -13.947 9.565 1.00 75.88 372 PRO A N 1
ATOM 2684 C CA . PRO A 1 372 ? 15.540 -12.851 10.511 1.00 75.88 372 PRO A CA 1
ATOM 2685 C C . PRO A 1 372 ? 14.769 -13.078 11.802 1.00 75.88 372 PRO A C 1
ATOM 2687 O O . PRO A 1 372 ? 15.167 -12.510 12.805 1.00 75.88 372 PRO A O 1
ATOM 2690 N N . CYS A 1 373 ? 13.716 -13.905 11.806 1.00 78.62 373 CYS A N 1
ATOM 2691 C CA . CYS A 1 373 ? 12.940 -14.195 13.011 1.00 78.62 373 CYS A CA 1
ATOM 2692 C C . CYS A 1 373 ? 13.635 -15.148 13.988 1.00 78.62 373 CYS A C 1
ATOM 2694 O O . CYS A 1 373 ? 13.203 -15.268 15.137 1.00 78.62 373 CYS A O 1
ATOM 2696 N N . ALA A 1 374 ? 14.746 -15.778 13.595 1.00 77.19 374 ALA A N 1
ATOM 2697 C CA . ALA A 1 374 ? 15.583 -16.516 14.529 1.00 77.19 374 ALA A CA 1
ATOM 2698 C C . ALA A 1 374 ? 16.146 -15.563 15.601 1.00 77.19 374 ALA A C 1
ATOM 2700 O O . ALA A 1 374 ? 16.945 -14.674 15.315 1.00 77.19 374 ALA A O 1
ATOM 2701 N N . GLY A 1 375 ? 15.724 -15.749 16.854 1.00 77.12 375 GLY A N 1
ATOM 2702 C CA . GLY A 1 375 ? 16.132 -14.900 17.978 1.00 77.12 375 GLY A CA 1
ATOM 2703 C C . GLY A 1 375 ? 15.258 -13.664 18.209 1.00 77.12 375 GLY A C 1
ATOM 2704 O O . GLY A 1 375 ? 15.576 -12.878 19.101 1.00 77.12 375 GLY A O 1
ATOM 2705 N N . TRP A 1 376 ? 14.163 -13.493 17.461 1.00 83.19 376 TRP A N 1
ATOM 2706 C CA . TRP A 1 376 ? 13.121 -12.526 17.816 1.00 83.19 376 TRP A CA 1
ATOM 2707 C C . TRP A 1 376 ? 12.167 -13.103 18.869 1.00 83.19 376 TRP A C 1
ATOM 2709 O O . TRP A 1 376 ? 12.006 -14.323 18.948 1.00 83.19 376 TRP A O 1
ATOM 2719 N N . PRO A 1 377 ? 11.530 -12.248 19.691 1.00 79.44 377 PRO A N 1
ATOM 2720 C CA . PRO A 1 377 ? 10.445 -12.669 20.569 1.00 79.44 377 PRO A CA 1
ATOM 2721 C C . PRO A 1 377 ? 9.322 -13.322 19.759 1.00 79.44 377 PRO A C 1
ATOM 2723 O O . PRO A 1 377 ? 8.951 -12.819 18.702 1.00 79.44 377 PRO A O 1
ATOM 2726 N N . VAL A 1 378 ? 8.779 -14.419 20.278 1.00 77.12 378 VAL A N 1
ATOM 2727 C CA . VAL A 1 378 ? 7.642 -15.138 19.696 1.00 77.12 378 VAL A CA 1
ATOM 2728 C C . VAL A 1 378 ? 6.592 -15.312 20.781 1.00 77.12 378 VAL A C 1
ATOM 2730 O O . VAL A 1 378 ? 6.933 -15.689 21.903 1.00 77.12 378 VAL A O 1
ATOM 2733 N N . ASP A 1 379 ? 5.329 -15.056 20.448 1.00 73.31 379 ASP A N 1
ATOM 2734 C CA . ASP A 1 379 ? 4.206 -15.385 21.318 1.00 73.31 379 ASP A CA 1
ATOM 2735 C C . ASP A 1 379 ? 3.697 -16.803 20.982 1.00 73.31 379 ASP A C 1
ATOM 2737 O O . ASP A 1 379 ? 3.089 -17.010 19.930 1.00 73.31 379 ASP A O 1
ATOM 2741 N N . PRO A 1 380 ? 3.931 -17.804 21.852 1.00 68.12 380 PRO A N 1
ATOM 2742 C CA . PRO A 1 380 ? 3.520 -19.182 21.597 1.00 68.12 380 PRO A CA 1
ATOM 2743 C C . PRO A 1 380 ? 2.004 -19.394 21.724 1.00 68.12 380 PRO A C 1
ATOM 2745 O O . PRO A 1 380 ? 1.520 -20.484 21.427 1.00 68.12 380 PRO A O 1
ATOM 2748 N N . THR A 1 381 ? 1.259 -18.399 22.213 1.00 73.25 381 THR A N 1
ATOM 2749 C CA . THR A 1 381 ? -0.196 -18.472 22.403 1.00 73.25 381 THR A CA 1
ATOM 2750 C C . THR A 1 381 ? -0.984 -17.916 21.221 1.00 73.25 381 THR A C 1
ATOM 2752 O O . THR A 1 381 ? -2.215 -17.991 21.216 1.00 73.25 381 THR A O 1
ATOM 2755 N N . MET A 1 382 ? -0.288 -17.389 20.210 1.00 75.25 382 MET A N 1
ATOM 2756 C CA . MET A 1 382 ? -0.914 -16.867 19.004 1.00 75.25 382 MET A CA 1
ATOM 2757 C C . MET A 1 382 ? -1.743 -17.936 18.293 1.00 75.25 382 MET A C 1
ATOM 2759 O O . MET A 1 382 ? -1.405 -19.121 18.265 1.00 75.25 382 MET A O 1
ATOM 2763 N N . THR A 1 383 ? -2.832 -17.489 17.669 1.00 73.56 383 THR A N 1
ATOM 2764 C CA . THR A 1 383 ? -3.771 -18.342 16.939 1.00 73.56 383 THR A CA 1
ATOM 2765 C C . THR A 1 383 ? -3.771 -18.025 15.446 1.00 73.56 383 THR A C 1
ATOM 2767 O O . THR A 1 383 ? -3.876 -16.868 15.040 1.00 73.56 383 THR A O 1
ATOM 2770 N N . ASN A 1 384 ? -3.721 -19.073 14.627 1.00 77.81 384 ASN A N 1
ATOM 2771 C CA . ASN A 1 384 ? -3.948 -19.028 13.184 1.00 77.81 384 ASN A CA 1
ATOM 2772 C C . ASN A 1 384 ? -5.320 -19.596 12.813 1.00 77.81 384 ASN A C 1
ATOM 2774 O O . ASN A 1 384 ? -5.472 -20.224 11.775 1.00 77.81 384 ASN A O 1
ATOM 2778 N N . GLN A 1 385 ? -6.317 -19.477 13.688 1.00 84.75 385 GLN A N 1
ATOM 2779 C CA . GLN A 1 385 ? -7.668 -19.874 13.306 1.00 84.75 385 GLN A CA 1
ATOM 2780 C C . GLN A 1 385 ? -8.298 -18.798 12.408 1.00 84.75 385 GLN A C 1
ATOM 2782 O O . GLN A 1 385 ? -8.064 -17.606 12.646 1.00 84.75 385 GLN A O 1
ATOM 2787 N N . PRO A 1 386 ? -9.139 -19.179 11.432 1.00 88.75 386 PRO A N 1
ATOM 2788 C CA . PRO A 1 386 ? -9.919 -18.219 10.662 1.00 88.75 386 PRO A CA 1
ATOM 2789 C C . PRO A 1 386 ? -10.848 -17.387 11.560 1.00 88.75 386 PRO A C 1
ATOM 2791 O O . PRO A 1 386 ? -11.213 -17.785 12.674 1.00 88.75 386 PRO A O 1
ATOM 2794 N N . VAL A 1 387 ? -11.227 -16.188 11.108 1.00 92.00 387 VAL A N 1
ATOM 2795 C CA . VAL A 1 387 ? -12.261 -15.385 11.786 1.00 92.00 387 VAL A CA 1
ATOM 2796 C C . VAL A 1 387 ? -13.624 -15.839 11.306 1.00 92.00 387 VAL A C 1
ATOM 2798 O O . VAL A 1 387 ? -13.903 -15.780 10.115 1.00 92.00 387 VAL A O 1
ATOM 2801 N N . LEU A 1 388 ? -14.489 -16.210 12.246 1.00 94.44 388 LEU A N 1
ATOM 2802 C CA . LEU A 1 388 ? -15.904 -16.443 11.984 1.00 94.44 388 LEU A CA 1
ATOM 2803 C C . LEU A 1 388 ? -16.694 -15.196 12.381 1.00 94.44 388 LEU A C 1
ATOM 2805 O O . LEU A 1 388 ? -16.559 -14.715 13.507 1.00 94.44 388 LEU A O 1
ATOM 2809 N N . SER A 1 389 ? -17.508 -14.667 11.469 1.00 95.94 389 SER A N 1
ATOM 2810 C CA . SER A 1 389 ? -18.357 -13.505 11.751 1.00 95.94 389 SER A CA 1
ATOM 2811 C C . SER A 1 389 ? -19.565 -13.411 10.816 1.00 95.94 389 SER A C 1
ATOM 2813 O O . SER A 1 389 ? -19.559 -13.931 9.696 1.00 95.94 389 SER A O 1
ATOM 2815 N N . ASP A 1 390 ? -20.603 -12.729 11.286 1.00 96.75 390 ASP A N 1
ATOM 2816 C CA . ASP A 1 390 ? -21.794 -12.293 10.551 1.00 96.75 390 ASP A CA 1
ATOM 2817 C C . ASP A 1 390 ? -21.860 -10.761 10.375 1.00 96.75 390 ASP A C 1
ATOM 2819 O O . ASP A 1 390 ? -22.815 -10.242 9.785 1.00 96.75 390 ASP A O 1
ATOM 2823 N N . VAL A 1 391 ? -20.831 -10.030 10.831 1.00 98.06 391 VAL A N 1
ATOM 2824 C CA . VAL A 1 391 ? -20.677 -8.595 10.563 1.00 98.06 391 VAL A CA 1
ATOM 2825 C C . VAL A 1 391 ? -20.724 -8.375 9.045 1.00 98.06 391 VAL A C 1
ATOM 2827 O O . VAL A 1 391 ? -19.978 -9.046 8.321 1.00 98.06 391 VAL A O 1
ATOM 2830 N N . PRO A 1 392 ? -21.555 -7.439 8.541 1.00 98.38 392 PRO A N 1
ATOM 2831 C CA . PRO A 1 392 ? -21.579 -7.103 7.124 1.00 98.38 392 PRO A CA 1
ATOM 2832 C C . PRO A 1 392 ? -20.170 -6.795 6.629 1.00 98.38 392 PRO A C 1
ATOM 2834 O O . PRO A 1 392 ? -19.528 -5.860 7.120 1.00 98.38 392 PRO A O 1
ATOM 2837 N N . THR A 1 393 ? -19.691 -7.593 5.674 1.00 98.44 393 THR A N 1
ATOM 2838 C CA . THR A 1 393 ? -18.314 -7.521 5.195 1.00 98.44 393 THR A CA 1
ATOM 2839 C C . THR A 1 393 ? -18.228 -7.313 3.688 1.00 98.44 393 THR A C 1
ATOM 2841 O O . THR A 1 393 ? -18.828 -8.040 2.898 1.00 98.44 393 THR A O 1
ATOM 2844 N N . LEU A 1 394 ? -17.408 -6.354 3.277 1.00 98.12 394 LEU A N 1
ATOM 2845 C CA . LEU A 1 394 ? -16.994 -6.163 1.895 1.00 98.12 394 LEU A CA 1
ATOM 2846 C C . LEU A 1 394 ? -15.529 -6.581 1.743 1.00 98.12 394 LEU A C 1
ATOM 2848 O O . LEU A 1 394 ? -14.643 -6.053 2.412 1.00 98.12 394 LEU A O 1
ATOM 2852 N N . VAL A 1 395 ? -15.279 -7.524 0.841 1.00 97.06 395 VAL A N 1
ATOM 2853 C CA . VAL A 1 395 ? -13.940 -8.016 0.516 1.00 97.06 395 VAL A CA 1
ATOM 2854 C C . VAL A 1 395 ? -13.532 -7.446 -0.837 1.00 97.06 395 VAL A C 1
ATOM 2856 O O . VAL A 1 395 ? -14.182 -7.714 -1.844 1.00 97.06 395 VAL A O 1
ATOM 2859 N N . LEU A 1 396 ? -12.468 -6.649 -0.871 1.00 94.56 396 LEU A N 1
ATOM 2860 C CA . LEU A 1 396 ? -11.967 -5.973 -2.069 1.00 94.56 396 LEU A CA 1
ATOM 2861 C C . LEU A 1 396 ? -10.602 -6.550 -2.442 1.00 94.56 396 LEU A C 1
ATOM 2863 O O . LEU A 1 396 ? -9.687 -6.579 -1.625 1.00 94.56 396 LEU A O 1
ATOM 2867 N N . THR A 1 397 ? -10.430 -7.024 -3.669 1.00 91.44 397 THR A N 1
ATOM 2868 C CA . THR A 1 397 ? -9.170 -7.678 -4.051 1.00 91.44 397 THR A CA 1
ATOM 2869 C C . THR A 1 397 ? -8.849 -7.493 -5.524 1.00 91.44 397 THR A C 1
ATOM 2871 O O . THR A 1 397 ? -9.738 -7.489 -6.378 1.00 91.44 397 THR A O 1
ATOM 2874 N N . GLY A 1 398 ? -7.567 -7.324 -5.821 1.00 89.38 398 GLY A N 1
ATOM 2875 C CA . GLY A 1 398 ? -7.046 -7.407 -7.172 1.00 89.38 398 GLY A CA 1
ATOM 2876 C C . GLY A 1 398 ? -6.892 -8.867 -7.599 1.00 89.38 398 GLY A C 1
ATOM 2877 O O . GLY A 1 398 ? -6.350 -9.673 -6.849 1.00 89.38 398 GLY A O 1
ATOM 2878 N N . ALA A 1 399 ? -7.350 -9.241 -8.796 1.00 87.31 399 ALA A N 1
ATOM 2879 C CA . ALA A 1 399 ? -7.226 -10.629 -9.260 1.00 87.31 399 ALA A CA 1
ATOM 2880 C C . ALA A 1 399 ? -5.764 -11.045 -9.498 1.00 87.31 399 ALA A C 1
ATOM 2882 O O . ALA A 1 399 ? -5.452 -12.237 -9.503 1.00 87.31 399 ALA A O 1
ATOM 2883 N N . ILE A 1 400 ? -4.883 -10.066 -9.695 1.00 87.06 400 ILE A N 1
ATOM 2884 C CA . ILE A 1 400 ? -3.459 -10.242 -9.983 1.00 87.06 400 ILE A CA 1
ATOM 2885 C C . ILE A 1 400 ? -2.567 -9.748 -8.833 1.00 87.06 400 ILE A C 1
ATOM 2887 O O . ILE A 1 400 ? -1.377 -9.539 -9.026 1.00 87.06 400 ILE A O 1
ATOM 2891 N N . ASP A 1 401 ? -3.118 -9.563 -7.633 1.00 89.25 401 ASP A N 1
ATOM 2892 C CA . ASP A 1 401 ? -2.334 -9.258 -6.434 1.00 89.25 401 ASP A CA 1
ATOM 2893 C C . ASP A 1 401 ? -1.369 -10.414 -6.108 1.00 89.25 401 ASP A C 1
ATOM 2895 O O . ASP A 1 401 ? -1.806 -11.535 -5.855 1.00 89.25 401 ASP A O 1
ATOM 2899 N N . SER A 1 402 ? -0.059 -10.150 -6.144 1.00 86.94 402 SER A N 1
ATOM 2900 C CA . SER A 1 402 ? 0.983 -11.143 -5.846 1.00 86.94 402 SER A CA 1
ATOM 2901 C C . SER A 1 402 ? 1.450 -11.134 -4.389 1.00 86.94 402 SER A C 1
ATOM 2903 O O . SER A 1 402 ? 2.288 -11.953 -4.023 1.00 86.94 402 SER A O 1
ATOM 2905 N N . ASN A 1 403 ? 0.983 -10.185 -3.575 1.00 84.62 403 ASN A N 1
ATOM 2906 C CA . ASN A 1 403 ? 1.338 -10.077 -2.157 1.00 84.62 403 ASN A CA 1
ATOM 2907 C C . ASN A 1 403 ? 0.295 -10.738 -1.271 1.00 84.62 403 ASN A C 1
ATOM 2909 O O . ASN A 1 403 ? 0.622 -11.470 -0.344 1.00 84.62 403 ASN A O 1
ATOM 2913 N N . THR A 1 404 ? -0.968 -10.456 -1.567 1.00 87.75 404 THR A N 1
ATOM 2914 C CA . THR A 1 404 ? -2.125 -11.013 -0.877 1.00 87.75 404 THR A CA 1
ATOM 2915 C C . THR A 1 404 ? -3.063 -11.584 -1.931 1.00 87.75 404 THR A C 1
ATOM 2917 O O . THR A 1 404 ? -3.974 -10.878 -2.379 1.00 87.75 404 THR A O 1
ATOM 2920 N N . PRO A 1 405 ? -2.806 -12.818 -2.402 1.00 86.88 405 PRO A N 1
ATOM 2921 C CA . PRO A 1 405 ? -3.486 -13.379 -3.562 1.00 86.88 405 PRO A CA 1
ATOM 2922 C C . PRO A 1 405 ? -5.007 -13.416 -3.392 1.00 86.88 405 PRO A C 1
ATOM 2924 O O . PRO A 1 405 ? -5.538 -13.460 -2.278 1.00 86.88 405 PRO A O 1
ATOM 2927 N N . LEU A 1 406 ? -5.719 -13.444 -4.523 1.00 87.88 406 LEU A N 1
ATOM 2928 C CA . LEU A 1 406 ? -7.180 -13.595 -4.589 1.00 87.88 406 LEU A CA 1
ATOM 2929 C C . LEU A 1 406 ? -7.685 -14.743 -3.696 1.00 87.88 406 LEU A C 1
ATOM 2931 O O . LEU A 1 406 ? -8.740 -14.641 -3.072 1.00 87.88 406 LEU A O 1
ATOM 2935 N N . GLU A 1 407 ? -6.914 -15.818 -3.620 1.00 87.81 407 GLU A N 1
ATOM 2936 C CA . GLU A 1 407 ? -7.136 -16.983 -2.779 1.00 87.81 407 GLU A CA 1
ATOM 2937 C C . GLU A 1 407 ? -7.320 -16.618 -1.300 1.00 87.81 407 GLU A C 1
ATOM 2939 O O . GLU A 1 407 ? -8.230 -17.146 -0.664 1.00 87.81 407 GLU A O 1
ATOM 2944 N N . ASN A 1 408 ? -6.552 -15.667 -0.758 1.00 89.06 408 ASN A N 1
ATOM 2945 C CA . ASN A 1 408 ? -6.721 -15.212 0.626 1.00 89.06 408 ASN A CA 1
ATOM 2946 C C . ASN A 1 408 ? -8.061 -14.506 0.825 1.00 89.06 408 ASN A C 1
ATOM 2948 O O . ASN A 1 408 ? -8.734 -14.698 1.836 1.00 89.06 408 ASN A O 1
ATOM 2952 N N . ALA A 1 409 ? -8.473 -13.693 -0.150 1.00 92.69 409 ALA A N 1
ATOM 2953 C CA . ALA A 1 409 ? -9.756 -13.006 -0.112 1.00 92.69 409 ALA A CA 1
ATOM 2954 C C . ALA A 1 409 ? -10.926 -14.001 -0.184 1.00 92.69 409 ALA A C 1
ATOM 2956 O O . ALA A 1 409 ? -11.886 -13.878 0.577 1.00 92.69 409 ALA A O 1
ATOM 2957 N N . GLN A 1 410 ? -10.834 -15.012 -1.055 1.00 92.19 410 GLN A N 1
ATOM 2958 C CA . GLN A 1 410 ? -11.814 -16.100 -1.147 1.00 92.19 410 GLN A CA 1
ATOM 2959 C C . GLN A 1 410 ? -11.866 -16.919 0.145 1.00 92.19 410 GLN A C 1
ATOM 2961 O O . GLN A 1 410 ? -12.948 -17.227 0.649 1.00 92.19 410 GLN A O 1
ATOM 2966 N N . PHE A 1 411 ? -10.698 -17.227 0.700 1.00 90.38 411 PHE A N 1
ATOM 2967 C CA . PHE A 1 411 ? -10.562 -17.963 1.940 1.00 90.38 411 PHE A CA 1
ATOM 2968 C C . PHE A 1 411 ? -11.195 -17.200 3.115 1.00 90.38 411 PHE A C 1
ATOM 2970 O O . PHE A 1 411 ? -12.047 -17.752 3.815 1.00 90.38 411 PHE A O 1
ATOM 2977 N N . ALA A 1 412 ? -10.864 -15.917 3.290 1.00 92.50 412 ALA A N 1
ATOM 2978 C CA . ALA A 1 412 ? -11.469 -15.068 4.312 1.00 92.50 412 ALA A CA 1
ATOM 2979 C C . ALA A 1 412 ? -12.992 -14.992 4.136 1.00 92.50 412 ALA A C 1
ATOM 2981 O O . ALA A 1 412 ? -13.737 -15.249 5.079 1.00 92.50 412 ALA A O 1
ATOM 2982 N N . ALA A 1 413 ? -13.466 -14.717 2.915 1.00 94.25 413 ALA A N 1
ATOM 2983 C CA . ALA A 1 413 ? -14.893 -14.623 2.610 1.00 94.25 413 ALA A CA 1
ATOM 2984 C C . ALA A 1 413 ? -15.656 -15.916 2.944 1.00 94.25 413 ALA A C 1
ATOM 2986 O O . ALA A 1 413 ? -16.775 -15.849 3.447 1.00 94.25 413 ALA A O 1
ATOM 2987 N N . SER A 1 414 ? -15.047 -17.092 2.748 1.00 93.62 414 SER A N 1
ATOM 2988 C CA . SER A 1 414 ? -15.680 -18.382 3.068 1.00 93.62 414 SER A CA 1
ATOM 2989 C C . SER A 1 414 ? -15.988 -18.585 4.562 1.00 93.62 414 SER A C 1
ATOM 2991 O O . SER A 1 414 ? -16.846 -19.398 4.901 1.00 93.62 414 SER A O 1
ATOM 2993 N N . HIS A 1 415 ? -15.348 -17.811 5.445 1.00 94.12 415 HIS A N 1
ATOM 2994 C CA . HIS A 1 415 ? -15.549 -17.835 6.898 1.00 94.12 415 HIS A CA 1
ATOM 2995 C C . HIS A 1 415 ? -16.422 -16.672 7.409 1.00 94.12 415 HIS A C 1
ATOM 2997 O O . HIS A 1 415 ? -16.800 -16.628 8.583 1.00 94.12 415 HIS A O 1
ATOM 3003 N N . LEU A 1 416 ? -16.785 -15.742 6.524 1.00 96.00 416 LEU A N 1
ATOM 3004 C CA . LEU A 1 416 ? -17.573 -14.553 6.826 1.00 96.00 416 LEU A CA 1
ATOM 3005 C C . LEU A 1 416 ? -18.962 -14.705 6.206 1.00 96.00 416 LEU A C 1
ATOM 3007 O O . LEU A 1 416 ? -19.171 -14.475 5.015 1.00 96.00 416 LEU A O 1
ATOM 3011 N N . THR A 1 417 ? -19.924 -15.100 7.037 1.00 96.62 417 THR A N 1
ATOM 3012 C CA . THR A 1 417 ? -21.268 -15.534 6.608 1.00 96.62 417 THR A CA 1
ATOM 3013 C C . THR A 1 417 ? -22.104 -14.437 5.944 1.00 96.62 417 THR A C 1
ATOM 3015 O O . THR A 1 417 ? -23.032 -14.741 5.198 1.00 96.62 417 THR A O 1
ATOM 3018 N N . ASN A 1 418 ? -21.755 -13.170 6.175 1.00 96.75 418 ASN A N 1
ATOM 3019 C CA . ASN A 1 418 ? -22.383 -11.996 5.577 1.00 96.75 418 ASN A CA 1
ATOM 3020 C C . ASN A 1 418 ? -21.346 -11.174 4.798 1.00 96.75 418 ASN A C 1
ATOM 3022 O O . ASN A 1 418 ? -21.070 -10.019 5.129 1.00 96.75 418 ASN A O 1
ATOM 3026 N N . SER A 1 419 ? -20.710 -11.799 3.805 1.00 96.94 419 SER A N 1
ATOM 3027 C CA . SER A 1 419 ? -19.661 -11.165 3.008 1.00 96.94 419 SER A CA 1
ATOM 3028 C C . SER A 1 419 ? -20.004 -11.061 1.522 1.00 96.94 419 SER A C 1
ATOM 3030 O O . SER A 1 419 ? -20.689 -11.906 0.949 1.00 96.94 419 SER A O 1
ATOM 3032 N N . THR A 1 420 ? -19.515 -9.998 0.881 1.00 96.50 420 THR A N 1
ATOM 3033 C CA . THR A 1 420 ? -19.504 -9.846 -0.579 1.00 96.50 420 THR A CA 1
ATOM 3034 C C . THR A 1 420 ? -18.077 -9.620 -1.049 1.00 96.50 420 THR A C 1
ATOM 3036 O O . THR A 1 420 ? -17.430 -8.670 -0.614 1.00 96.50 420 THR A O 1
ATOM 3039 N N . ILE A 1 421 ? -17.599 -10.463 -1.966 1.00 95.62 421 ILE A N 1
ATOM 3040 C CA . ILE A 1 421 ? -16.303 -10.283 -2.624 1.00 95.62 421 ILE A CA 1
ATOM 3041 C C . ILE A 1 421 ? -16.458 -9.496 -3.928 1.00 95.62 421 ILE A C 1
ATOM 3043 O O . ILE A 1 421 ? -17.320 -9.790 -4.757 1.00 95.62 421 ILE A O 1
ATOM 3047 N N . VAL A 1 422 ? -15.603 -8.494 -4.110 1.00 94.94 422 VAL A N 1
ATOM 3048 C CA . VAL A 1 422 ? -15.453 -7.732 -5.348 1.00 94.94 422 VAL A CA 1
ATOM 3049 C C . VAL A 1 422 ? -14.013 -7.869 -5.821 1.00 94.94 422 VAL A C 1
ATOM 3051 O O . VAL A 1 422 ? -13.075 -7.388 -5.182 1.00 94.94 422 VAL A O 1
ATOM 3054 N N . THR A 1 423 ? -13.856 -8.529 -6.963 1.00 92.31 423 THR A N 1
ATOM 3055 C CA . THR A 1 423 ? -12.561 -8.792 -7.590 1.00 92.31 423 THR A CA 1
ATOM 3056 C C . THR A 1 423 ? -12.341 -7.849 -8.769 1.00 92.31 423 THR A C 1
ATOM 3058 O O . THR A 1 423 ? -13.194 -7.753 -9.649 1.00 92.31 423 THR A O 1
ATOM 3061 N N . PHE A 1 424 ? -11.186 -7.186 -8.808 1.00 88.69 424 PHE A N 1
ATOM 3062 C CA . PHE A 1 424 ? -10.768 -6.282 -9.880 1.00 88.69 424 PHE A CA 1
ATOM 3063 C C . PHE A 1 424 ? -9.765 -7.007 -10.802 1.00 88.69 424 PHE A C 1
ATOM 3065 O O . PHE A 1 424 ? -8.638 -7.242 -10.366 1.00 88.69 424 PHE A O 1
ATOM 3072 N N . PRO A 1 425 ? -10.139 -7.389 -12.045 1.00 82.06 425 PRO A N 1
ATOM 3073 C CA . PRO A 1 425 ? -9.331 -8.276 -12.899 1.00 82.06 425 PRO A CA 1
ATOM 3074 C C . PRO A 1 425 ? -7.891 -7.796 -13.152 1.00 82.06 425 PRO A C 1
ATOM 3076 O O . PRO A 1 425 ? -6.946 -8.508 -12.842 1.00 82.06 425 PRO A O 1
ATOM 3079 N N . SER A 1 426 ? -7.710 -6.541 -13.571 1.00 77.69 426 SER A N 1
ATOM 3080 C CA . SER A 1 426 ? -6.387 -5.983 -13.906 1.00 77.69 426 SER A CA 1
ATOM 3081 C C . SER A 1 426 ? -5.826 -5.091 -12.801 1.00 77.69 426 SER A C 1
ATOM 3083 O O . SER A 1 426 ? -5.397 -3.964 -13.047 1.00 77.69 426 SER A O 1
ATOM 3085 N N . THR A 1 427 ? -5.917 -5.527 -11.552 1.00 81.56 427 THR A N 1
ATOM 3086 C CA . THR A 1 427 ? -5.439 -4.740 -10.411 1.00 81.56 427 THR A CA 1
ATOM 3087 C C . THR A 1 427 ? -4.573 -5.602 -9.513 1.00 81.56 427 THR A C 1
ATOM 3089 O O . THR A 1 427 ? -4.966 -6.715 -9.173 1.00 81.56 427 THR A O 1
ATOM 3092 N N . GLY A 1 428 ? -3.383 -5.097 -9.181 1.00 83.94 428 GLY A N 1
ATOM 3093 C CA . GLY A 1 428 ? -2.476 -5.711 -8.212 1.00 83.94 428 GLY A CA 1
ATOM 3094 C C . GLY A 1 428 ? -2.841 -5.345 -6.770 1.00 83.94 428 GLY A C 1
ATOM 3095 O O . GLY A 1 428 ? -4.008 -5.115 -6.449 1.00 83.94 428 GLY A O 1
ATOM 3096 N N . HIS A 1 429 ? -1.831 -5.235 -5.910 1.00 87.69 429 HIS A N 1
ATOM 3097 C CA . HIS A 1 429 ? -2.001 -4.928 -4.488 1.00 87.69 429 HIS A CA 1
ATOM 3098 C C . HIS A 1 429 ? -2.602 -3.532 -4.237 1.00 87.69 429 HIS A C 1
ATOM 3100 O O . HIS A 1 429 ? -2.108 -2.552 -4.792 1.00 87.69 429 HIS A O 1
ATOM 3106 N N . PHE A 1 430 ? -3.617 -3.432 -3.369 1.00 83.94 430 PHE A N 1
ATOM 3107 C CA . PHE A 1 430 ? -4.419 -2.236 -3.034 1.00 83.94 430 PHE A CA 1
ATOM 3108 C C . PHE A 1 430 ? -5.406 -1.760 -4.114 1.00 83.94 430 PHE A C 1
ATOM 3110 O O . PHE A 1 430 ? -5.227 -0.707 -4.736 1.00 83.94 430 PHE A O 1
ATOM 3117 N N . ALA A 1 431 ? -6.499 -2.504 -4.301 1.00 77.12 431 ALA A N 1
ATOM 3118 C CA . ALA A 1 431 ? -7.526 -2.210 -5.304 1.00 77.12 431 ALA A CA 1
ATOM 3119 C C . ALA A 1 431 ? -8.254 -0.852 -5.164 1.00 77.12 431 ALA A C 1
ATOM 3121 O O . ALA A 1 431 ? -8.800 -0.342 -6.147 1.00 77.12 431 ALA A O 1
ATOM 3122 N N . VAL A 1 432 ? -8.268 -0.255 -3.971 1.00 77.44 432 VAL A N 1
ATOM 3123 C CA . VAL A 1 432 ? -8.934 1.023 -3.670 1.00 77.44 432 VAL A CA 1
ATOM 3124 C C . VAL A 1 432 ? -7.966 2.029 -3.061 1.00 77.44 432 VAL A C 1
ATOM 3126 O O . VAL A 1 432 ? -7.920 3.174 -3.491 1.00 77.44 432 VAL A O 1
ATOM 3129 N N . HIS A 1 433 ? -7.158 1.603 -2.099 1.00 63.22 433 HIS A N 1
ATOM 3130 C CA . HIS A 1 433 ? -6.358 2.480 -1.255 1.00 63.22 433 HIS A CA 1
ATOM 3131 C C . HIS A 1 433 ? -5.164 3.164 -1.967 1.00 63.22 433 HIS A C 1
ATOM 3133 O O . HIS A 1 433 ? -4.885 4.332 -1.699 1.00 63.22 433 HIS A O 1
ATOM 3139 N N . GLN A 1 434 ? -4.464 2.470 -2.875 1.00 59.12 434 GLN A N 1
ATOM 3140 C CA . GLN A 1 434 ? -3.310 3.015 -3.629 1.00 59.12 434 GLN A CA 1
ATOM 3141 C C . GLN A 1 434 ? -3.426 2.831 -5.148 1.00 59.12 434 GLN A C 1
ATOM 3143 O O . GLN A 1 434 ? -2.706 3.476 -5.906 1.00 59.12 434 GLN A O 1
ATOM 3148 N N . GLY A 1 435 ? -4.353 1.986 -5.603 1.00 53.25 435 GLY A N 1
ATOM 3149 C CA . GLY A 1 435 ? -4.720 1.831 -7.010 1.00 53.25 435 GLY A CA 1
ATOM 3150 C C . GLY A 1 435 ? -6.017 2.535 -7.404 1.00 53.25 435 GLY A C 1
ATOM 3151 O O . GLY A 1 435 ? -6.350 2.505 -8.590 1.00 53.25 435 GLY A O 1
ATOM 3152 N N . GLY A 1 436 ? -6.711 3.145 -6.428 1.00 60.22 436 GLY A N 1
ATOM 3153 C CA . GLY A 1 436 ? -8.046 3.747 -6.482 1.00 60.22 436 GLY A CA 1
ATOM 3154 C C . GLY A 1 436 ? -8.634 3.886 -7.873 1.00 60.22 436 GLY A C 1
ATOM 3155 O O . GLY A 1 436 ? -8.409 4.872 -8.575 1.00 60.22 436 GLY A O 1
ATOM 3156 N N . THR A 1 437 ? -9.401 2.879 -8.289 1.00 66.06 437 THR A N 1
ATOM 3157 C CA . THR A 1 437 ? -10.340 3.101 -9.384 1.00 66.06 437 THR A CA 1
ATOM 3158 C C . THR A 1 437 ? -11.512 3.905 -8.814 1.00 66.06 437 THR A C 1
ATOM 3160 O O . THR A 1 437 ? -11.997 3.557 -7.734 1.00 66.06 437 THR A O 1
ATOM 3163 N N . PRO A 1 438 ? -12.051 4.908 -9.530 1.00 77.31 438 PRO A N 1
ATOM 3164 C CA . PRO A 1 438 ? -13.260 5.614 -9.089 1.00 77.31 438 PRO A CA 1
ATOM 3165 C C . PRO A 1 438 ? -14.425 4.666 -8.753 1.00 77.31 438 PRO A C 1
ATOM 3167 O O . PRO A 1 438 ? -15.291 4.972 -7.935 1.00 77.31 438 PRO A O 1
ATOM 3170 N N . CYS A 1 439 ? -14.434 3.475 -9.365 1.00 84.44 439 CYS A N 1
ATOM 3171 C CA . CYS A 1 439 ? -15.366 2.405 -9.041 1.00 84.44 439 CYS A CA 1
ATOM 3172 C C . CYS A 1 439 ? -15.161 1.837 -7.629 1.00 84.44 439 CYS A C 1
ATOM 3174 O O . CYS A 1 439 ? -16.130 1.720 -6.884 1.00 84.44 439 CYS A O 1
ATOM 3176 N N . GLY A 1 440 ? -13.924 1.498 -7.257 1.00 87.06 440 GLY A N 1
ATOM 3177 C CA . GLY A 1 440 ? -13.595 0.984 -5.929 1.00 87.06 440 GLY A CA 1
ATOM 3178 C C . GLY A 1 440 ? -13.960 1.967 -4.819 1.00 87.06 440 GLY A C 1
ATOM 3179 O O . GLY A 1 440 ? -14.615 1.579 -3.856 1.00 87.06 440 GLY A O 1
ATOM 3180 N N . GLU A 1 441 ? -13.644 3.249 -5.004 1.00 85.75 441 GLU A N 1
ATOM 3181 C CA . GLU A 1 441 ? -14.016 4.321 -4.068 1.00 85.75 441 GLU A CA 1
ATOM 3182 C C . GLU A 1 441 ? -15.539 4.468 -3.935 1.00 85.75 441 GLU A C 1
ATOM 3184 O O . GLU A 1 441 ? -16.069 4.567 -2.828 1.00 85.75 441 GLU A O 1
ATOM 3189 N N . SER A 1 442 ? -16.263 4.411 -5.057 1.00 88.50 442 SER A N 1
ATOM 3190 C CA . SER A 1 442 ? -17.730 4.483 -5.064 1.00 88.50 442 SER A CA 1
ATOM 3191 C C . SER A 1 442 ? -18.372 3.285 -4.359 1.00 88.50 442 SER A C 1
ATOM 3193 O O . SER A 1 442 ? -19.339 3.449 -3.615 1.00 88.50 442 SER A O 1
ATOM 3195 N N . ILE A 1 443 ? -17.843 2.077 -4.584 1.00 93.75 443 ILE A N 1
ATOM 3196 C CA . ILE A 1 443 ? -18.287 0.848 -3.916 1.00 93.75 443 ILE A CA 1
ATOM 3197 C C . ILE A 1 443 ? -18.033 0.943 -2.409 1.00 93.75 443 ILE A C 1
ATOM 3199 O O . ILE A 1 443 ? -18.936 0.660 -1.622 1.00 93.75 443 ILE A O 1
ATOM 3203 N N . LEU A 1 444 ? -16.834 1.384 -2.019 1.00 93.62 444 LEU A N 1
ATOM 3204 C CA . LEU A 1 444 ? -16.436 1.564 -0.627 1.00 93.62 444 LEU A CA 1
ATOM 3205 C C . LEU A 1 444 ? -17.368 2.542 0.102 1.00 93.62 444 LEU A C 1
ATOM 3207 O O . LEU A 1 444 ? -17.914 2.218 1.157 1.00 93.62 444 LEU A O 1
ATOM 3211 N N . ALA A 1 445 ? -17.602 3.719 -0.485 1.00 94.06 445 ALA A N 1
ATOM 3212 C CA . ALA A 1 445 ? -18.485 4.730 0.086 1.00 94.06 445 ALA A CA 1
ATOM 3213 C C . ALA A 1 445 ? -19.933 4.226 0.214 1.00 94.06 445 ALA A C 1
ATOM 3215 O O . ALA A 1 445 ? -20.548 4.373 1.271 1.00 94.06 445 ALA A O 1
ATOM 3216 N N . ALA A 1 446 ? -20.468 3.583 -0.831 1.00 95.62 446 ALA A N 1
ATOM 3217 C CA . ALA A 1 446 ? -21.823 3.033 -0.813 1.00 95.62 446 ALA A CA 1
ATOM 3218 C C . ALA A 1 446 ? -22.000 1.970 0.283 1.00 95.62 446 ALA A C 1
ATOM 3220 O O . ALA A 1 446 ? -23.013 1.969 0.982 1.00 95.62 446 ALA A O 1
ATOM 3221 N N . PHE A 1 447 ? -21.000 1.107 0.471 1.00 97.56 447 PHE A N 1
ATOM 3222 C CA . PHE A 1 447 ? -21.025 0.092 1.516 1.00 97.56 447 PHE A CA 1
ATOM 3223 C C . PHE A 1 447 ? -21.003 0.704 2.923 1.00 97.56 447 PHE A C 1
ATOM 3225 O O . PHE A 1 447 ? -21.786 0.303 3.779 1.00 97.56 447 PHE A O 1
ATOM 3232 N N . PHE A 1 448 ? -20.184 1.730 3.175 1.00 96.75 448 PHE A N 1
ATOM 3233 C CA . PHE A 1 448 ? -20.193 2.408 4.477 1.00 96.75 448 PHE A CA 1
ATOM 3234 C C . PHE A 1 448 ? -21.476 3.193 4.762 1.00 96.75 448 PHE A C 1
ATOM 3236 O O . PHE A 1 448 ? -21.814 3.396 5.933 1.00 96.75 448 PHE A O 1
ATOM 3243 N N . LEU A 1 449 ? -22.211 3.627 3.743 1.00 96.00 449 LEU A N 1
ATOM 3244 C CA . LEU A 1 449 ? -23.537 4.210 3.939 1.00 96.00 449 LEU A CA 1
ATOM 3245 C C . LEU A 1 449 ? -24.547 3.122 4.328 1.00 96.00 449 LEU A C 1
ATOM 3247 O O . LEU A 1 449 ? -25.184 3.222 5.379 1.00 96.00 449 LEU A O 1
ATOM 3251 N N . GLU A 1 450 ? -24.622 2.041 3.549 1.00 96.38 450 GLU A N 1
ATOM 3252 C CA . GLU A 1 450 ? -25.623 0.981 3.708 1.00 96.38 450 GLU A CA 1
ATOM 3253 C C . GLU A 1 450 ? -24.994 -0.430 3.639 1.00 96.38 450 GLU A C 1
ATOM 3255 O O . GLU A 1 450 ? -25.104 -1.104 2.616 1.00 96.38 450 GLU A O 1
ATOM 3260 N N . PRO A 1 451 ? -24.384 -0.941 4.729 1.00 96.25 451 PRO A N 1
ATOM 3261 C CA . PRO A 1 451 ? -23.659 -2.221 4.704 1.00 96.25 451 PRO A CA 1
ATOM 3262 C C . PRO A 1 451 ? -24.531 -3.451 4.420 1.00 96.25 451 PRO A C 1
ATOM 3264 O O . PRO A 1 451 ? -24.026 -4.493 4.020 1.00 96.25 451 PRO A O 1
ATOM 3267 N N . ALA A 1 452 ? -25.841 -3.343 4.657 1.00 93.88 452 ALA A N 1
ATOM 3268 C CA . ALA A 1 452 ? -26.810 -4.402 4.378 1.00 93.88 452 ALA A CA 1
ATOM 3269 C C . ALA A 1 452 ? -27.345 -4.365 2.934 1.00 93.88 452 ALA A C 1
ATOM 3271 O O . ALA A 1 452 ? -28.060 -5.278 2.520 1.00 93.88 452 ALA A O 1
ATOM 3272 N N . ALA A 1 453 ? -27.055 -3.304 2.174 1.00 93.75 453 ALA A N 1
ATOM 3273 C CA . ALA A 1 453 ? -27.494 -3.187 0.793 1.00 93.75 453 ALA A CA 1
ATOM 3274 C C . ALA A 1 453 ? -26.621 -4.040 -0.135 1.00 93.75 453 ALA A C 1
ATOM 3276 O O . ALA A 1 453 ? -25.435 -4.267 0.104 1.00 93.75 453 ALA A O 1
ATOM 3277 N N . SER A 1 454 ? -27.201 -4.485 -1.250 1.00 91.56 454 SER A N 1
ATOM 3278 C CA . SER A 1 454 ? -26.443 -5.199 -2.275 1.00 91.56 454 SER A CA 1
ATOM 3279 C C . SER A 1 454 ? -25.387 -4.293 -2.913 1.00 91.56 454 SER A C 1
ATOM 3281 O O . SER A 1 454 ? -25.686 -3.191 -3.382 1.00 91.56 454 SER A O 1
ATOM 3283 N N . VAL A 1 455 ? -24.157 -4.795 -2.999 1.00 92.81 455 VAL A N 1
ATOM 3284 C CA . VAL A 1 455 ? -23.026 -4.067 -3.579 1.00 92.81 455 VAL A CA 1
ATOM 3285 C C . VAL A 1 455 ? -23.188 -3.946 -5.095 1.00 92.81 455 VAL A C 1
ATOM 3287 O O . VAL A 1 455 ? -23.359 -4.933 -5.813 1.00 92.81 455 VAL A O 1
ATOM 3290 N N . LYS A 1 456 ? -23.114 -2.718 -5.614 1.00 91.75 456 LYS A N 1
ATOM 3291 C CA . LYS A 1 456 ? -23.230 -2.444 -7.052 1.00 91.75 456 LYS A CA 1
ATOM 3292 C C . LYS A 1 456 ? -21.863 -2.551 -7.727 1.00 91.75 456 LYS A C 1
ATOM 3294 O O . LYS A 1 456 ? -21.080 -1.613 -7.696 1.00 91.75 456 LYS A O 1
ATOM 3299 N N . THR A 1 457 ? -21.613 -3.659 -8.419 1.00 91.88 457 THR A N 1
ATOM 3300 C CA . THR A 1 457 ? -20.315 -3.953 -9.059 1.00 91.88 457 THR A CA 1
ATOM 3301 C C . THR A 1 457 ? -20.265 -3.655 -10.559 1.00 91.88 457 THR A C 1
ATOM 3303 O O . THR A 1 457 ? -19.267 -3.933 -11.210 1.00 91.88 457 THR A O 1
ATOM 3306 N N . LYS A 1 458 ? -21.309 -3.046 -11.144 1.00 90.00 458 LYS A N 1
ATOM 3307 C CA . LYS A 1 458 ? -21.374 -2.779 -12.599 1.00 90.00 458 LYS A CA 1
ATOM 3308 C C . LYS A 1 458 ? -20.241 -1.893 -13.132 1.00 90.00 458 LYS A C 1
ATOM 3310 O O . LYS A 1 458 ? -19.954 -1.950 -14.321 1.00 90.00 458 LYS A O 1
ATOM 3315 N N . CYS A 1 459 ? -19.644 -1.056 -12.282 1.00 86.62 459 CYS A N 1
ATOM 3316 C CA . CYS A 1 459 ? -18.509 -0.213 -12.657 1.00 86.62 459 CYS A CA 1
ATOM 3317 C C . CYS A 1 459 ? -17.174 -0.968 -12.673 1.00 86.62 459 CYS A C 1
ATOM 3319 O O . CYS A 1 459 ? -16.189 -0.420 -13.168 1.00 86.62 459 CYS A O 1
ATOM 3321 N N . VAL A 1 460 ? -17.125 -2.190 -12.122 1.00 87.00 460 VAL A N 1
ATOM 3322 C CA . VAL A 1 460 ? -15.930 -3.031 -12.153 1.00 87.00 460 VAL A CA 1
ATOM 3323 C C . VAL A 1 460 ? -15.727 -3.411 -13.610 1.00 87.00 460 VAL A C 1
ATOM 3325 O O . VAL A 1 460 ? -16.495 -4.177 -14.195 1.00 87.00 460 VAL A O 1
ATOM 3328 N N . GLY A 1 461 ? -14.749 -2.751 -14.223 1.00 74.62 461 GLY A N 1
ATOM 3329 C CA . GLY A 1 461 ? -14.459 -2.905 -15.634 1.00 74.62 461 GLY A CA 1
ATOM 3330 C C . GLY A 1 461 ? -13.992 -4.318 -15.960 1.00 74.62 461 GLY A C 1
ATOM 3331 O O . GLY A 1 461 ? -13.528 -5.069 -15.101 1.00 74.62 461 GLY A O 1
ATOM 3332 N N . LYS A 1 462 ? -14.073 -4.656 -17.246 1.00 69.62 462 LYS A N 1
ATOM 3333 C CA . LYS A 1 462 ? -13.315 -5.789 -17.781 1.00 69.62 462 LYS A CA 1
ATOM 3334 C C . LYS A 1 462 ? -11.818 -5.498 -17.667 1.00 69.62 462 LYS A C 1
ATOM 3336 O O . LYS A 1 462 ? -11.431 -4.334 -17.540 1.00 69.62 462 LYS A O 1
ATOM 3341 N N . ALA A 1 463 ? -11.012 -6.553 -17.762 1.00 64.25 463 ALA A N 1
ATOM 3342 C CA . ALA A 1 463 ? -9.566 -6.429 -17.836 1.00 64.25 463 ALA A CA 1
ATOM 3343 C C . ALA A 1 463 ? -9.168 -5.354 -18.864 1.00 64.25 463 ALA A C 1
ATOM 3345 O O . ALA A 1 463 ? -9.675 -5.353 -19.995 1.00 64.25 463 ALA A O 1
ATOM 3346 N N . LYS A 1 464 ? -8.345 -4.389 -18.444 1.00 60.75 464 LYS A N 1
ATOM 3347 C CA . LYS A 1 464 ? -7.895 -3.307 -19.327 1.00 60.75 464 LYS A CA 1
ATOM 3348 C C . LYS A 1 464 ? -6.686 -3.780 -20.139 1.00 60.75 464 LYS A C 1
ATOM 3350 O O . LYS A 1 464 ? -5.920 -4.608 -19.655 1.00 60.75 464 LYS A O 1
ATOM 3355 N N . PRO A 1 465 ? -6.495 -3.261 -21.363 1.00 52.81 465 PRO A N 1
ATOM 3356 C CA . PRO A 1 465 ? -5.274 -3.503 -22.117 1.00 52.81 465 PRO A CA 1
ATOM 3357 C C . PRO A 1 465 ? -4.042 -3.105 -21.306 1.00 52.81 465 PRO A C 1
ATOM 3359 O O . PRO A 1 465 ? -4.041 -2.062 -20.657 1.00 52.81 465 PRO A O 1
ATOM 3362 N N . ILE A 1 466 ? -2.984 -3.904 -21.406 1.00 54.59 466 ILE A N 1
ATOM 3363 C CA . ILE A 1 466 ? -1.643 -3.461 -21.033 1.00 54.59 466 ILE A CA 1
ATOM 3364 C C . ILE A 1 466 ? -1.229 -2.372 -22.026 1.00 54.59 466 ILE A C 1
ATOM 3366 O O . ILE A 1 466 ? -1.227 -2.593 -23.241 1.00 54.59 466 ILE A O 1
ATOM 3370 N N . GLU A 1 467 ? -0.965 -1.174 -21.511 1.00 55.81 467 GLU A N 1
ATOM 3371 C CA . GLU A 1 467 ? -0.669 0.005 -22.321 1.00 55.81 467 GLU A CA 1
ATOM 3372 C C . GLU A 1 467 ? 0.776 -0.044 -22.837 1.00 55.81 467 GLU A C 1
ATOM 3374 O O . GLU A 1 467 ? 1.720 -0.331 -22.099 1.00 55.81 467 GLU A O 1
ATOM 3379 N N . LYS A 1 468 ? 0.962 0.252 -24.128 1.00 59.09 468 LYS A N 1
ATOM 3380 C CA . LYS A 1 468 ? 2.292 0.509 -24.684 1.00 59.09 468 LYS A CA 1
ATOM 3381 C C . LYS A 1 468 ? 2.705 1.917 -24.270 1.00 59.09 468 LYS A C 1
ATOM 3383 O O . LYS A 1 468 ? 1.982 2.864 -24.565 1.00 59.09 468 LYS A O 1
ATOM 3388 N N . LEU A 1 469 ? 3.875 2.060 -23.654 1.00 59.31 469 LEU A N 1
ATOM 3389 C CA . LEU A 1 469 ? 4.399 3.383 -23.327 1.00 59.31 469 LEU A CA 1
ATOM 3390 C C . LEU A 1 469 ? 4.750 4.152 -24.614 1.00 59.31 469 LEU A C 1
ATOM 3392 O O . LEU A 1 469 ? 5.546 3.648 -25.414 1.00 59.31 469 LEU A O 1
ATOM 3396 N N . PRO A 1 470 ? 4.172 5.342 -24.847 1.00 62.81 470 PRO A N 1
ATOM 3397 C CA . PRO A 1 470 ? 4.503 6.155 -26.010 1.00 62.81 470 PRO A CA 1
ATOM 3398 C C . PRO A 1 470 ? 5.905 6.746 -25.853 1.00 62.81 470 PRO A C 1
ATOM 3400 O O . PRO A 1 470 ? 6.293 7.140 -24.753 1.00 62.81 470 PRO A O 1
ATOM 3403 N N . LEU A 1 471 ? 6.667 6.858 -26.944 1.00 68.81 471 LEU A N 1
ATOM 3404 C CA . LEU A 1 471 ? 7.936 7.585 -26.895 1.00 68.81 471 LEU A CA 1
ATOM 3405 C C . LEU A 1 471 ? 7.685 9.053 -26.517 1.00 68.81 471 LEU A C 1
ATOM 3407 O O . LEU A 1 471 ? 6.611 9.589 -26.804 1.00 68.81 471 LEU A O 1
ATOM 3411 N N . PRO A 1 472 ? 8.664 9.743 -25.907 1.00 71.38 472 PRO A N 1
ATOM 3412 C CA . PRO A 1 472 ? 8.422 11.066 -25.359 1.00 71.38 472 PRO A CA 1
ATOM 3413 C C . PRO A 1 472 ? 7.956 12.092 -26.395 1.00 71.38 472 PRO A C 1
ATOM 3415 O O . PRO A 1 472 ? 7.164 12.980 -26.088 1.00 71.38 472 PRO A O 1
ATOM 3418 N N . LEU A 1 473 ? 8.441 11.953 -27.629 1.00 71.06 473 LEU A N 1
ATOM 3419 C CA . LEU A 1 473 ? 8.133 12.844 -28.745 1.00 71.06 473 LEU A CA 1
ATOM 3420 C C . LEU A 1 473 ? 6.800 12.526 -29.436 1.00 71.06 473 LEU A C 1
ATOM 3422 O O . LEU A 1 473 ? 6.269 13.392 -30.126 1.00 71.06 473 LEU A O 1
ATOM 3426 N N . ASP A 1 474 ? 6.237 11.342 -29.196 1.00 74.62 474 ASP A N 1
ATOM 3427 C CA . ASP A 1 474 ? 4.943 10.917 -29.744 1.00 74.62 474 ASP A CA 1
ATOM 3428 C C . ASP A 1 474 ? 3.775 11.254 -28.801 1.00 74.62 474 ASP A C 1
ATOM 3430 O O . ASP A 1 474 ? 2.617 10.961 -29.098 1.00 74.62 474 ASP A O 1
ATOM 3434 N N . ALA A 1 475 ? 4.064 11.856 -27.643 1.00 76.25 475 ALA A N 1
ATOM 3435 C CA . ALA A 1 475 ? 3.071 12.103 -26.611 1.00 76.25 475 ALA A CA 1
ATOM 3436 C C . ALA A 1 475 ? 2.060 13.192 -27.015 1.00 76.25 475 ALA A C 1
ATOM 3438 O O . ALA A 1 475 ? 2.412 14.359 -27.242 1.00 76.25 475 ALA A O 1
ATOM 3439 N N . SER A 1 476 ? 0.774 12.831 -27.017 1.00 86.06 476 SER A N 1
ATOM 3440 C CA . SER A 1 476 ? -0.313 13.794 -26.839 1.00 86.06 476 SER A CA 1
ATOM 3441 C C . SER A 1 476 ? -0.307 14.331 -25.404 1.00 86.06 476 SER A C 1
ATOM 3443 O O . SER A 1 476 ? 0.419 13.845 -24.538 1.00 86.06 476 SER A O 1
ATOM 3445 N N . PHE A 1 477 ? -1.071 15.393 -25.155 1.00 90.00 477 PHE A N 1
ATOM 3446 C CA . PHE A 1 477 ? -1.146 16.029 -23.843 1.00 90.00 477 PHE A CA 1
ATOM 3447 C C . PHE A 1 477 ? -2.594 16.099 -23.386 1.00 90.00 477 PHE A C 1
ATOM 3449 O O . PHE A 1 477 ? -3.485 16.393 -24.183 1.00 90.00 477 PHE A O 1
ATOM 3456 N N . GLN A 1 478 ? -2.794 15.886 -22.093 1.00 90.38 478 GLN A N 1
ATOM 3457 C CA . GLN A 1 478 ? -4.075 16.005 -21.413 1.00 90.38 478 GLN A CA 1
ATOM 3458 C C . GLN A 1 478 ? -3.926 16.905 -20.189 1.00 90.38 478 GLN A C 1
ATOM 3460 O O . GLN A 1 478 ? -2.863 16.948 -19.572 1.00 90.38 478 GLN A O 1
ATOM 3465 N N . SER A 1 479 ? -4.994 17.602 -19.812 1.00 90.00 479 SER A N 1
ATOM 3466 C CA . SER A 1 479 ? -4.988 18.401 -18.588 1.00 90.00 479 SER A CA 1
ATOM 3467 C C . SER A 1 479 ? -5.147 17.494 -17.366 1.00 90.00 479 SER A C 1
ATOM 3469 O O . SER A 1 479 ? -6.064 16.673 -17.318 1.00 90.00 479 SER A O 1
ATOM 3471 N N . ALA A 1 480 ? -4.273 17.648 -16.372 1.00 84.00 480 ALA A N 1
ATOM 3472 C CA . ALA A 1 480 ? -4.343 16.938 -15.099 1.00 84.00 480 ALA A CA 1
ATOM 3473 C C . ALA A 1 480 ? -4.233 17.913 -13.920 1.00 84.00 480 ALA A C 1
ATOM 3475 O O . ALA A 1 480 ? -3.447 18.861 -13.956 1.00 84.00 480 ALA A O 1
ATOM 3476 N N . PHE A 1 481 ? -5.001 17.658 -12.855 1.00 81.25 481 PHE A N 1
ATOM 3477 C CA . PHE A 1 481 ? -4.905 18.411 -11.605 1.00 81.25 481 PHE A CA 1
ATOM 3478 C C . PHE A 1 481 ? -3.802 17.831 -10.712 1.00 81.25 481 PHE A C 1
ATOM 3480 O O . PHE A 1 481 ? -3.876 16.684 -10.265 1.00 81.25 481 PHE A O 1
ATOM 3487 N N . ILE A 1 482 ? -2.782 18.639 -10.435 1.00 78.06 482 ILE A N 1
ATOM 3488 C CA . ILE A 1 482 ? -1.632 18.294 -9.600 1.00 78.06 482 ILE A CA 1
ATOM 3489 C C . ILE A 1 482 ? -2.005 18.554 -8.142 1.00 78.06 482 ILE A C 1
ATOM 3491 O O . ILE A 1 482 ? -1.739 19.623 -7.587 1.00 78.06 482 ILE A O 1
ATOM 3495 N N . THR A 1 483 ? -2.667 17.581 -7.517 1.00 66.19 483 THR A N 1
ATOM 3496 C CA . THR A 1 483 ? -3.286 17.752 -6.190 1.00 66.19 483 THR A CA 1
ATOM 3497 C C . THR A 1 483 ? -2.299 18.204 -5.112 1.00 66.19 483 THR A C 1
ATOM 3499 O O . THR A 1 483 ? -2.636 19.046 -4.282 1.00 66.19 483 THR A O 1
ATOM 3502 N N . SER A 1 484 ? -1.055 17.718 -5.155 1.00 61.84 484 SER A N 1
ATOM 3503 C CA . SER A 1 484 ? 0.002 18.108 -4.210 1.00 61.84 484 SER A CA 1
ATOM 3504 C C . SER A 1 484 ? 0.382 19.593 -4.298 1.00 61.84 484 SER A C 1
ATOM 3506 O O . SER A 1 484 ? 0.924 20.153 -3.342 1.00 61.84 484 SER A O 1
ATOM 3508 N N . LEU A 1 485 ? 0.084 20.247 -5.425 1.00 74.00 485 LEU A N 1
ATOM 3509 C CA . LEU A 1 485 ? 0.475 21.625 -5.710 1.00 74.00 485 LEU A CA 1
ATOM 3510 C C . LEU A 1 485 ? -0.703 22.593 -5.849 1.00 74.00 485 LEU A C 1
ATOM 3512 O O . LEU A 1 485 ? -0.508 23.791 -5.625 1.00 74.00 485 LEU A O 1
ATOM 3516 N N . GLY A 1 486 ? -1.902 22.082 -6.135 1.00 75.50 486 GLY A N 1
ATOM 3517 C CA . GLY A 1 486 ? -3.140 22.855 -6.201 1.00 75.50 486 GLY A CA 1
ATOM 3518 C C . GLY A 1 486 ? -3.382 23.563 -7.537 1.00 75.50 486 GLY A C 1
ATOM 3519 O O . GLY A 1 486 ? -4.082 24.569 -7.556 1.00 75.50 486 GLY A O 1
ATOM 3520 N N . PHE A 1 487 ? -2.821 23.064 -8.644 1.00 84.19 487 PHE A N 1
ATOM 3521 C CA . PHE A 1 487 ? -3.014 23.631 -9.985 1.00 84.19 487 PHE A CA 1
ATOM 3522 C C . PHE A 1 487 ? -3.241 22.552 -11.046 1.00 84.19 487 PHE A C 1
ATOM 3524 O O . PHE A 1 487 ? -2.922 21.388 -10.820 1.00 84.19 487 PHE A O 1
ATOM 3531 N N . SER A 1 488 ? -3.750 22.939 -12.218 1.00 87.81 488 SER A N 1
ATOM 3532 C CA . SER A 1 488 ? -3.803 22.066 -13.398 1.00 87.81 488 SER A CA 1
ATOM 3533 C C . SER A 1 488 ? -2.661 22.368 -14.363 1.00 87.81 488 SER A C 1
ATOM 3535 O O . SER A 1 488 ? -2.260 23.525 -14.503 1.00 87.81 488 SER A O 1
ATOM 3537 N N . ALA A 1 489 ? -2.157 21.339 -15.034 1.00 91.31 489 ALA A N 1
ATOM 3538 C CA . ALA A 1 489 ? -1.175 21.455 -16.106 1.00 91.31 489 ALA A CA 1
ATOM 3539 C C . ALA A 1 489 ? -1.451 20.414 -17.196 1.00 91.31 489 ALA A C 1
ATOM 3541 O O . ALA A 1 489 ? -1.996 19.346 -16.918 1.00 91.31 489 ALA A O 1
ATOM 3542 N N . ASP A 1 490 ? -1.040 20.715 -18.422 1.00 93.88 490 ASP A N 1
ATOM 3543 C CA . ASP A 1 490 ? -0.964 19.737 -19.497 1.00 93.88 490 ASP A CA 1
ATOM 3544 C C . ASP A 1 490 ? 0.196 18.782 -19.216 1.00 93.88 490 ASP A C 1
ATOM 3546 O O . ASP A 1 490 ? 1.355 19.190 -19.096 1.00 93.88 490 ASP A O 1
ATOM 3550 N N . VAL A 1 491 ? -0.119 17.495 -19.146 1.00 91.00 491 VAL A N 1
ATOM 3551 C CA . VAL A 1 491 ? 0.833 16.408 -18.929 1.00 91.00 491 VAL A CA 1
ATOM 3552 C C . VAL A 1 491 ? 0.771 15.416 -20.087 1.00 91.00 491 VAL A C 1
ATOM 3554 O O . VAL A 1 491 ? -0.276 15.302 -20.733 1.00 91.00 491 VAL A O 1
ATOM 3557 N N . PRO A 1 492 ? 1.868 14.696 -20.372 1.00 89.19 492 PRO A N 1
ATOM 3558 C CA . PRO A 1 492 ? 1.873 13.681 -21.416 1.00 89.19 492 PRO A CA 1
ATOM 3559 C C . PRO A 1 492 ? 0.809 12.601 -21.173 1.00 89.19 492 PRO A C 1
ATOM 3561 O O . PRO A 1 492 ? 0.726 12.005 -20.096 1.00 89.19 492 PRO A O 1
ATOM 3564 N N . GLU A 1 493 ? -0.019 12.349 -22.179 1.00 84.56 493 GLU A N 1
ATOM 3565 C CA . GLU A 1 493 ? -1.010 11.278 -22.173 1.00 84.56 493 GLU A CA 1
ATOM 3566 C C . GLU A 1 493 ? -0.326 9.921 -22.411 1.00 84.56 493 GLU A C 1
ATOM 3568 O O . GLU A 1 493 ? 0.635 9.816 -23.175 1.00 84.56 493 GLU A O 1
ATOM 3573 N N . GLY A 1 494 ? -0.786 8.878 -21.714 1.00 75.06 494 GLY A N 1
ATOM 3574 C CA . GLY A 1 494 ? -0.224 7.523 -21.806 1.00 75.06 494 GLY A CA 1
ATOM 3575 C C . GLY A 1 494 ? 1.133 7.317 -21.117 1.00 75.06 494 GLY A C 1
ATOM 3576 O O . GLY A 1 494 ? 1.671 6.214 -21.153 1.00 75.06 494 GLY A O 1
ATOM 3577 N N . TRP A 1 495 ? 1.708 8.346 -20.482 1.00 81.50 495 TRP A N 1
ATOM 3578 C CA . TRP A 1 495 ? 2.889 8.180 -19.625 1.00 81.50 495 TRP A CA 1
ATOM 3579 C C . TRP A 1 495 ? 2.495 7.636 -18.249 1.00 81.50 495 TRP A C 1
ATOM 3581 O O . TRP A 1 495 ? 1.424 7.941 -17.720 1.00 81.50 495 TRP A O 1
ATOM 3591 N N . ILE A 1 496 ? 3.409 6.889 -17.628 1.00 75.19 496 ILE A N 1
ATOM 3592 C CA . ILE A 1 496 ? 3.248 6.330 -16.284 1.00 75.19 496 ILE A CA 1
ATOM 3593 C C . ILE A 1 496 ? 3.174 7.465 -15.273 1.00 75.19 496 ILE A C 1
ATOM 3595 O O . ILE A 1 496 ? 4.170 8.157 -15.085 1.00 75.19 496 ILE A O 1
ATOM 3599 N N . THR A 1 497 ? 2.045 7.623 -14.581 1.00 75.31 497 THR A N 1
ATOM 3600 C CA . THR A 1 497 ? 1.945 8.531 -13.430 1.00 75.31 497 THR A CA 1
ATOM 3601 C C . THR A 1 497 ? 2.292 7.809 -12.127 1.00 75.31 497 THR A C 1
ATOM 3603 O O . THR A 1 497 ? 1.753 6.736 -11.849 1.00 75.31 497 THR A O 1
ATOM 3606 N N . LEU A 1 498 ? 3.195 8.393 -11.336 1.00 65.06 498 LEU A N 1
ATOM 3607 C CA . LEU A 1 498 ? 3.694 7.804 -10.086 1.00 65.06 498 LEU A CA 1
ATOM 3608 C C . LEU A 1 498 ? 2.893 8.256 -8.862 1.00 65.06 498 LEU A C 1
ATOM 3610 O O . LEU A 1 498 ? 2.495 7.451 -8.030 1.00 65.06 498 LEU A O 1
ATOM 3614 N N . ASP A 1 499 ? 2.656 9.557 -8.768 1.00 61.16 499 ASP A N 1
ATOM 3615 C CA . ASP A 1 499 ? 2.166 10.241 -7.568 1.00 61.16 499 ASP A CA 1
ATOM 3616 C C . ASP A 1 499 ? 1.249 11.425 -7.922 1.00 61.16 499 ASP A C 1
ATOM 3618 O O . ASP A 1 499 ? 1.058 12.343 -7.125 1.00 61.16 499 ASP A O 1
ATOM 3622 N N . HIS A 1 500 ? 0.706 11.439 -9.148 1.00 71.50 500 HIS A N 1
ATOM 3623 C CA . HIS A 1 500 ? -0.027 12.580 -9.711 1.00 71.50 500 HIS A CA 1
ATOM 3624 C C . HIS A 1 500 ? 0.783 13.893 -9.745 1.00 71.50 500 HIS A C 1
ATOM 3626 O O . HIS A 1 500 ? 0.207 14.971 -9.891 1.00 71.50 500 HIS A O 1
ATOM 3632 N N . ALA A 1 501 ? 2.111 13.806 -9.640 1.00 74.62 501 ALA A N 1
ATOM 3633 C CA . ALA A 1 501 ? 3.053 14.906 -9.808 1.00 74.62 501 ALA A CA 1
ATOM 3634 C C . ALA A 1 501 ? 4.248 14.525 -10.701 1.00 74.62 501 ALA A C 1
ATOM 3636 O O . ALA A 1 501 ? 4.946 15.409 -11.186 1.00 74.62 501 ALA A O 1
ATOM 3637 N N . THR A 1 502 ? 4.452 13.240 -10.986 1.00 81.25 502 THR A N 1
ATOM 3638 C CA . THR A 1 502 ? 5.531 12.728 -11.827 1.00 81.25 502 THR A CA 1
ATOM 3639 C C . THR A 1 502 ? 4.992 11.762 -12.877 1.00 81.25 502 THR A C 1
ATOM 3641 O O . THR A 1 502 ? 4.239 10.837 -12.564 1.00 81.25 502 THR A O 1
ATOM 3644 N N . TRP A 1 503 ? 5.413 11.972 -14.123 1.00 85.00 503 TRP A N 1
ATOM 3645 C CA . TRP A 1 503 ? 5.117 11.174 -15.305 1.00 85.00 503 TRP A CA 1
ATOM 3646 C C . TRP A 1 503 ? 6.410 10.640 -15.912 1.00 85.00 503 TRP A C 1
ATOM 3648 O O . TRP A 1 503 ? 7.376 11.393 -16.052 1.00 85.00 503 TRP A O 1
ATOM 3658 N N . ARG A 1 504 ? 6.437 9.367 -16.315 1.00 82.44 504 ARG A N 1
ATOM 3659 C CA . ARG A 1 504 ? 7.597 8.742 -16.973 1.00 82.44 504 ARG A CA 1
ATOM 3660 C C . ARG A 1 504 ? 7.199 7.921 -18.195 1.00 82.44 504 ARG A C 1
ATOM 3662 O O . ARG A 1 504 ? 6.121 7.338 -18.243 1.00 82.44 504 ARG A O 1
ATOM 3669 N N . THR A 1 505 ? 8.105 7.841 -19.159 1.00 82.25 505 THR A N 1
ATOM 3670 C CA . THR A 1 505 ? 8.040 6.908 -20.288 1.00 82.25 505 THR A CA 1
ATOM 3671 C C . THR A 1 505 ? 9.445 6.415 -20.651 1.00 82.25 505 THR A C 1
ATOM 3673 O O . THR A 1 505 ? 10.422 6.861 -20.046 1.00 82.25 505 THR A O 1
ATOM 3676 N N . ALA A 1 506 ? 9.560 5.527 -21.644 1.00 71.31 506 ALA A N 1
ATOM 3677 C CA . ALA A 1 506 ? 10.825 5.131 -22.257 1.00 71.31 506 ALA A CA 1
ATOM 3678 C C . ALA A 1 506 ? 11.597 6.376 -22.725 1.00 71.31 506 ALA A C 1
ATOM 3680 O O . ALA A 1 506 ? 11.290 6.964 -23.758 1.00 71.31 506 ALA A O 1
ATOM 3681 N N . GLY A 1 507 ? 12.573 6.807 -21.926 1.00 74.56 507 GLY A N 1
ATOM 3682 C CA . GLY A 1 507 ? 13.380 7.980 -22.227 1.00 74.56 507 GLY A CA 1
ATOM 3683 C C . GLY A 1 507 ? 12.749 9.340 -21.929 1.00 74.56 507 GLY A C 1
ATOM 3684 O O . GLY A 1 507 ? 13.194 10.336 -22.487 1.00 74.56 507 GLY A O 1
ATOM 3685 N N . GLY A 1 508 ? 11.714 9.423 -21.092 1.00 83.94 508 GLY A N 1
ATOM 3686 C CA . GLY A 1 508 ? 11.084 10.700 -20.744 1.00 83.94 508 GLY A CA 1
ATOM 3687 C C . GLY A 1 508 ? 10.686 10.789 -19.277 1.00 83.94 508 GLY A C 1
ATOM 3688 O O . GLY A 1 508 ? 10.215 9.813 -18.695 1.00 83.94 508 GLY A O 1
ATOM 3689 N N . VAL A 1 509 ? 10.839 11.970 -18.677 1.00 87.12 509 VAL A N 1
ATOM 3690 C CA . VAL A 1 509 ? 10.311 12.298 -17.347 1.00 87.12 509 VAL A CA 1
ATOM 3691 C C . VAL A 1 509 ? 9.748 13.716 -17.323 1.00 87.12 509 VAL A C 1
ATOM 3693 O O . VAL A 1 509 ? 10.340 14.637 -17.878 1.00 87.12 509 VAL A O 1
ATOM 3696 N N . VAL A 1 510 ? 8.600 13.886 -16.672 1.00 90.44 510 VAL A N 1
ATOM 3697 C CA . VAL A 1 510 ? 8.010 15.176 -16.300 1.00 90.44 510 VAL A CA 1
ATOM 3698 C C . VAL A 1 510 ? 7.681 15.097 -14.819 1.00 90.44 510 VAL A C 1
ATOM 3700 O O . VAL A 1 510 ? 6.921 14.227 -14.422 1.00 90.44 510 VAL A O 1
ATOM 3703 N N . GLY A 1 511 ? 8.228 15.981 -13.997 1.00 89.62 511 GLY A N 1
ATOM 3704 C CA . GLY A 1 511 ? 7.978 16.015 -12.559 1.00 89.62 511 GLY A CA 1
ATOM 3705 C C . GLY A 1 511 ? 7.654 17.422 -12.083 1.00 89.62 511 GLY A C 1
ATOM 3706 O O . GLY A 1 511 ? 8.282 18.385 -12.524 1.00 89.62 511 GLY A O 1
ATOM 3707 N N . PHE A 1 512 ? 6.709 17.543 -11.160 1.00 88.12 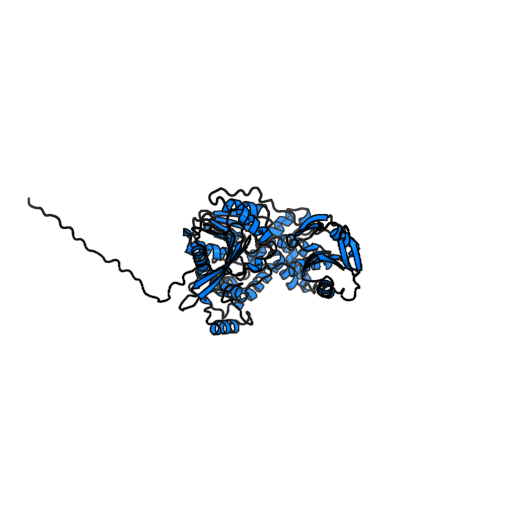512 PHE A N 1
ATOM 3708 C CA . PHE A 1 512 ? 6.391 18.785 -10.473 1.00 88.12 512 PHE A CA 1
ATOM 3709 C C . PHE A 1 512 ? 6.674 18.644 -8.981 1.00 88.12 512 PHE A C 1
ATOM 3711 O O . PHE A 1 512 ? 6.291 17.666 -8.346 1.00 88.12 512 PHE A O 1
ATOM 3718 N N . ALA A 1 513 ? 7.297 19.659 -8.395 1.00 85.50 513 ALA A N 1
ATOM 3719 C CA . ALA A 1 513 ? 7.553 19.719 -6.964 1.00 85.50 513 ALA A CA 1
ATOM 3720 C C . ALA A 1 513 ? 7.348 21.137 -6.423 1.00 85.50 513 ALA A C 1
ATOM 3722 O O . ALA A 1 513 ? 7.332 22.119 -7.170 1.00 85.50 513 ALA A O 1
ATOM 3723 N N . ARG A 1 514 ? 7.222 21.255 -5.098 1.00 84.00 514 ARG A N 1
ATOM 3724 C CA . ARG A 1 514 ? 7.220 22.542 -4.395 1.00 84.00 514 ARG A CA 1
ATOM 3725 C C . ARG A 1 514 ? 8.267 22.524 -3.295 1.00 84.00 514 ARG A C 1
ATOM 3727 O O . ARG A 1 514 ? 8.197 21.719 -2.374 1.00 84.00 514 ARG A O 1
ATOM 3734 N N . ALA A 1 515 ? 9.226 23.434 -3.400 1.00 80.38 515 ALA A N 1
ATOM 3735 C CA . ALA A 1 515 ? 10.290 23.621 -2.426 1.00 80.38 515 ALA A CA 1
ATOM 3736 C C . ALA A 1 515 ? 10.019 24.876 -1.577 1.00 80.38 515 ALA A C 1
ATOM 3738 O O . ALA A 1 515 ? 9.524 25.877 -2.105 1.00 80.38 515 ALA A O 1
ATOM 3739 N N . PRO A 1 516 ? 10.322 24.875 -0.269 1.00 78.06 516 PRO A N 1
ATOM 3740 C CA . PRO A 1 516 ? 10.271 26.093 0.532 1.00 78.06 516 PRO A CA 1
ATOM 3741 C C . PRO A 1 516 ? 11.385 27.071 0.123 1.00 78.06 516 PRO A C 1
ATOM 3743 O O . PRO A 1 516 ? 12.436 26.669 -0.369 1.00 78.06 516 PRO A O 1
ATOM 3746 N N . GLY A 1 517 ? 11.180 28.365 0.383 1.00 85.50 517 GLY A N 1
ATOM 3747 C CA . GLY A 1 517 ? 12.229 29.379 0.230 1.00 85.50 517 GLY A CA 1
ATOM 3748 C C . GLY A 1 517 ? 12.267 30.061 -1.141 1.00 85.50 517 GLY A C 1
ATOM 3749 O O . GLY A 1 517 ? 11.223 30.364 -1.727 1.00 85.50 517 GLY A O 1
ATOM 3750 N N . ARG A 1 518 ? 13.479 30.399 -1.605 1.00 91.12 518 ARG A N 1
ATOM 3751 C CA . ARG A 1 518 ? 13.716 31.209 -2.814 1.00 91.12 518 ARG A CA 1
ATOM 3752 C C . ARG A 1 518 ? 14.282 30.369 -3.953 1.00 91.12 518 ARG A C 1
ATOM 3754 O O . ARG A 1 518 ? 14.982 29.389 -3.715 1.00 91.12 518 ARG A O 1
ATOM 3761 N N . ILE A 1 519 ? 14.056 30.812 -5.193 1.00 92.12 519 ILE A N 1
ATOM 3762 C CA . ILE A 1 519 ? 14.535 30.128 -6.412 1.00 92.12 519 ILE A CA 1
ATOM 3763 C C . ILE A 1 519 ? 16.022 29.745 -6.337 1.00 92.12 519 ILE A C 1
ATOM 3765 O O . ILE A 1 519 ? 16.379 28.640 -6.729 1.00 92.12 519 ILE A O 1
ATOM 3769 N N . LYS A 1 520 ? 16.891 30.614 -5.804 1.00 89.62 520 LYS A N 1
ATOM 3770 C CA . LYS A 1 520 ? 18.334 30.331 -5.695 1.00 89.62 520 LYS A CA 1
ATOM 3771 C C . LYS A 1 520 ? 18.627 29.066 -4.877 1.00 89.62 520 LYS A C 1
ATOM 3773 O O . LYS A 1 520 ? 19.485 28.279 -5.265 1.00 89.62 520 LYS A O 1
ATOM 3778 N N . ASP A 1 521 ? 17.910 28.883 -3.772 1.00 84.94 521 ASP A N 1
ATOM 3779 C CA . ASP A 1 521 ? 18.100 27.753 -2.862 1.00 84.94 521 ASP A CA 1
ATOM 3780 C C . ASP A 1 521 ? 17.565 26.463 -3.510 1.00 84.94 521 ASP A C 1
ATOM 3782 O O . ASP A 1 521 ? 18.216 25.420 -3.466 1.00 84.94 521 ASP A O 1
ATOM 3786 N N . ALA A 1 522 ? 16.427 26.563 -4.207 1.00 84.88 522 ALA A N 1
ATOM 3787 C CA . ALA A 1 522 ? 15.850 25.459 -4.971 1.00 84.88 522 ALA A CA 1
ATOM 3788 C C . ALA A 1 522 ? 16.751 25.012 -6.138 1.00 84.88 522 ALA A C 1
ATOM 3790 O O . ALA A 1 522 ? 16.935 23.814 -6.340 1.00 84.88 522 ALA A O 1
ATOM 3791 N N . ILE A 1 523 ? 17.356 25.952 -6.876 1.00 87.38 523 ILE A N 1
ATOM 3792 C CA . ILE A 1 523 ? 18.311 25.635 -7.951 1.00 87.38 523 ILE A CA 1
ATOM 3793 C C . ILE A 1 523 ? 19.504 24.866 -7.389 1.00 87.38 523 ILE A C 1
ATOM 3795 O O . ILE A 1 523 ? 19.851 23.822 -7.930 1.00 87.38 523 ILE A O 1
ATOM 3799 N N . ALA A 1 524 ? 20.106 25.335 -6.292 1.00 81.69 524 ALA A N 1
ATOM 3800 C CA . ALA A 1 524 ? 21.257 24.663 -5.689 1.00 81.69 524 ALA A CA 1
ATOM 3801 C C . ALA A 1 524 ? 20.931 23.222 -5.249 1.00 81.69 524 ALA A C 1
ATOM 3803 O O . ALA A 1 524 ? 21.739 22.312 -5.443 1.00 81.69 524 ALA A O 1
ATOM 3804 N N . ALA A 1 525 ? 19.732 23.014 -4.698 1.00 74.94 525 ALA A N 1
ATOM 3805 C CA . ALA A 1 525 ? 19.283 21.708 -4.233 1.00 74.94 525 ALA A CA 1
ATOM 3806 C C . ALA A 1 525 ? 19.003 20.717 -5.374 1.00 74.94 525 ALA A C 1
ATOM 3808 O O . ALA A 1 525 ? 19.295 19.535 -5.219 1.00 74.94 525 ALA A O 1
ATOM 3809 N N . VAL A 1 526 ? 18.435 21.180 -6.494 1.00 76.12 526 VAL A N 1
ATOM 3810 C CA . VAL A 1 526 ? 17.953 20.302 -7.576 1.00 76.12 526 VAL A CA 1
ATOM 3811 C C . VAL A 1 526 ? 18.969 20.161 -8.709 1.00 76.12 526 VAL A C 1
ATOM 3813 O O . VAL A 1 526 ? 19.176 19.056 -9.198 1.00 76.12 526 VAL A O 1
ATOM 3816 N N . ALA A 1 527 ? 19.637 21.243 -9.124 1.00 77.19 527 ALA A N 1
ATOM 3817 C CA . ALA A 1 527 ? 20.542 21.216 -10.277 1.00 77.19 527 ALA A CA 1
ATOM 3818 C C . ALA A 1 527 ? 21.743 20.282 -10.062 1.00 77.19 527 ALA A C 1
ATOM 3820 O O . ALA A 1 527 ? 22.154 19.606 -10.998 1.00 77.19 527 ALA A O 1
ATOM 3821 N N . SER A 1 528 ? 22.243 20.187 -8.827 1.00 73.31 528 SER A N 1
ATOM 3822 C CA . SER A 1 528 ? 23.326 19.266 -8.455 1.00 73.31 528 SER A CA 1
ATOM 3823 C C . SER A 1 528 ? 22.936 17.790 -8.575 1.00 73.31 528 SER A C 1
ATOM 3825 O O . SER A 1 528 ? 23.778 16.954 -8.881 1.00 73.31 528 SER A O 1
ATOM 3827 N N . GLN A 1 529 ? 21.658 17.456 -8.380 1.00 70.69 529 GLN A N 1
ATOM 3828 C CA . GLN A 1 529 ? 21.170 16.076 -8.476 1.00 70.69 529 GLN A CA 1
ATOM 3829 C C . GLN A 1 529 ? 21.069 15.591 -9.925 1.00 70.69 529 GLN A C 1
ATOM 3831 O O . GLN A 1 529 ? 21.052 14.388 -10.167 1.00 70.69 529 GLN A O 1
ATOM 3836 N N . VAL A 1 530 ? 21.001 16.520 -10.883 1.00 71.62 530 VAL A N 1
ATOM 3837 C CA . VAL A 1 530 ? 20.838 16.225 -12.315 1.00 71.62 530 VAL A CA 1
ATOM 3838 C C . VAL A 1 530 ? 22.027 16.691 -13.164 1.00 71.62 530 VAL A C 1
ATOM 3840 O O . VAL A 1 530 ? 21.915 16.745 -14.386 1.00 71.62 530 VAL A O 1
ATOM 3843 N N . GLY A 1 531 ? 23.157 17.042 -12.538 1.00 77.69 531 GLY A N 1
ATOM 3844 C CA . GLY A 1 531 ? 24.396 17.413 -13.234 1.00 77.69 531 GLY A CA 1
ATOM 3845 C C . GLY A 1 531 ? 24.341 18.751 -13.983 1.00 77.69 531 GLY A C 1
ATOM 3846 O O . GLY A 1 531 ? 25.015 18.921 -14.998 1.00 77.69 531 GLY A O 1
ATOM 3847 N N . LEU A 1 532 ? 23.498 19.690 -13.540 1.00 84.44 532 LEU A N 1
ATOM 3848 C CA . LEU A 1 532 ? 23.317 21.014 -14.155 1.00 84.44 532 LEU A CA 1
ATOM 3849 C C . LEU A 1 532 ? 23.839 22.163 -13.280 1.00 84.44 532 LEU A C 1
ATOM 3851 O O . LEU A 1 532 ? 23.536 23.327 -13.534 1.00 84.44 532 LEU A O 1
ATOM 3855 N N . GLU A 1 533 ? 24.630 21.876 -12.249 1.00 79.62 533 GLU A N 1
ATOM 3856 C CA . GLU A 1 533 ? 25.126 22.861 -11.279 1.00 79.62 533 GLU A CA 1
ATOM 3857 C C . GLU A 1 533 ? 26.020 23.954 -11.885 1.00 79.62 533 GLU A C 1
ATOM 3859 O O . GLU A 1 533 ? 26.134 25.042 -11.320 1.00 79.62 533 GLU A O 1
ATOM 3864 N N . THR A 1 534 ? 26.631 23.691 -13.042 1.00 83.44 534 THR A N 1
ATOM 3865 C CA . THR A 1 534 ? 27.475 24.656 -13.767 1.00 83.44 534 THR A CA 1
ATOM 3866 C C . THR A 1 534 ? 26.706 25.477 -14.805 1.00 83.44 534 THR A C 1
ATOM 3868 O O . THR A 1 534 ? 27.252 26.427 -15.369 1.00 83.44 534 THR A O 1
ATOM 3871 N N . VAL A 1 535 ? 25.435 25.149 -15.056 1.00 88.19 535 VAL A N 1
ATOM 3872 C CA . VAL A 1 535 ? 24.614 25.812 -16.072 1.00 88.19 535 VAL A CA 1
ATOM 3873 C C . VAL A 1 535 ? 24.021 27.102 -15.509 1.00 88.19 535 VAL A C 1
ATOM 3875 O O . VAL A 1 535 ? 23.330 27.111 -14.490 1.00 88.19 535 VAL A O 1
ATOM 3878 N N . ALA A 1 536 ? 24.269 28.217 -16.199 1.00 91.00 536 ALA A N 1
ATOM 3879 C CA . ALA A 1 536 ? 23.764 29.521 -15.787 1.00 91.00 536 ALA A CA 1
ATOM 3880 C C . ALA A 1 536 ? 22.224 29.594 -15.908 1.00 91.00 536 ALA A C 1
ATOM 3882 O O . ALA A 1 536 ? 21.689 29.326 -16.988 1.00 91.00 536 ALA A O 1
ATOM 3883 N N . PRO A 1 537 ? 21.498 30.009 -14.850 1.00 93.50 537 PRO A N 1
ATOM 3884 C CA . PRO A 1 537 ? 20.055 30.195 -14.927 1.00 93.50 537 PRO A CA 1
ATOM 3885 C C . PRO A 1 537 ? 19.671 31.349 -15.856 1.00 93.50 537 PRO A C 1
ATOM 3887 O O . PRO A 1 537 ? 20.273 32.423 -15.812 1.00 93.50 537 PRO A O 1
ATOM 3890 N N . LYS A 1 538 ? 18.610 31.162 -16.643 1.00 94.94 538 LYS A N 1
ATOM 3891 C CA . LYS A 1 538 ? 18.052 32.176 -17.543 1.00 94.94 538 LYS A CA 1
ATOM 3892 C C . LYS A 1 538 ? 16.610 32.488 -17.166 1.00 94.94 538 LYS A C 1
ATOM 3894 O O . LYS A 1 538 ? 15.792 31.582 -17.064 1.00 94.94 538 LYS A O 1
ATOM 3899 N N . GLN A 1 539 ? 16.276 33.764 -16.986 1.00 95.44 539 GLN A N 1
ATOM 3900 C CA . GLN A 1 539 ? 14.882 34.168 -16.798 1.00 95.44 539 GLN A CA 1
ATOM 3901 C C . GLN A 1 539 ? 14.161 34.314 -18.136 1.00 95.44 539 GLN A C 1
ATOM 3903 O O . GLN A 1 539 ? 14.699 34.889 -19.082 1.00 95.44 539 GLN A O 1
ATOM 3908 N N . GLU A 1 540 ? 12.935 33.809 -18.201 1.00 93.56 540 GLU A N 1
ATOM 3909 C CA . GLU A 1 540 ? 12.094 33.878 -19.389 1.00 93.56 540 GLU A CA 1
ATOM 3910 C C . GLU A 1 540 ? 10.615 33.982 -18.997 1.00 93.56 540 GLU A C 1
ATOM 3912 O O . GLU A 1 540 ? 10.157 33.361 -18.037 1.00 93.56 540 GLU A O 1
ATOM 3917 N N . MET A 1 541 ? 9.857 34.783 -19.744 1.00 93.38 541 MET A N 1
ATOM 3918 C CA . MET A 1 541 ? 8.399 34.837 -19.630 1.00 93.38 541 MET A CA 1
ATOM 3919 C C . MET A 1 541 ? 7.795 33.684 -20.433 1.00 93.38 541 MET A C 1
ATOM 3921 O O . MET A 1 541 ? 7.978 33.619 -21.647 1.00 93.38 541 MET A O 1
ATOM 3925 N N . ILE A 1 542 ? 7.070 32.785 -19.769 1.00 92.88 542 ILE A N 1
ATOM 3926 C CA . ILE A 1 542 ? 6.418 31.628 -20.397 1.00 92.88 542 ILE A CA 1
ATOM 3927 C C . ILE A 1 542 ? 4.938 31.675 -20.013 1.00 92.88 542 ILE A C 1
ATOM 3929 O O . ILE A 1 542 ? 4.585 31.535 -18.843 1.00 92.88 542 ILE A O 1
ATOM 3933 N N . GLY A 1 543 ? 4.067 31.919 -20.997 1.00 87.94 543 GLY A N 1
ATOM 3934 C CA . GLY A 1 543 ? 2.666 32.245 -20.723 1.00 87.94 543 GLY A CA 1
ATOM 3935 C C . GLY A 1 543 ? 2.559 33.586 -19.990 1.00 87.94 543 GLY A C 1
ATOM 3936 O O . GLY A 1 543 ? 3.065 34.597 -20.473 1.00 87.94 543 GLY A O 1
ATOM 3937 N N . ASN A 1 544 ? 1.919 33.592 -18.821 1.00 87.25 544 ASN A N 1
ATOM 3938 C CA . ASN A 1 544 ? 1.756 34.766 -17.956 1.00 87.25 544 ASN A CA 1
ATOM 3939 C C . ASN A 1 544 ? 2.687 34.769 -16.726 1.00 87.25 544 ASN A C 1
ATOM 3941 O O . ASN A 1 544 ? 2.557 35.655 -15.882 1.00 87.25 544 ASN A O 1
ATOM 3945 N N . LEU A 1 545 ? 3.611 33.808 -16.613 1.00 89.75 545 LEU A N 1
ATOM 3946 C CA . LEU A 1 545 ? 4.502 33.660 -15.459 1.00 89.75 545 LEU A CA 1
ATOM 3947 C C . LEU A 1 545 ? 5.973 33.874 -15.852 1.00 89.75 545 LEU A C 1
ATOM 3949 O O . LEU A 1 545 ? 6.410 33.482 -16.938 1.00 89.75 545 LEU A O 1
ATOM 3953 N N . THR A 1 546 ? 6.754 34.468 -14.943 1.00 93.88 546 THR A N 1
ATOM 3954 C CA . THR A 1 546 ? 8.216 34.563 -15.067 1.00 93.88 546 THR A CA 1
ATOM 3955 C C . THR A 1 546 ? 8.860 33.300 -14.505 1.00 93.88 546 THR A C 1
ATOM 3957 O O . THR A 1 546 ? 8.787 33.044 -13.302 1.00 93.88 546 THR A O 1
ATOM 3960 N N . TRP A 1 547 ? 9.541 32.542 -15.356 1.00 95.44 547 TRP A N 1
ATOM 3961 C CA . TRP A 1 547 ? 10.274 31.344 -14.964 1.00 95.44 547 TRP A CA 1
ATOM 3962 C C . TRP A 1 547 ? 11.774 31.609 -14.965 1.00 95.44 547 TRP A C 1
ATOM 3964 O O . TRP A 1 547 ? 12.290 32.366 -15.784 1.00 95.44 547 TRP A O 1
ATOM 3974 N N . THR A 1 548 ? 12.489 30.963 -14.051 1.00 96.50 548 THR A N 1
ATOM 3975 C CA . THR A 1 548 ? 13.945 30.816 -14.127 1.00 96.50 548 THR A CA 1
ATOM 3976 C C . THR A 1 548 ? 14.237 29.417 -14.650 1.00 96.50 548 THR A C 1
ATOM 3978 O O . THR A 1 548 ? 13.786 28.449 -14.051 1.00 96.50 548 THR A O 1
ATOM 3981 N N . GLN A 1 549 ? 14.942 29.298 -15.768 1.00 96.06 549 GLN A N 1
ATOM 3982 C CA . GLN A 1 549 ? 15.221 28.038 -16.449 1.00 96.06 549 GLN A CA 1
ATOM 3983 C C . GLN A 1 549 ? 16.705 27.670 -16.337 1.00 96.06 549 GLN A C 1
ATOM 3985 O O . GLN A 1 549 ? 17.570 28.525 -16.523 1.00 96.06 549 GLN A O 1
ATOM 3990 N N . VAL A 1 550 ? 16.992 26.397 -16.071 1.00 94.25 550 VAL A N 1
ATOM 3991 C CA . VAL A 1 550 ? 18.331 25.793 -16.124 1.00 94.25 550 VAL A CA 1
ATOM 3992 C C . VAL A 1 550 ? 18.228 24.557 -17.015 1.00 94.25 550 VAL A C 1
ATOM 3994 O O . VAL A 1 550 ? 17.552 23.598 -16.649 1.00 94.25 550 VAL A O 1
ATOM 3997 N N . SER A 1 551 ? 18.844 24.581 -18.198 1.00 92.25 551 SER A N 1
ATOM 3998 C CA . SER A 1 551 ? 18.704 23.504 -19.190 1.00 92.25 551 SER A CA 1
ATOM 3999 C C . SER A 1 551 ? 20.055 23.014 -19.682 1.00 92.25 551 SER A C 1
ATOM 4001 O O . SER A 1 551 ? 20.877 23.810 -20.132 1.00 92.25 551 SER A O 1
ATOM 4003 N N . GLY A 1 552 ? 20.251 21.701 -19.621 1.00 87.75 552 GLY A N 1
ATOM 4004 C CA . GLY A 1 552 ? 21.297 20.987 -20.341 1.00 87.75 552 GLY A CA 1
ATOM 4005 C C . GLY A 1 552 ? 20.755 20.331 -21.616 1.00 87.75 552 GLY A C 1
ATOM 4006 O O . GLY A 1 552 ? 19.646 20.655 -22.046 1.00 87.75 552 GLY A O 1
ATOM 4007 N N . PRO A 1 553 ? 21.525 19.408 -22.216 1.00 84.56 553 PRO A N 1
ATOM 4008 C CA . PRO A 1 553 ? 21.141 18.720 -23.450 1.00 84.56 553 PRO A CA 1
ATOM 4009 C C . PRO A 1 553 ? 19.847 17.908 -23.315 1.00 84.56 553 PRO A C 1
ATOM 4011 O O . PRO A 1 553 ? 18.952 18.049 -24.141 1.00 84.56 553 PRO A O 1
ATOM 4014 N N . ASP A 1 554 ? 19.731 17.133 -22.234 1.00 86.56 554 ASP A N 1
ATOM 4015 C CA . ASP A 1 554 ? 18.659 16.141 -22.068 1.00 86.56 554 ASP A CA 1
ATOM 4016 C C . ASP A 1 554 ? 17.714 16.465 -20.904 1.00 86.56 554 ASP A C 1
ATOM 4018 O O . ASP A 1 554 ? 16.700 15.797 -20.724 1.00 86.56 554 ASP A O 1
ATOM 4022 N N . THR A 1 555 ? 18.011 17.510 -20.123 1.00 90.94 555 THR A N 1
ATOM 4023 C CA . THR A 1 555 ? 17.248 17.894 -18.925 1.00 90.94 555 THR A CA 1
ATOM 4024 C C . THR A 1 555 ? 17.003 19.398 -18.889 1.00 90.94 555 THR A C 1
ATOM 4026 O O . THR A 1 555 ? 17.915 20.197 -19.094 1.00 90.94 555 THR A O 1
ATOM 4029 N N . SER A 1 556 ? 15.777 19.804 -18.565 1.00 93.94 556 SER A N 1
ATOM 4030 C CA . SER A 1 556 ? 15.375 21.191 -18.355 1.00 93.94 556 SER A CA 1
ATOM 4031 C C . SER A 1 556 ? 14.626 21.348 -17.034 1.00 93.94 556 SER A C 1
ATOM 4033 O O . SER A 1 556 ? 13.596 20.715 -16.809 1.00 93.94 556 SER A O 1
ATOM 4035 N N . LEU A 1 557 ? 15.119 22.247 -16.185 1.00 94.12 557 LEU A N 1
ATOM 4036 C CA . LEU A 1 557 ? 14.514 22.637 -14.916 1.00 94.12 557 LEU A CA 1
ATOM 4037 C C . LEU A 1 557 ? 13.901 24.031 -15.051 1.00 94.12 557 LEU A C 1
ATOM 4039 O O . LEU A 1 557 ? 14.585 24.964 -15.473 1.00 94.12 557 LEU A O 1
ATOM 4043 N N . LEU A 1 558 ? 12.630 24.195 -14.690 1.00 96.12 558 LEU A N 1
ATOM 4044 C CA . LEU A 1 558 ? 11.951 25.489 -14.650 1.00 96.12 558 LEU A CA 1
ATOM 4045 C C . LEU A 1 558 ? 11.478 25.781 -13.224 1.00 96.12 558 LEU A C 1
ATOM 4047 O O . LEU A 1 558 ? 10.810 24.965 -12.596 1.00 96.12 558 LEU A O 1
ATOM 4051 N N . PHE A 1 559 ? 11.802 26.973 -12.731 1.00 94.62 559 PHE A N 1
ATOM 4052 C CA . PHE A 1 559 ? 11.496 27.427 -11.379 1.00 94.62 559 PHE A CA 1
ATOM 4053 C C . PHE A 1 559 ? 10.589 28.658 -11.415 1.00 94.62 559 PHE A C 1
ATOM 4055 O O . PHE A 1 559 ? 10.933 29.663 -12.042 1.00 94.62 559 PHE A O 1
ATOM 4062 N N . TYR A 1 560 ? 9.465 28.601 -10.704 1.00 93.12 560 TYR A N 1
ATOM 4063 C CA . TYR A 1 560 ? 8.540 29.721 -10.529 1.00 93.12 560 TYR A CA 1
ATOM 4064 C C . TYR A 1 560 ? 8.444 30.113 -9.053 1.00 93.12 560 TYR A C 1
ATOM 4066 O O . TYR A 1 560 ? 8.234 29.268 -8.181 1.00 93.12 560 TYR A O 1
ATOM 4074 N N . GLN A 1 561 ? 8.593 31.408 -8.766 1.00 92.88 561 GLN A N 1
ATOM 4075 C CA . GLN A 1 561 ? 8.503 31.932 -7.407 1.00 92.88 561 GLN A CA 1
ATOM 4076 C C . GLN A 1 561 ? 7.034 32.157 -7.034 1.00 92.88 561 GLN A C 1
ATOM 4078 O O . GLN A 1 561 ? 6.405 33.106 -7.495 1.00 92.88 561 GLN A O 1
ATOM 4083 N N . ALA A 1 562 ? 6.513 31.321 -6.139 1.00 84.75 562 ALA A N 1
ATOM 4084 C CA . ALA A 1 562 ? 5.262 31.571 -5.432 1.00 84.75 562 ALA A CA 1
ATOM 4085 C C . ALA A 1 562 ? 5.531 32.348 -4.128 1.00 84.75 562 ALA A C 1
ATOM 4087 O O . ALA A 1 562 ? 6.679 32.530 -3.714 1.00 84.75 562 ALA A O 1
ATOM 4088 N N . LYS A 1 563 ? 4.463 32.798 -3.453 1.00 82.56 563 LYS A N 1
ATOM 4089 C CA . LYS A 1 563 ? 4.539 33.724 -2.304 1.00 82.56 563 LYS A CA 1
ATOM 4090 C C . LYS A 1 563 ? 5.545 33.290 -1.226 1.00 82.56 563 LYS A C 1
ATOM 4092 O O . LYS A 1 563 ? 6.395 34.085 -0.846 1.00 82.56 563 LYS A O 1
ATOM 4097 N N . ASN A 1 564 ? 5.471 32.030 -0.785 1.00 81.19 564 ASN A N 1
ATOM 4098 C CA . ASN A 1 564 ? 6.341 31.462 0.260 1.00 81.19 564 ASN A CA 1
ATOM 4099 C C . ASN A 1 564 ? 7.060 30.169 -0.185 1.00 81.19 564 ASN A C 1
ATOM 4101 O O . ASN A 1 564 ? 7.538 29.403 0.651 1.00 81.19 564 ASN A O 1
ATOM 4105 N N . SER A 1 565 ? 7.074 29.870 -1.484 1.00 87.00 565 SER A N 1
ATOM 4106 C CA . SER A 1 565 ? 7.629 28.621 -2.017 1.00 87.00 565 SER A CA 1
ATOM 4107 C C . SER A 1 565 ? 8.062 28.775 -3.472 1.00 87.00 565 SER A C 1
ATOM 4109 O O . SER A 1 565 ? 7.771 29.781 -4.116 1.00 87.00 565 SER A O 1
ATOM 4111 N N . VAL A 1 566 ? 8.741 27.761 -3.992 1.00 89.19 566 VAL A N 1
ATOM 4112 C CA . VAL A 1 566 ? 9.166 27.656 -5.383 1.00 89.19 566 VAL A CA 1
ATOM 4113 C C . VAL A 1 566 ? 8.492 26.439 -5.995 1.00 89.19 566 VAL A C 1
ATOM 4115 O O . VAL A 1 566 ? 8.625 25.338 -5.465 1.00 89.19 566 VAL A O 1
ATOM 4118 N N . VAL A 1 567 ? 7.777 26.630 -7.101 1.00 90.00 567 VAL A N 1
ATOM 4119 C CA . VAL A 1 567 ? 7.311 25.522 -7.943 1.00 90.00 567 VAL A CA 1
ATOM 4120 C C . VAL A 1 567 ? 8.457 25.126 -8.864 1.00 90.00 567 VAL A C 1
ATOM 4122 O O . VAL A 1 567 ? 9.061 25.990 -9.502 1.00 90.00 567 VAL A O 1
ATOM 4125 N N . VAL A 1 568 ? 8.759 23.834 -8.914 1.00 92.56 568 VAL A N 1
ATOM 4126 C CA . VAL A 1 568 ? 9.817 23.250 -9.739 1.00 92.56 568 VAL A CA 1
ATOM 4127 C C . VAL A 1 568 ? 9.170 22.319 -10.754 1.00 92.56 568 VAL A C 1
ATOM 4129 O O . VAL A 1 568 ? 8.444 21.409 -10.365 1.00 92.56 568 VAL A O 1
ATOM 4132 N N . LEU A 1 569 ? 9.438 22.548 -12.036 1.00 93.81 569 LEU A N 1
ATOM 4133 C CA . LEU A 1 569 ? 9.131 21.634 -13.131 1.00 93.81 569 LEU A CA 1
ATOM 4134 C C . LEU A 1 569 ? 10.444 21.020 -13.622 1.00 93.81 569 LEU A C 1
ATOM 4136 O O . LEU A 1 569 ? 11.347 21.739 -14.049 1.00 93.81 569 LEU A O 1
ATOM 4140 N N . VAL A 1 570 ? 10.533 19.698 -13.571 1.00 92.50 570 VAL A N 1
ATOM 4141 C CA . VAL A 1 570 ? 11.652 18.902 -14.076 1.00 92.50 570 VAL A CA 1
ATOM 4142 C C . VAL A 1 570 ? 11.190 18.197 -15.340 1.00 92.50 570 VAL A C 1
ATOM 4144 O O . VAL A 1 570 ? 10.200 17.474 -15.306 1.00 92.50 570 VAL A O 1
ATOM 4147 N N . VAL A 1 571 ? 11.897 18.387 -16.450 1.00 92.44 571 VAL A N 1
ATOM 4148 C CA . VAL A 1 571 ? 11.655 17.640 -17.688 1.00 92.44 571 VAL A CA 1
ATOM 4149 C C . VAL A 1 571 ? 12.959 17.028 -18.158 1.00 92.44 571 VAL A C 1
ATOM 4151 O O . VAL A 1 571 ? 13.956 17.735 -18.260 1.00 92.44 571 VAL A O 1
ATOM 4154 N N . GLY A 1 572 ? 12.946 15.735 -18.459 1.00 89.31 572 GLY A N 1
ATOM 4155 C CA . GLY A 1 572 ? 14.070 15.026 -19.059 1.00 89.31 572 GLY A CA 1
ATOM 4156 C C . GLY A 1 572 ? 13.619 14.236 -20.281 1.00 89.31 572 GLY A C 1
ATOM 4157 O O . GLY A 1 572 ? 12.552 13.627 -20.238 1.00 89.31 572 GLY A O 1
ATOM 4158 N N . LEU A 1 573 ? 14.407 14.259 -21.354 1.00 86.81 573 LEU A N 1
ATOM 4159 C CA . LEU A 1 573 ? 14.175 13.523 -22.597 1.00 86.81 573 LEU A CA 1
ATOM 4160 C C . LEU A 1 573 ? 15.494 12.892 -23.063 1.00 86.81 573 LEU A C 1
ATOM 4162 O O . LEU A 1 573 ? 16.440 13.612 -23.356 1.00 86.81 573 LEU A O 1
ATOM 4166 N N . SER A 1 574 ? 15.556 11.571 -23.203 1.00 68.94 574 SER A N 1
ATOM 4167 C CA . SER A 1 574 ? 16.622 10.894 -23.943 1.00 68.94 574 SER A CA 1
ATOM 4168 C C . SER A 1 574 ? 16.193 10.742 -25.405 1.00 68.94 574 SER A C 1
ATOM 4170 O O . SER A 1 574 ? 15.042 10.380 -25.652 1.00 68.94 574 SER A O 1
ATOM 4172 N N . ASN A 1 575 ? 17.115 10.950 -26.353 1.00 61.41 575 ASN A N 1
ATOM 4173 C CA . ASN A 1 575 ? 16.962 10.787 -27.819 1.00 61.41 575 ASN A CA 1
ATOM 4174 C C . ASN A 1 575 ? 16.728 12.073 -28.640 1.00 61.41 575 ASN A C 1
ATOM 4176 O O . ASN A 1 575 ? 16.004 12.057 -29.634 1.00 61.41 575 ASN A O 1
ATOM 4180 N N . GLY A 1 576 ? 17.390 13.180 -28.287 1.00 60.94 576 GLY A N 1
ATOM 4181 C CA . GLY A 1 576 ? 17.564 14.320 -29.204 1.00 60.94 576 GLY A CA 1
ATOM 4182 C C . GLY A 1 576 ? 16.333 15.211 -29.405 1.00 60.94 576 GLY A C 1
ATOM 4183 O O . GLY A 1 576 ? 16.306 16.027 -30.325 1.00 60.94 576 GLY A O 1
ATOM 4184 N N . GLY A 1 577 ? 15.317 15.069 -28.551 1.00 69.44 577 GLY A N 1
ATOM 4185 C CA . GLY A 1 577 ? 14.208 16.012 -28.458 1.00 69.44 577 GLY A CA 1
ATOM 4186 C C . GLY A 1 577 ? 14.637 17.334 -27.824 1.00 69.44 577 GLY A C 1
ATOM 4187 O O . GLY A 1 577 ? 15.450 17.346 -26.904 1.00 69.44 577 GLY A O 1
ATOM 4188 N N . ASP A 1 578 ? 14.060 18.456 -28.261 1.00 87.00 578 ASP A N 1
ATOM 4189 C CA . ASP A 1 578 ? 14.282 19.749 -27.604 1.00 87.00 578 ASP A CA 1
ATOM 4190 C C . ASP A 1 578 ? 13.561 19.786 -26.241 1.00 87.00 578 ASP A C 1
ATOM 4192 O O . ASP A 1 578 ? 12.399 20.197 -26.123 1.00 87.00 578 ASP A O 1
ATOM 4196 N N . VAL A 1 579 ? 14.272 19.336 -25.201 1.00 89.50 579 VAL A N 1
ATOM 4197 C CA . VAL A 1 579 ? 13.794 19.269 -23.811 1.00 89.50 579 VAL A CA 1
ATOM 4198 C C . VAL A 1 579 ? 13.355 20.632 -23.281 1.00 89.50 579 VAL A C 1
ATOM 4200 O O . VAL A 1 579 ? 12.388 20.728 -22.522 1.00 89.50 579 VAL A O 1
ATOM 4203 N N . SER A 1 580 ? 14.011 21.707 -23.723 1.00 90.38 580 SER A N 1
ATOM 4204 C CA . SER A 1 580 ? 13.668 23.073 -23.335 1.00 90.38 580 SER A CA 1
ATOM 4205 C C . SER A 1 580 ? 12.312 23.466 -23.913 1.00 90.38 580 SER A C 1
ATOM 4207 O O . SER A 1 580 ? 11.435 23.935 -23.183 1.00 90.38 580 SER A O 1
ATOM 4209 N N . THR A 1 581 ? 12.089 23.216 -25.204 1.00 91.31 581 THR A N 1
ATOM 4210 C CA . THR A 1 581 ? 10.803 23.492 -25.856 1.00 91.31 581 THR A CA 1
ATOM 4211 C C . THR A 1 581 ? 9.670 22.655 -25.259 1.00 91.31 581 THR A C 1
ATOM 4213 O O . THR A 1 581 ? 8.587 23.196 -25.001 1.00 91.31 581 THR A O 1
ATOM 4216 N N . PHE A 1 582 ? 9.916 21.375 -24.967 1.00 91.88 582 PHE A N 1
ATOM 4217 C CA . PHE A 1 582 ? 8.940 20.497 -24.315 1.00 91.88 582 PHE A CA 1
ATOM 4218 C C . PHE A 1 582 ? 8.553 21.020 -22.923 1.00 91.88 582 PHE A C 1
ATOM 4220 O O . PHE A 1 582 ? 7.370 21.182 -22.618 1.00 91.88 582 PHE A O 1
ATOM 4227 N N . ALA A 1 583 ? 9.538 21.398 -22.105 1.00 92.69 583 ALA A N 1
ATOM 4228 C CA . ALA A 1 583 ? 9.293 21.942 -20.774 1.00 92.69 583 ALA A CA 1
ATOM 4229 C C . ALA A 1 583 ? 8.526 23.273 -20.807 1.00 92.69 583 ALA A C 1
ATOM 4231 O O . ALA A 1 583 ? 7.593 23.485 -20.031 1.00 92.69 583 ALA A O 1
ATOM 4232 N N . LYS A 1 584 ? 8.850 24.151 -21.763 1.00 93.75 584 LYS A N 1
ATOM 4233 C CA . LYS A 1 584 ? 8.137 25.421 -21.972 1.00 93.75 584 LYS A CA 1
ATOM 4234 C C . LYS A 1 584 ? 6.690 25.232 -22.413 1.00 93.75 584 LYS A C 1
ATOM 4236 O O . LYS A 1 584 ? 5.879 26.130 -22.191 1.00 93.75 584 LYS A O 1
ATOM 4241 N N . ARG A 1 585 ? 6.358 24.135 -23.101 1.00 92.94 585 ARG A N 1
ATOM 4242 C CA . ARG A 1 585 ? 4.969 23.804 -23.456 1.00 92.94 585 ARG A CA 1
ATOM 4243 C C . ARG A 1 585 ? 4.164 23.494 -22.197 1.00 92.94 585 ARG A C 1
ATOM 4245 O O . ARG A 1 585 ? 3.120 24.103 -21.998 1.00 92.94 585 ARG A O 1
ATOM 4252 N N . ILE A 1 586 ? 4.692 22.627 -21.335 1.00 93.50 586 ILE A N 1
ATOM 4253 C CA . ILE A 1 586 ? 4.053 22.261 -20.064 1.00 93.50 586 ILE A CA 1
ATOM 4254 C C . ILE A 1 586 ? 3.904 23.494 -19.175 1.00 93.50 586 ILE A C 1
ATOM 4256 O O . ILE A 1 586 ? 2.799 23.812 -18.748 1.00 93.50 586 ILE A O 1
ATOM 4260 N N . ALA A 1 587 ? 4.975 24.265 -18.973 1.00 93.81 587 ALA A N 1
ATOM 4261 C CA . ALA A 1 587 ? 4.927 25.471 -18.146 1.00 93.81 587 ALA A CA 1
ATOM 4262 C C . ALA A 1 587 ? 3.892 26.508 -18.629 1.00 93.81 587 ALA A C 1
ATOM 4264 O O . ALA A 1 587 ? 3.279 27.183 -17.808 1.00 93.81 587 ALA A O 1
ATOM 4265 N N . ARG A 1 588 ? 3.654 26.609 -19.947 1.00 94.44 588 ARG A N 1
ATOM 4266 C CA . ARG A 1 588 ? 2.626 27.484 -20.545 1.00 94.44 588 ARG A CA 1
ATOM 4267 C C . ARG A 1 588 ? 1.194 27.101 -20.167 1.00 94.44 588 ARG A C 1
ATOM 4269 O O . ARG A 1 588 ? 0.336 27.975 -20.158 1.00 94.44 588 ARG A O 1
ATOM 4276 N N . SER A 1 589 ? 0.944 25.819 -19.917 1.00 92.81 589 SER A N 1
ATOM 4277 C CA . SER A 1 589 ? -0.392 25.283 -19.625 1.00 92.81 589 SER A CA 1
ATOM 4278 C C . SER A 1 589 ? -0.800 25.404 -18.155 1.00 92.81 589 SER A C 1
ATOM 4280 O O . SER A 1 589 ? -1.963 25.184 -17.825 1.00 92.81 589 SER A O 1
ATOM 4282 N N . ILE A 1 590 ? 0.147 25.734 -17.269 1.00 89.69 590 ILE A N 1
ATOM 4283 C CA . ILE A 1 590 ? -0.101 25.777 -15.829 1.00 89.69 590 ILE A CA 1
ATOM 4284 C C . ILE A 1 590 ? -1.130 26.867 -15.527 1.00 89.69 590 ILE A C 1
ATOM 4286 O O . ILE A 1 590 ? -0.886 28.058 -15.734 1.00 89.69 590 ILE A O 1
ATOM 4290 N N . THR A 1 591 ? -2.282 26.463 -14.995 1.00 80.25 591 THR A N 1
ATOM 4291 C CA . THR A 1 591 ? -3.269 27.401 -14.453 1.00 80.25 591 THR A CA 1
ATOM 4292 C C . THR A 1 591 ? -2.696 28.016 -13.180 1.00 80.25 591 THR A C 1
ATOM 4294 O O . THR A 1 591 ? -2.177 27.266 -12.358 1.00 80.25 591 THR A O 1
ATOM 4297 N N . SER A 1 592 ? -2.771 29.345 -13.020 1.00 63.03 592 SER A N 1
ATOM 4298 C CA . SER A 1 592 ? -2.121 30.082 -11.918 1.00 63.03 592 SER A CA 1
ATOM 4299 C C . SER A 1 592 ? -2.194 29.330 -10.569 1.00 63.03 592 SER A C 1
ATOM 4301 O O . SER A 1 592 ? -3.309 29.090 -10.101 1.00 63.03 592 SER A O 1
ATOM 4303 N N . PRO A 1 593 ? -1.040 28.963 -9.975 1.00 52.06 593 PRO A N 1
ATOM 4304 C CA . PRO A 1 593 ? -0.933 28.096 -8.796 1.00 52.06 593 PRO A CA 1
ATOM 4305 C C . PRO A 1 593 ? -1.102 28.793 -7.440 1.00 52.06 593 PRO A C 1
ATOM 4307 O O . PRO A 1 593 ? -1.137 30.047 -7.398 1.00 52.06 593 PRO A O 1
#

Foldseek 3Di:
DDYDDDDDDDDDDDDDDPPPPDDDDDDAQQFAWAWDDDDDAFQDDEPAQKTKTWTWDAQDDPDGDIKIKIKMKGERPAAPDQEAEEEFEALVQDFVFLCRHCCNPAQHVLCVLQVHIYMTIQFGQHFPMPPNQDFPDLLDQVRSVVVCVVVVHDLVSLELLNSLVVVVSNCVNSNHQAYAYAAFHVRQQSQLSNCQVPVNRHQAYEYELDDALQPLDLLLVLLVQLQVLLQVLQCVDPVSCVQPNGRQVLLQVLLVVLCPPWQQAPVGTHGSLNSLVLLVLLLQFFRSSLCNSVLSSCSSVSVRLQVVLSVVLSVLFRSRDHIGRPNSSLSHLLARHQVNNLCSLVPDPDDPPGGPSSVSSSVCCCVPRRVSSVNHDYDPPHDRDARAEQNLYEYHYECSASSRHPVSSVVNVVRHPRYDYDYQSSTYGGDPPRNNDVQNSVQVSVCSNPSNDDGDRPPRDDHDHSADFDAPVRFDWDWAQQSSVGWIWTDTPRFDDRSSAWTTGSFKIKGKDKAFDDPVVVCCVPCVVVVQNVFDWDWDDQANFIWTWGDDQFKIWTWGDDPGIIMIIIIGGPDRDPRVVVSSRRVNGIDDD

Radius of gyration: 27.41 Å; chains: 1; bounding box: 83×87×82 Å

pLDDT: mean 82.59, std 16.39, range [24.06, 98.62]

Secondary structure (DSSP, 8-state):
---------------------------------EEEPPPP-TT--BTTTEEEEEEEEE--SSS--EEEEEEEEESTT-TT-SEEEEEE-STTT--TTTTGGGIIIIIHHHHHHHTS-EEEE--TBSTTSBSB---S-TT-HHHHHHHHHHTT--GGGSSHHHHHHHHHHHHHHTT-SEEEEEEEEHHHHHHHHHHHHHGGGEEEEEEEEE--TT----HHHHHHHHHHHHHHHHHTSHHHHTT-S-HHHHHHHHHHHHTTSPEEETTEEE-HHHHHHHHHHHHTSTTGGGGHHHHHHHHHTT-HHHHHHHHHHHHT----SS---HHHHHHHIIIIIHHHHHHHHHHS---TT--HHHHHHHHHHIIIIIGGGTTS---TT---PPPPB-S-EEEEEETT-SSS-HHHHHHHHHHBTTEEEEEETT--S-TTTTT--HHHHHHHHHHHH-TTSPP--TTSPPPPPPPPPPPGGG--EEEEEETTTTEEEEEETTSEESSSSEEEETTEEEEEEEEES-HHHHHHHHHGGGT-TTSPPEEEEETTEEEEEEE-SSEEEEEEE-SSEEEEEEEEESSS--HHHHHHHHHHH----